Protein 5XYH (pdb70)

Foldseek 3Di:
DQDLFLQVQAAEQQFVVVVVLLVVLLVVDPPVVLSVLSVVLSVFHEAQEPAALLQQPADPSNPNGDHPLRSLVSQVVVGDPPTAYEHHYEQAQAALAQLPFPDDLRDFHPDPVSLVCCLPSNLVVVLVSCLPPVRLRYQYEYAYHPNAPLCCQVPCVRPSSVSSPVVCRSLVSRLSNLQSQVVRSSYAYAYEDEALQPCVPDPNVVCSLVVVQVSQCPHPVHLSSHSAYEYQQLFAQAQDLVQCNFQQDDAPRGGLCCAPQNVNRSDRGRPSSRVSNLVSNVVVPRDNSRAYEYAQQWHQLAADQQAPYFDDRHSHNRCCNRGSPNDPYRPQRWQAASIAGEDGWAACPDDRHRIYHNHDHFFFGQAALAADDDDSSFGHGPLQNQPDQDPSGHGRNHDHGADGGGHGHSVRRSSHQNGYVVHD

Organism: Xanthomonas oryzae pv. oryzae (NCBI:txid64187)

B-factor: mean 16.53, std 3.44, range [9.82, 42.76]

Solvent-accessible surface area: 16728 Å² total; per-residue (Å²): 136,73,54,98,17,0,19,84,57,24,48,16,2,38,6,54,12,4,23,133,25,0,55,45,0,21,117,130,17,187,82,99,123,24,51,38,85,0,99,62,0,53,66,52,35,5,21,10,51,1,39,21,13,57,3,8,93,3,34,125,116,14,76,53,58,59,31,0,102,17,6,0,60,24,0,56,92,71,71,144,82,157,31,32,0,11,0,6,0,0,0,30,0,0,0,21,19,10,10,92,38,94,35,48,45,24,73,4,68,46,65,116,74,0,7,97,99,0,51,70,65,0,0,40,39,0,7,76,16,2,55,62,113,113,4,158,24,0,43,0,0,0,0,1,1,8,59,4,1,15,9,12,25,55,31,86,113,38,106,48,0,16,101,0,30,89,43,27,4,0,41,34,0,0,93,52,0,0,41,76,0,44,78,14,83,20,0,1,0,0,1,6,0,19,37,24,1,72,6,17,82,187,96,32,42,104,56,0,13,46,8,0,21,130,8,0,118,41,7,102,48,16,42,62,1,5,22,0,0,0,0,0,18,26,12,0,1,3,23,96,4,69,24,5,115,70,26,97,68,85,26,70,63,101,44,0,9,28,2,101,14,2,86,175,2,51,15,5,14,0,40,58,1,2,79,49,0,16,80,24,0,56,69,48,57,6,50,78,126,5,0,1,0,1,3,0,0,3,4,6,7,10,32,133,95,47,21,126,75,22,79,28,140,63,21,57,69,40,0,55,45,0,24,1,2,110,6,100,30,18,33,2,80,0,0,3,52,33,0,0,0,1,57,29,36,44,50,53,50,40,81,68,26,18,1,25,4,1,0,22,3,0,0,18,0,18,7,0,18,132,132,53,124,39,204,66,54,18,18,59,10,93,28,0,15,33,105,40,82,6,115,76,57,39,82,0,17,5,32,77,134,3,34,20,18,23,38,39,8,52,56,0,0,40,30,0,3,86,28,7,106,53,87,52

Radius of gyration: 20.5 Å; Cα contacts (8 Å, |Δi|>4): 940; chains: 1; bounding box: 49×47×57 Å

InterPro domains:
  IPR016288 1, 4-beta cellobiohydrolase [PF01341] (10-421)
  IPR016288 1, 4-beta cellobiohydrolase [PIRSF001100] (2-424)
  IPR016288 1, 4-beta cellobiohydrolase [PR00733] (32-51)
  IPR016288 1, 4-beta cellobiohydrolase [PR00733] (86-99)
  IPR016288 1, 4-beta cellobiohydrolase [PR00733] (120-135)
  IPR016288 1, 4-beta cellobiohydrolase [PR00733] (187-200)
  IPR016288 1, 4-beta cellobiohydrolase [PR00733] (227-237)
  IPR016288 1, 4-beta cellobiohydrolase [PR00733] (291-304)
  IPR016288 1, 4-beta cellobiohydrolase [PR00733] (331-351)
  IPR016288 1, 4-beta cellobiohydrolase [PR00733] (354-368)
  IPR016288 1, 4-beta cellobiohydrolase [PTHR34876] (2-425)
  IPR036434 1, 4-beta cellobiohydrolase superfamily [G3DSA:3.20.20.40] (1-425)
  IPR036434 1, 4-beta cellobiohydrolase superfamily [SSF51989] (3-425)

Structure (mmCIF, N/CA/C/O backbone):
data_5XYH
#
_entry.id   5XYH
#
_cell.length_a   46.142
_cell.length_b   90.720
_cell.length_c   99.781
_cell.angle_alpha   90.00
_cell.angle_beta   90.00
_cell.angle_gamma   90.00
#
_symmetry.space_group_name_H-M   'P 21 21 21'
#
loop_
_entity.id
_entity.type
_entity.pdbx_description
1 polymer CbsA
2 water water
#
loop_
_atom_site.group_PDB
_atom_site.id
_atom_site.type_symbol
_atom_site.label_atom_id
_atom_site.label_alt_id
_atom_site.label_comp_id
_atom_site.label_asym_id
_atom_site.label_entity_id
_atom_site.label_seq_id
_atom_site.pdbx_PDB_ins_code
_atom_site.Cartn_x
_atom_site.Cartn_y
_atom_site.Cartn_z
_atom_site.occupancy
_atom_site.B_iso_or_equiv
_atom_site.auth_seq_id
_atom_site.auth_comp_id
_atom_site.auth_asym_id
_atom_site.auth_atom_id
_atom_site.pdbx_PDB_model_num
ATOM 1 N N . SER A 1 2 ? 13.652 77.688 78.201 1.00 25.63 34 SER A N 1
ATOM 2 C CA . SER A 1 2 ? 13.932 76.260 78.327 1.00 24.09 34 SER A CA 1
ATOM 3 C C . SER A 1 2 ? 13.052 75.401 77.450 1.00 22.94 34 SER A C 1
ATOM 4 O O . SER A 1 2 ? 13.573 74.668 76.620 1.00 22.33 34 SER A O 1
ATOM 7 N N . HIS A 1 3 ? 11.731 75.461 77.634 1.00 21.86 35 HIS A N 1
ATOM 8 C CA . HIS A 1 3 ? 10.812 74.605 76.886 1.00 19.29 35 HIS A CA 1
ATOM 9 C C . HIS A 1 3 ? 10.502 75.255 75.544 1.00 19.81 35 HIS A C 1
ATOM 10 O O . HIS A 1 3 ? 9.727 76.213 75.479 1.00 21.12 35 HIS A O 1
ATOM 17 N N . VAL A 1 4 ? 11.083 74.730 74.469 1.00 18.95 36 VAL A N 1
ATOM 18 C CA . VAL A 1 4 ? 10.932 75.369 73.164 1.00 18.75 36 VAL A CA 1
ATOM 19 C C . VAL A 1 4 ? 9.697 74.825 72.455 1.00 18.68 36 VAL A C 1
ATOM 20 O O . VAL A 1 4 ? 9.116 73.821 72.877 1.00 18.05 36 VAL A O 1
ATOM 24 N N . ASP A 1 5 ? 9.283 75.492 71.378 1.00 18.32 37 ASP A N 1
ATOM 25 C CA . ASP A 1 5 ? 8.056 75.097 70.684 1.00 19.90 37 ASP A CA 1
ATOM 26 C C . ASP A 1 5 ? 8.196 73.729 70.034 1.00 18.02 37 ASP A C 1
ATOM 27 O O . ASP A 1 5 ? 7.291 72.889 70.123 1.00 18.91 37 ASP A O 1
ATOM 32 N N . ASN A 1 6 ? 9.315 73.495 69.363 1.00 17.48 38 ASN A N 1
ATOM 33 C CA . ASN A 1 6 ? 9.573 72.237 68.666 1.00 17.20 38 ASN A CA 1
ATOM 34 C C . ASN A 1 6 ? 10.944 71.739 69.096 1.00 16.71 38 ASN A C 1
ATOM 35 O O . ASN A 1 6 ? 11.963 72.286 68.625 1.00 16.99 38 ASN A O 1
ATOM 40 N N . PRO A 1 7 ? 11.022 70.697 69.936 1.00 16.09 39 PRO A N 1
ATOM 41 C CA . PRO A 1 7 ? 12.327 70.275 70.475 1.00 16.05 39 PRO A CA 1
ATOM 42 C C . PRO A 1 7 ? 13.263 69.702 69.433 1.00 16.40 39 PRO A C 1
ATOM 43 O O . PRO A 1 7 ? 14.452 69.516 69.731 1.00 16.25 39 PRO A O 1
ATOM 47 N N . PHE A 1 8 ? 12.775 69.398 68.233 1.00 16.57 40 PHE A N 1
ATOM 48 C CA . PHE A 1 8 ? 13.656 68.837 67.217 1.00 16.65 40 PHE A CA 1
ATOM 49 C C . PHE A 1 8 ? 14.464 69.898 66.488 1.00 17.50 40 PHE A C 1
ATOM 50 O O . PHE A 1 8 ? 15.470 69.559 65.856 1.00 18.05 40 PHE A O 1
ATOM 58 N N . VAL A 1 9 ? 14.055 71.166 66.556 1.00 18.20 41 VAL A N 1
ATOM 59 C CA . VAL A 1 9 ? 14.695 72.200 65.751 1.00 17.80 41 VAL A CA 1
ATOM 60 C C . VAL A 1 9 ? 16.127 72.394 66.228 1.00 18.42 41 VAL A C 1
ATOM 61 O O . VAL A 1 9 ? 16.370 72.650 67.414 1.00 17.36 41 VAL A O 1
ATOM 65 N N . GLY A 1 10 ? 17.078 72.261 65.305 1.00 18.70 42 GLY A N 1
ATOM 66 C CA . GLY A 1 10 ? 18.479 72.446 65.624 1.00 18.98 42 GLY A CA 1
ATOM 67 C C . GLY A 1 10 ? 19.118 71.363 66.463 1.00 20.90 42 GLY A C 1
ATOM 68 O O . GLY A 1 10 ? 20.276 71.519 66.868 1.00 20.54 42 GLY A O 1
ATOM 69 N N . ALA A 1 11 ? 18.422 70.258 66.723 1.00 19.19 43 ALA A N 1
ATOM 70 C CA . ALA A 1 11 ? 18.902 69.246 67.653 1.00 19.96 43 ALA A CA 1
ATOM 71 C C . ALA A 1 11 ? 19.372 67.993 66.927 1.00 18.88 43 ALA A C 1
ATOM 72 O O . ALA A 1 11 ? 18.802 67.592 65.905 1.00 19.18 43 ALA A O 1
ATOM 74 N N . SER A 1 12 ? 20.406 67.360 67.478 1.00 19.65 44 SER A N 1
ATOM 75 C CA . SER A 1 12 ? 20.728 66.004 67.075 1.00 18.90 44 SER A CA 1
ATOM 76 C C . SER A 1 12 ? 19.808 65.043 67.825 1.00 19.36 44 SER A C 1
ATOM 77 O O . SER A 1 12 ? 18.966 65.453 68.633 1.00 18.49 44 SER A O 1
ATOM 80 N N . GLY A 1 13 ? 19.963 63.750 67.556 1.00 18.51 45 GLY A N 1
ATOM 81 C CA . GLY A 1 13 ? 19.176 62.737 68.228 1.00 17.53 45 GLY A CA 1
ATOM 82 C C . GLY A 1 13 ? 20.049 61.642 68.802 1.00 16.96 45 GLY A C 1
ATOM 83 O O . GLY A 1 13 ? 21.126 61.339 68.292 1.00 16.60 45 GLY A O 1
ATOM 84 N N . TYR A 1 14 ? 19.549 61.036 69.870 1.00 17.12 46 TYR A N 1
ATOM 85 C CA . TYR A 1 14 ? 20.269 59.976 70.567 1.00 16.34 46 TYR A CA 1
ATOM 86 C C . TYR A 1 14 ? 20.241 58.687 69.750 1.00 16.49 46 TYR A C 1
ATOM 87 O O . TYR A 1 14 ? 19.172 58.218 69.348 1.00 17.22 46 TYR A O 1
ATOM 96 N N . VAL A 1 15 ? 21.418 58.129 69.482 1.00 16.12 47 VAL A N 1
ATOM 97 C CA . VAL A 1 15 ? 21.568 56.889 68.717 1.00 16.55 47 VAL A CA 1
ATOM 98 C C . VAL A 1 15 ? 21.745 55.741 69.714 1.00 15.55 47 VAL A C 1
ATOM 99 O O . VAL A 1 15 ? 22.746 55.675 70.435 1.00 16.42 47 VAL A O 1
ATOM 103 N N . ASN A 1 16 ? 20.768 54.846 69.761 1.00 15.38 48 ASN A N 1
ATOM 104 C CA . ASN A 1 16 ? 20.704 53.805 70.786 1.00 15.50 48 ASN A CA 1
ATOM 105 C C . ASN A 1 16 ? 21.717 52.705 70.495 1.00 14.99 48 ASN A C 1
ATOM 106 O O . ASN A 1 16 ? 21.604 52.030 69.465 1.00 14.64 48 ASN A O 1
ATOM 111 N N . PRO A 1 17 ? 22.707 52.483 71.366 1.00 15.72 49 PRO A N 1
ATOM 112 C CA . PRO A 1 17 ? 23.705 51.436 71.089 1.00 16.06 49 PRO A CA 1
ATOM 113 C C . PRO A 1 17 ? 23.120 50.039 71.079 1.00 15.86 49 PRO A C 1
ATOM 114 O O . PRO A 1 17 ? 23.734 49.130 70.504 1.00 16.01 49 PRO A O 1
ATOM 118 N N . ASP A 1 18 ? 21.946 49.832 71.678 1.00 15.22 50 ASP A N 1
ATOM 119 C CA . ASP A 1 18 ? 21.330 48.512 71.582 1.00 15.15 50 ASP A CA 1
ATOM 120 C C . ASP A 1 18 ? 20.812 48.252 70.173 1.00 14.95 50 ASP A C 1
ATOM 121 O O . ASP A 1 18 ? 20.893 47.124 69.674 1.00 14.84 50 ASP A O 1
ATOM 126 N N . TYR A 1 19 ? 20.243 49.276 69.529 1.00 1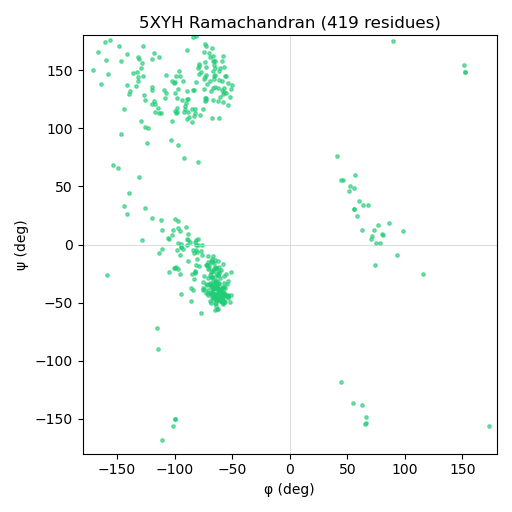4.46 51 TYR A N 1
ATOM 127 C CA . TYR A 1 19 ? 19.856 49.132 68.129 1.00 14.01 51 TYR A CA 1
ATOM 128 C C . TYR A 1 19 ? 21.089 48.935 67.252 1.00 13.78 51 TYR A C 1
ATOM 129 O O . TYR A 1 19 ? 21.092 48.079 66.362 1.00 13.48 51 TYR A O 1
ATOM 138 N N . SER A 1 20 ? 22.154 49.708 67.505 1.00 14.42 52 SER A N 1
ATOM 139 C CA . SER A 1 20 ? 23.418 49.475 66.802 1.00 15.23 52 SER A CA 1
ATOM 140 C C . SER A 1 20 ? 23.876 48.026 66.949 1.00 15.55 52 SER A C 1
ATOM 141 O O . SER A 1 20 ? 24.284 47.394 65.966 1.00 15.96 52 SER A O 1
ATOM 144 N N . LYS A 1 21 ? 23.798 47.473 68.164 1.00 15.50 53 LYS A N 1
ATOM 145 C CA . LYS A 1 21 ? 24.270 46.104 68.360 1.00 16.83 53 LYS A CA 1
ATOM 146 C C . LYS A 1 21 ? 23.395 45.108 67.607 1.00 15.28 53 LYS A C 1
ATOM 147 O O . LYS A 1 21 ? 23.905 44.139 67.032 1.00 14.38 53 LYS A O 1
ATOM 153 N N . GLU A 1 22 ? 22.077 45.346 67.581 1.00 14.59 54 GLU A N 1
ATOM 154 C CA . GLU A 1 22 ? 21.182 44.537 66.755 1.00 14.71 54 GLU A CA 1
ATOM 155 C C . GLU A 1 22 ? 21.590 44.600 65.287 1.00 14.02 54 GLU A C 1
ATOM 156 O O . GLU A 1 22 ? 21.717 43.568 64.619 1.00 14.21 54 GLU A O 1
ATOM 162 N N . VAL A 1 23 ? 21.776 45.814 64.760 1.00 13.48 55 VAL A N 1
ATOM 163 C CA . VAL A 1 23 ? 22.150 45.972 63.359 1.00 13.72 55 VAL A CA 1
ATOM 164 C C . VAL A 1 23 ? 23.483 45.291 63.083 1.00 14.67 55 VAL A C 1
ATOM 165 O O . VAL A 1 23 ? 23.646 44.615 62.062 1.00 15.65 55 VAL A O 1
ATOM 169 N N . ASP A 1 24 ? 24.450 45.439 63.995 1.00 14.79 56 ASP A N 1
ATOM 170 C CA . ASP A 1 24 ? 25.745 44.785 63.809 1.00 15.43 56 ASP A CA 1
ATOM 171 C C . ASP A 1 24 ? 25.587 43.275 63.665 1.00 16.82 56 ASP A C 1
ATOM 172 O O . ASP A 1 24 ? 26.319 42.639 62.890 1.00 16.80 56 ASP A O 1
ATOM 177 N N . SER A 1 25 ? 24.633 42.686 64.400 1.00 14.95 57 SER A N 1
ATOM 178 C CA . SER A 1 25 ? 24.396 41.246 64.309 1.00 15.81 57 SER A CA 1
ATOM 179 C C . SER A 1 25 ? 23.952 40.830 62.910 1.00 16.99 57 SER A C 1
ATOM 180 O O . SER A 1 25 ? 24.175 39.682 62.506 1.00 16.94 57 SER A O 1
ATOM 183 N N . SER A 1 26 ? 23.333 41.744 62.155 1.00 15.84 58 SER A N 1
ATOM 184 C CA . SER A 1 26 ? 22.941 41.500 60.770 1.00 15.39 58 SER A CA 1
ATOM 185 C C . SER A 1 26 ? 24.065 41.795 59.784 1.00 16.54 58 SER A C 1
ATOM 186 O O . SER A 1 26 ? 24.195 41.106 58.765 1.00 17.03 58 SER A O 1
ATOM 189 N N . ILE A 1 27 ? 24.856 42.835 60.047 1.00 15.63 59 ILE A N 1
ATOM 190 C CA . ILE A 1 27 ? 25.966 43.171 59.161 1.00 15.87 59 ILE A CA 1
ATOM 191 C C . ILE A 1 27 ? 26.912 41.982 59.016 1.00 17.37 59 ILE A C 1
ATOM 192 O O . ILE A 1 27 ? 27.342 41.639 57.907 1.00 17.14 59 ILE A O 1
ATOM 197 N N . VAL A 1 28 ? 27.239 41.320 60.124 1.00 17.07 60 VAL A N 1
ATOM 198 C CA . VAL A 1 28 ? 28.209 40.235 60.025 1.00 18.32 60 VAL A CA 1
ATOM 199 C C . VAL A 1 28 ? 27.641 39.009 59.322 1.00 18.05 60 VAL A C 1
ATOM 200 O O . VAL A 1 28 ? 28.417 38.162 58.879 1.00 19.11 60 VAL A O 1
ATOM 204 N N . LYS A 1 29 ? 26.312 38.885 59.199 1.00 17.39 61 LYS A N 1
ATOM 205 C CA . LYS A 1 29 ? 25.717 37.743 58.502 1.00 17.93 61 LYS A CA 1
ATOM 206 C C . LYS A 1 29 ? 25.682 37.909 56.986 1.00 19.67 61 LYS A C 1
ATOM 207 O O . LYS A 1 29 ? 25.601 36.902 56.273 1.00 21.04 61 LYS A O 1
ATOM 213 N N . VAL A 1 30 ? 25.715 39.145 56.470 1.00 18.10 62 VAL A N 1
ATOM 214 C CA . VAL A 1 30 ? 25.576 39.398 55.039 1.00 19.56 62 VAL A CA 1
ATOM 215 C C . VAL A 1 30 ? 26.960 39.609 54.439 1.00 19.11 62 VAL A C 1
ATOM 216 O O . VAL A 1 30 ? 27.822 40.251 55.053 1.00 19.09 62 VAL A O 1
ATOM 220 N N . LYS A 1 31 ? 27.185 39.061 53.238 1.00 19.37 63 LYS A N 1
ATOM 221 C CA . LYS A 1 31 ? 28.504 39.182 52.625 1.00 19.76 63 LYS A CA 1
ATOM 222 C C . LYS A 1 31 ? 28.560 40.300 51.599 1.00 19.33 63 LYS A C 1
ATOM 223 O O . LYS A 1 31 ? 29.643 40.785 51.265 1.00 19.21 63 LYS A O 1
ATOM 229 N N . ASP A 1 32 ? 27.411 40.737 51.114 1.00 17.78 64 ASP A N 1
ATOM 230 C CA . ASP A 1 32 ? 27.275 41.910 50.256 1.00 18.04 64 ASP A CA 1
ATOM 231 C C . ASP A 1 32 ? 27.754 43.169 50.973 1.00 16.61 64 ASP A C 1
ATOM 232 O O . ASP A 1 32 ? 27.084 43.663 51.887 1.00 16.36 64 ASP A O 1
ATOM 237 N N . VAL A 1 33 ? 28.894 43.711 50.543 1.00 14.96 65 VAL A N 1
ATOM 238 C CA . VAL A 1 33 ? 29.492 44.849 51.238 1.00 16.01 65 VAL A CA 1
ATOM 239 C C . VAL A 1 33 ? 28.669 46.120 51.027 1.00 15.64 65 VAL A C 1
ATOM 240 O O . VAL A 1 33 ? 28.617 46.989 51.904 1.00 15.15 65 VAL A O 1
ATOM 244 N N . GLN A 1 34 ? 27.974 46.239 49.897 1.00 16.08 66 GLN A N 1
ATOM 245 C CA . GLN A 1 34 ? 27.087 47.391 49.732 1.00 15.29 66 GLN A CA 1
ATOM 246 C C . GLN A 1 34 ? 25.895 47.310 50.677 1.00 16.41 66 GLN A C 1
ATOM 247 O O . GLN A 1 34 ? 25.427 48.336 51.192 1.00 16.17 66 GLN A O 1
ATOM 253 N N . LEU A 1 35 ? 25.377 46.098 50.910 1.00 15.39 67 LEU A N 1
ATOM 254 C CA . LEU A 1 35 ? 24.315 45.944 51.896 1.00 15.85 67 LEU A CA 1
ATOM 255 C C . LEU A 1 35 ? 24.836 46.220 53.301 1.00 14.85 67 LEU A C 1
ATOM 256 O O . LEU A 1 35 ? 24.155 46.873 54.097 1.00 14.70 67 LEU A O 1
ATOM 261 N N . LYS A 1 36 ? 26.037 45.726 53.624 1.00 14.87 68 LYS A N 1
ATOM 262 C CA . LYS A 1 36 ? 26.679 46.089 54.884 1.00 15.37 68 LYS A CA 1
ATOM 263 C C . LYS A 1 36 ? 26.714 47.599 55.060 1.00 15.80 68 LYS A C 1
ATOM 264 O O . LYS A 1 36 ? 26.455 48.116 56.153 1.00 15.12 68 LYS A O 1
ATOM 270 N N . ALA A 1 37 ? 27.055 48.320 53.989 1.00 15.59 69 ALA A N 1
ATOM 271 C CA . ALA A 1 37 ? 27.211 49.769 54.082 1.00 16.54 69 ALA A CA 1
ATOM 272 C C . ALA A 1 37 ? 25.875 50.451 54.321 1.00 16.62 69 ALA A C 1
ATOM 273 O O . ALA A 1 37 ? 25.789 51.395 55.106 1.00 16.75 69 ALA A O 1
ATOM 275 N N . LYS A 1 38 ? 24.829 50.001 53.627 1.00 15.59 70 LYS A N 1
ATOM 276 C CA . LYS A 1 38 ? 23.503 50.549 53.865 1.00 15.81 70 LYS A CA 1
ATOM 277 C C . LYS A 1 38 ? 23.060 50.299 55.300 1.00 16.17 70 LYS A C 1
ATOM 278 O O . LYS A 1 38 ? 22.392 51.147 55.900 1.00 15.53 70 LYS A O 1
ATOM 284 N N . MET A 1 39 ? 23.462 49.164 55.878 1.00 14.80 71 MET A N 1
ATOM 285 C CA . MET A 1 39 ? 23.126 48.874 57.266 1.00 15.20 71 MET A CA 1
ATOM 286 C C . MET A 1 39 ? 23.922 49.750 58.228 1.00 15.34 71 MET A C 1
ATOM 287 O O . MET A 1 39 ? 23.403 50.146 59.275 1.00 15.05 71 MET A O 1
ATOM 292 N N . GLN A 1 40 ? 25.182 50.064 57.893 1.00 16.06 72 GLN A N 1
ATOM 293 C CA . GLN A 1 40 ? 25.954 51.020 58.690 1.00 16.64 72 GLN A CA 1
ATOM 294 C C . GLN A 1 40 ? 25.255 52.372 58.750 1.00 15.76 72 GLN A C 1
ATOM 295 O O . GLN A 1 40 ? 25.196 53.004 59.807 1.00 15.61 72 GLN A O 1
ATOM 301 N N . VAL A 1 41 ? 24.719 52.826 57.618 1.00 15.68 73 VAL A N 1
ATOM 302 C CA . VAL A 1 41 ? 23.999 54.094 57.579 1.00 15.94 73 VAL A CA 1
ATOM 303 C C . VAL A 1 41 ? 22.730 54.013 58.418 1.00 15.13 73 VAL A C 1
ATOM 304 O O . VAL A 1 41 ? 22.407 54.937 59.178 1.00 15.62 73 VAL A O 1
ATOM 308 N N . VAL A 1 42 ? 21.993 52.913 58.292 1.00 14.42 74 VAL A N 1
ATOM 309 C CA . VAL A 1 42 ? 20.746 52.761 59.037 1.00 15.08 74 VAL A CA 1
ATOM 310 C C . VAL A 1 42 ? 20.999 52.860 60.538 1.00 15.02 74 VAL A C 1
ATOM 311 O O . VAL A 1 42 ? 20.263 53.550 61.257 1.00 15.18 74 VAL A O 1
ATOM 315 N N . LYS A 1 43 ? 22.064 52.220 61.035 1.00 14.60 75 LYS A N 1
ATOM 316 C CA . LYS A 1 43 ? 22.327 52.319 62.466 1.00 14.98 75 LYS A CA 1
ATOM 317 C C . LYS A 1 43 ? 22.922 53.661 62.880 1.00 14.89 75 LYS A C 1
ATOM 318 O O . LYS A 1 43 ? 23.185 53.850 64.071 1.00 14.85 75 LYS A O 1
ATOM 324 N N . SER A 1 44 ? 23.151 54.589 61.944 1.00 14.68 76 SER A N 1
ATOM 325 C CA . SER A 1 44 ? 23.588 55.928 62.324 1.00 16.83 76 SER A CA 1
ATOM 326 C C . SER A 1 44 ? 22.423 56.837 62.706 1.00 16.76 76 SER A C 1
ATOM 327 O O . SER A 1 44 ? 22.657 57.967 63.155 1.00 16.51 76 SER A O 1
ATOM 330 N N . TYR A 1 45 ? 21.152 56.358 62.558 1.00 15.51 77 TYR A N 1
ATOM 331 C CA . TYR A 1 45 ? 20.006 57.221 62.791 1.00 14.75 77 TYR A CA 1
ATOM 332 C C . TYR A 1 45 ? 19.433 57.007 64.186 1.00 14.60 77 TYR A C 1
ATOM 333 O O . TYR A 1 45 ? 19.460 55.892 64.712 1.00 15.00 77 TYR A O 1
ATOM 342 N N . PRO A 1 46 ? 18.932 58.075 64.810 1.00 15.27 78 PRO A N 1
ATOM 343 C CA . PRO A 1 46 ? 18.262 57.930 66.110 1.00 15.19 78 PRO A CA 1
ATOM 344 C C . PRO A 1 46 ? 17.041 57.034 65.998 1.00 13.89 78 PRO A C 1
ATOM 345 O O . PRO A 1 46 ? 16.292 57.114 65.024 1.00 13.41 78 PRO A O 1
ATOM 349 N N . THR A 1 47 ? 16.829 56.204 67.025 1.00 14.32 79 THR A N 1
ATOM 350 C CA . THR A 1 47 ? 15.646 55.357 67.148 1.00 13.77 79 THR A CA 1
ATOM 351 C C . THR A 1 47 ? 15.082 55.486 68.557 1.00 13.62 79 THR A C 1
ATOM 352 O O . THR A 1 47 ? 15.819 55.718 69.514 1.00 13.42 79 THR A O 1
ATOM 356 N N . TYR A 1 48 ? 13.762 55.350 68.680 1.00 13.35 80 TYR A N 1
ATOM 357 C CA . TYR A 1 48 ? 13.115 55.550 69.969 1.00 12.74 80 TYR A CA 1
ATOM 358 C C . TYR A 1 48 ? 13.282 54.318 70.859 1.00 13.53 80 TYR A C 1
ATOM 359 O O . TYR A 1 48 ? 13.353 53.182 70.380 1.00 13.12 80 TYR A O 1
ATOM 368 N N . VAL A 1 49 ? 13.381 54.561 72.168 1.00 13.24 81 VAL A N 1
ATOM 369 C CA . VAL A 1 49 ? 13.558 53.505 73.168 1.00 13.02 81 VAL A CA 1
ATOM 370 C C . VAL A 1 49 ? 12.203 53.166 73.779 1.00 12.83 81 VAL A C 1
ATOM 371 O O . VAL A 1 49 ? 11.594 54.008 74.444 1.00 12.81 81 VAL A O 1
ATOM 375 N N . TRP A 1 50 ? 11.746 51.926 73.602 1.00 12.27 82 TRP A N 1
ATOM 376 C CA . TRP A 1 50 ? 10.440 51.507 74.106 1.00 13.25 82 TRP A CA 1
ATOM 377 C C . TRP A 1 50 ? 10.573 51.083 75.561 1.00 13.73 82 TRP A C 1
ATOM 378 O O . TRP A 1 50 ? 11.287 50.122 75.867 1.00 13.52 82 TRP A O 1
ATOM 389 N N . LEU A 1 51 ? 9.906 51.809 76.456 1.00 13.08 83 LEU A N 1
ATOM 390 C CA . LEU A 1 51 ? 9.781 51.381 77.851 1.00 13.07 83 LEU A CA 1
ATOM 391 C C . LEU A 1 51 ? 8.498 50.562 77.983 1.00 13.50 83 LEU A C 1
ATOM 392 O O . LEU A 1 51 ? 7.474 51.022 78.489 1.00 13.01 83 LEU A O 1
ATOM 397 N N . ASP A 1 52 ? 8.561 49.327 77.475 1.00 13.21 84 ASP A N 1
ATOM 398 C CA . ASP A 1 52 ? 7.372 48.501 77.336 1.00 13.74 84 ASP A CA 1
ATOM 399 C C . ASP A 1 52 ? 7.067 47.666 78.573 1.00 14.75 84 ASP A C 1
ATOM 400 O O . ASP A 1 52 ? 6.169 46.821 78.520 1.00 14.34 84 ASP A O 1
ATOM 405 N N . SER A 1 53 ? 7.767 47.897 79.683 1.00 14.25 85 SER A N 1
ATOM 406 C CA . SER A 1 53 ? 7.458 47.253 80.956 1.00 14.13 85 SER A CA 1
ATOM 407 C C . SER A 1 53 ? 8.216 47.994 82.042 1.00 14.84 85 SER A C 1
ATOM 408 O O . SER A 1 53 ? 9.144 48.756 81.764 1.00 14.60 85 SER A O 1
ATOM 411 N N . ILE A 1 54 ? 7.825 47.739 83.293 1.00 15.19 86 ILE A N 1
ATOM 412 C CA . ILE A 1 54 ? 8.623 48.220 84.418 1.00 15.16 86 ILE A CA 1
ATOM 413 C C . ILE A 1 54 ? 10.053 47.714 84.303 1.00 16.21 86 ILE A C 1
ATOM 414 O O . ILE A 1 54 ? 11.010 48.464 84.525 1.00 15.65 86 ILE A O 1
ATOM 419 N N . ASP A 1 55 ? 10.220 46.438 83.930 1.00 16.27 87 ASP A N 1
ATOM 420 C CA . ASP A 1 55 ? 11.557 45.866 83.768 1.00 16.70 87 ASP A CA 1
ATOM 421 C C . ASP A 1 55 ? 12.400 46.648 82.768 1.00 16.14 87 ASP A C 1
ATOM 422 O O . ASP A 1 55 ? 13.623 46.728 82.924 1.00 16.33 87 ASP A O 1
ATOM 427 N N . ALA A 1 56 ? 11.777 47.216 81.728 1.00 15.92 88 ALA A N 1
ATOM 428 C CA . ALA A 1 56 ? 12.540 47.985 80.749 1.00 16.37 88 ALA A CA 1
ATOM 429 C C . ALA A 1 56 ? 13.205 49.209 81.379 1.00 15.79 88 ALA A C 1
ATOM 430 O O . ALA A 1 56 ? 14.238 49.667 80.882 1.00 15.72 88 ALA A O 1
ATOM 432 N N . ILE A 1 57 ? 12.655 49.740 82.479 1.00 15.79 89 ILE A N 1
ATOM 433 C CA . ILE A 1 57 ? 13.298 50.886 83.127 1.00 16.50 89 ILE A CA 1
ATOM 434 C C . ILE A 1 57 ? 14.670 50.502 83.661 1.00 16.60 89 ILE A C 1
ATOM 435 O O . ILE A 1 57 ? 15.606 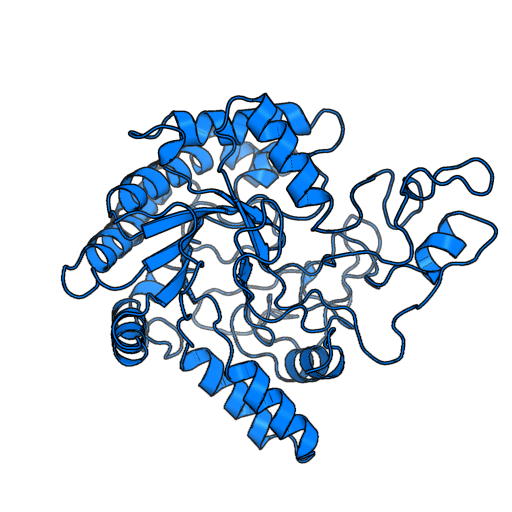51.317 83.656 1.00 16.27 89 ILE A O 1
ATOM 440 N N . TYR A 1 58 ? 14.817 49.254 84.113 1.00 16.59 90 TYR A N 1
ATOM 441 C CA . TYR A 1 58 ? 16.020 48.795 84.798 1.00 17.79 90 TYR A CA 1
ATOM 442 C C . TYR A 1 58 ? 17.020 48.108 83.879 1.00 17.87 90 TYR A C 1
ATOM 443 O O . TYR A 1 58 ? 18.218 48.106 84.184 1.00 17.84 90 TYR A O 1
ATOM 452 N N . GLY A 1 59 ? 16.569 47.535 82.763 1.00 17.23 91 GLY A N 1
ATOM 453 C CA . GLY A 1 59 ? 17.505 46.977 81.806 1.00 17.00 91 GLY A CA 1
ATOM 454 C C . GLY A 1 59 ? 18.281 45.786 82.350 1.00 18.31 91 GLY A C 1
ATOM 455 O O . GLY A 1 59 ? 17.836 45.071 83.249 1.00 19.14 91 GLY A O 1
ATOM 456 N N . GLY A 1 60 ? 19.461 45.574 81.776 1.00 18.89 92 GLY A N 1
ATOM 457 C CA . GLY A 1 60 ? 20.320 44.478 82.184 1.00 18.53 92 GLY A CA 1
ATOM 458 C C . GLY A 1 60 ? 19.607 43.143 82.119 1.00 19.88 92 GLY A C 1
ATOM 459 O O . GLY A 1 60 ? 18.876 42.834 81.162 1.00 18.89 92 GLY A O 1
ATOM 460 N N . SER A 1 61 ? 19.813 42.331 83.159 1.00 20.21 93 SER A N 1
ATOM 461 C CA . SER A 1 61 ? 19.198 41.013 83.170 1.00 20.09 93 SER A CA 1
ATOM 462 C C . SER A 1 61 ? 17.685 41.097 83.290 1.00 19.50 93 SER A C 1
ATOM 463 O O . SER A 1 61 ? 16.994 40.121 82.995 1.00 19.66 93 SER A O 1
ATOM 466 N N . ARG A 1 62 ? 17.147 42.252 83.675 1.00 20.12 94 ARG A N 1
ATOM 467 C CA . ARG A 1 62 ? 15.704 42.392 83.690 1.00 18.59 94 ARG A CA 1
ATOM 468 C C . ARG A 1 62 ? 15.133 42.689 82.311 1.00 18.78 94 ARG A C 1
ATOM 469 O O . ARG A 1 62 ? 13.922 42.596 82.139 1.00 17.75 94 ARG A O 1
ATOM 477 N N . ASN A 1 63 ? 15.957 43.032 81.319 1.00 18.47 95 ASN A N 1
ATOM 478 C CA . ASN A 1 63 ? 15.356 43.323 80.017 1.00 18.55 95 ASN A CA 1
ATOM 479 C C . ASN A 1 63 ? 16.311 42.949 78.881 1.00 18.97 95 ASN A C 1
ATOM 480 O O . ASN A 1 63 ? 16.786 43.790 78.126 1.00 17.94 95 ASN A O 1
ATOM 485 N N . ALA A 1 64 ? 16.573 41.645 78.753 1.00 18.74 96 ALA A N 1
ATOM 486 C CA . ALA A 1 64 ? 17.263 41.070 77.594 1.00 19.41 96 ALA A CA 1
ATOM 487 C C . ALA A 1 64 ? 18.625 41.715 77.340 1.00 18.35 96 ALA A C 1
ATOM 488 O O . ALA A 1 64 ? 19.079 41.796 76.193 1.00 18.70 96 ALA A O 1
ATOM 490 N N . GLY A 1 65 ? 19.291 42.172 78.402 1.00 18.31 97 GLY A N 1
ATOM 491 C CA . GLY A 1 65 ? 20.587 42.810 78.292 1.00 18.24 97 GLY A CA 1
ATOM 492 C C . GLY A 1 65 ? 20.573 44.252 77.832 1.00 19.19 97 GLY A C 1
ATOM 493 O O . GLY A 1 65 ? 21.647 44.846 77.689 1.00 17.69 97 GLY A O 1
ATOM 494 N N . ARG A 1 66 ? 19.402 44.838 77.587 1.00 17.88 98 ARG A N 1
ATOM 495 C CA . ARG A 1 66 ? 19.354 46.209 77.101 1.00 17.18 98 ARG A CA 1
ATOM 496 C C . ARG A 1 66 ? 19.799 47.191 78.188 1.00 17.64 98 ARG A C 1
ATOM 497 O O . ARG A 1 66 ? 19.814 46.877 79.379 1.00 17.68 98 ARG A O 1
ATOM 505 N N . LEU A 1 67 ? 20.155 48.400 77.758 1.00 16.97 99 LEU A N 1
ATOM 506 C CA . LEU A 1 67 ? 20.508 49.455 78.698 1.00 17.33 99 LEU A CA 1
ATOM 507 C C . LEU A 1 67 ? 19.327 49.794 79.602 1.00 16.93 99 LEU A C 1
ATOM 508 O O . LEU A 1 67 ? 18.165 49.700 79.202 1.00 16.90 99 LEU A O 1
ATOM 513 N N . SER A 1 68 ? 19.639 50.206 80.832 1.00 15.78 100 SER A N 1
ATOM 514 C CA . SER A 1 68 ? 18.641 50.828 81.693 1.00 16.67 100 SER A CA 1
ATOM 515 C C . SER A 1 68 ? 18.279 52.214 81.166 1.00 15.72 100 SER A C 1
ATOM 516 O O . SER A 1 68 ? 18.995 52.803 80.352 1.00 15.93 100 SER A O 1
ATOM 519 N N . LEU A 1 69 ? 17.164 52.752 81.670 1.00 16.48 101 LEU A N 1
ATOM 520 C CA . LEU A 1 69 ? 16.797 54.125 81.340 1.00 15.93 101 LEU A CA 1
ATOM 521 C C . LEU A 1 69 ? 17.937 55.079 81.665 1.00 16.49 101 LEU A C 1
ATOM 522 O O . LEU A 1 69 ? 18.275 55.948 80.858 1.00 16.86 101 LEU A O 1
ATOM 527 N N . GLN A 1 70 ? 18.570 54.913 82.834 1.00 17.70 102 GLN A N 1
ATOM 528 C CA . GLN A 1 70 ? 19.707 55.769 83.163 1.00 18.19 102 GLN A CA 1
ATOM 529 C C . GLN A 1 70 ? 20.876 55.540 82.213 1.00 18.10 102 GLN A C 1
ATOM 530 O O . GLN A 1 70 ? 21.586 56.490 81.858 1.00 19.11 102 GLN A O 1
ATOM 536 N N . GLY A 1 71 ? 21.105 54.289 81.801 1.00 16.63 103 GLY A N 1
ATOM 537 C CA . GLY A 1 71 ? 22.163 54.029 80.832 1.00 17.08 103 GLY A CA 1
ATOM 538 C C . GLY A 1 71 ? 21.924 54.736 79.507 1.00 16.96 103 GLY A C 1
ATOM 539 O O . GLY A 1 71 ? 22.858 55.260 78.890 1.00 15.83 103 GLY A O 1
ATOM 540 N N . HIS A 1 72 ? 20.671 54.745 79.046 1.00 15.92 104 HIS A N 1
ATOM 541 C CA . HIS A 1 72 ? 20.319 55.492 77.845 1.00 16.24 104 HIS A CA 1
ATOM 542 C C . HIS A 1 72 ? 20.597 56.970 78.031 1.00 16.09 104 HIS A C 1
ATOM 543 O O . HIS A 1 72 ? 21.160 57.623 77.150 1.00 15.83 104 HIS A O 1
ATOM 550 N N . LEU A 1 73 ? 20.185 57.517 79.170 1.00 16.72 105 LEU A N 1
ATOM 551 C CA . LEU A 1 73 ? 20.349 58.949 79.390 1.00 17.55 105 LEU A CA 1
ATOM 552 C C . LEU A 1 73 ? 21.820 59.319 79.532 1.00 18.13 105 LEU A C 1
ATOM 553 O O . LEU A 1 73 ? 22.235 60.406 79.100 1.00 19.30 105 LEU A O 1
ATOM 558 N N . ASN A 1 74 ? 22.611 58.428 80.136 1.00 18.11 106 ASN A N 1
ATOM 559 C CA . ASN A 1 74 ? 24.057 58.621 80.200 1.00 18.91 106 ASN A CA 1
ATOM 560 C C . ASN A 1 74 ? 24.681 58.580 78.815 1.00 18.73 106 ASN A C 1
ATOM 561 O O . ASN A 1 74 ? 25.526 59.423 78.486 1.00 18.88 106 ASN A O 1
ATOM 566 N N . ALA A 1 75 ? 24.292 57.605 77.988 1.00 18.04 107 ALA A N 1
ATOM 567 C CA . ALA A 1 75 ? 24.841 57.558 76.637 1.00 17.77 107 ALA A CA 1
ATOM 568 C C . ALA A 1 75 ? 24.468 58.815 75.861 1.00 18.97 107 ALA A C 1
ATOM 569 O O . ALA A 1 75 ? 25.284 59.351 75.096 1.00 17.98 107 ALA A O 1
ATOM 571 N N . ALA A 1 76 ? 23.240 59.307 76.060 1.00 17.46 108 ALA A N 1
ATOM 572 C CA . ALA A 1 76 ? 22.799 60.498 75.353 1.00 18.25 108 ALA A CA 1
ATOM 573 C C . ALA A 1 76 ? 23.681 61.692 75.700 1.00 18.69 108 ALA A C 1
ATOM 574 O O . ALA A 1 76 ? 24.019 62.499 74.828 1.00 19.96 108 ALA A O 1
ATOM 576 N N . LEU A 1 77 ? 24.074 61.806 76.969 1.00 18.90 109 LEU A N 1
ATOM 577 C CA . LEU A 1 77 ? 24.959 62.891 77.393 1.00 20.29 109 LEU A CA 1
ATOM 578 C C . LEU A 1 77 ? 26.254 62.879 76.593 1.00 20.43 109 LEU A C 1
ATOM 579 O O . LEU A 1 77 ? 26.712 63.925 76.112 1.00 21.21 109 LEU A O 1
ATOM 584 N N . ALA A 1 78 ? 26.822 61.688 76.400 1.00 20.44 110 ALA A N 1
ATOM 585 C CA . ALA A 1 78 ? 28.082 61.500 75.702 1.00 20.21 110 ALA A CA 1
ATOM 586 C C . ALA A 1 78 ? 27.975 61.748 74.206 1.00 22.09 110 ALA A C 1
ATOM 587 O O . ALA A 1 78 ? 29.009 61.895 73.543 1.00 22.04 110 ALA A O 1
ATOM 589 N N . GLN A 1 79 ? 26.763 61.789 73.650 1.00 20.71 111 GLN A N 1
ATOM 590 C CA . GLN A 1 79 ? 26.606 62.102 72.242 1.00 20.33 111 GLN A CA 1
ATOM 591 C C . GLN A 1 79 ? 26.249 63.560 71.992 1.00 21.20 111 GLN A C 1
ATOM 592 O O . GLN A 1 79 ? 26.201 63.969 70.827 1.00 22.29 111 GLN A O 1
ATOM 598 N N . LYS A 1 80 ? 26.018 64.353 73.043 1.00 20.46 112 LYS A N 1
ATOM 599 C CA . LYS A 1 80 ? 25.581 65.733 72.862 1.00 21.93 112 LYS A CA 1
ATOM 600 C C . LYS A 1 80 ? 26.722 66.609 72.353 1.00 23.40 112 LYS A C 1
ATOM 601 O O . LYS A 1 80 ? 27.791 66.666 72.964 1.00 24.16 112 LYS A O 1
ATOM 607 N N . LYS A 1 81 ? 26.485 67.306 71.243 1.00 23.92 113 LYS A N 1
ATOM 608 C CA . LYS A 1 81 ? 27.471 68.245 70.717 1.00 25.13 113 LYS A CA 1
ATOM 609 C C . LYS A 1 81 ? 27.411 69.557 71.492 1.00 27.10 113 LYS A C 1
ATOM 610 O O . LYS A 1 81 ? 26.364 69.939 72.032 1.00 26.35 113 LYS A O 1
ATOM 616 N N . ALA A 1 82 ? 28.554 70.245 71.544 1.00 27.00 114 ALA A N 1
ATOM 617 C CA . ALA A 1 82 ? 28.659 71.513 72.265 1.00 28.61 114 ALA A CA 1
ATOM 618 C C . ALA A 1 82 ? 27.659 72.539 71.739 1.00 30.43 114 ALA A C 1
ATOM 619 O O . ALA A 1 82 ? 27.578 72.784 70.528 1.00 29.38 114 ALA A O 1
ATOM 621 N N . ASN A 1 83 ? 26.898 73.139 72.659 1.00 30.47 115 ASN A N 1
ATOM 622 C CA . ASN A 1 83 ? 25.935 74.195 72.344 1.00 31.41 115 ASN A CA 1
ATOM 623 C C . ASN A 1 83 ? 24.885 73.735 71.339 1.00 30.31 115 ASN A C 1
ATOM 624 O O . ASN A 1 83 ? 24.303 74.559 70.625 1.00 31.27 115 ASN A O 1
ATOM 629 N N . THR A 1 84 ? 24.641 72.430 71.264 1.00 28.33 116 THR A N 1
ATOM 630 C CA . THR A 1 84 ? 23.685 71.862 70.323 1.00 26.82 116 THR A CA 1
ATOM 631 C C . THR A 1 84 ? 22.702 71.018 71.123 1.00 25.06 116 THR A C 1
ATOM 632 O O . THR A 1 84 ? 23.131 70.132 71.892 1.00 23.63 116 THR A O 1
ATOM 636 N N . PRO A 1 85 ? 21.399 71.264 71.022 1.00 23.88 117 PRO A N 1
ATOM 637 C CA . PRO A 1 85 ? 20.446 70.405 71.727 1.00 21.88 117 PRO A CA 1
ATOM 638 C C . PRO A 1 85 ? 20.464 68.999 71.147 1.00 20.55 117 PRO A C 1
ATOM 639 O O . PRO A 1 85 ? 20.946 68.762 70.036 1.00 21.21 117 PRO A O 1
ATOM 643 N N . ILE A 1 86 ? 19.938 68.056 71.929 1.00 20.69 118 ILE A N 1
ATOM 644 C CA . ILE A 1 86 ? 19.809 66.657 71.525 1.00 19.41 118 ILE A CA 1
ATOM 645 C C . ILE A 1 86 ? 18.474 66.135 72.053 1.00 18.42 118 ILE A C 1
ATOM 646 O O . ILE A 1 86 ? 18.084 66.447 73.184 1.00 17.70 118 ILE A O 1
ATOM 651 N N . THR A 1 87 ? 17.746 65.380 71.222 1.00 17.33 119 THR A N 1
ATOM 652 C CA . THR A 1 87 ? 16.496 64.769 71.662 1.00 16.10 119 THR A CA 1
ATOM 653 C C . THR A 1 87 ? 16.726 63.296 71.991 1.00 16.82 119 THR A C 1
ATOM 654 O O . THR A 1 87 ? 17.477 62.601 71.291 1.00 17.07 119 THR A O 1
ATOM 658 N N . VAL A 1 88 ? 16.112 62.838 73.085 1.00 15.31 120 VAL A N 1
ATOM 659 C CA . VAL A 1 88 ? 16.152 61.439 73.509 1.00 15.34 120 VAL A CA 1
ATOM 660 C C . VAL A 1 88 ? 14.737 60.891 73.382 1.00 15.05 120 VAL A C 1
ATOM 661 O O . VAL A 1 88 ? 13.829 61.316 74.108 1.00 14.19 120 VAL A O 1
ATOM 665 N N . GLY A 1 89 ? 14.539 59.959 72.456 1.00 13.84 121 GLY A N 1
ATOM 666 C CA . GLY A 1 89 ? 13.207 59.461 72.166 1.00 13.95 121 GLY A CA 1
ATOM 667 C C . GLY A 1 89 ? 12.828 58.282 73.040 1.00 13.92 121 GLY A C 1
ATOM 668 O O . GLY A 1 89 ? 13.537 57.270 73.077 1.00 12.57 121 GLY A O 1
ATOM 669 N N . LEU A 1 90 ? 11.684 58.409 73.723 1.00 13.26 122 LEU A N 1
ATOM 670 C CA . LEU A 1 90 ? 11.147 57.380 74.600 1.00 12.30 122 LEU A CA 1
ATOM 671 C C . LEU A 1 90 ? 9.708 57.088 74.210 1.00 12.64 122 LEU A C 1
ATOM 672 O O . LEU A 1 90 ? 8.965 57.984 73.798 1.00 12.71 122 LEU A O 1
ATOM 677 N N . VAL A 1 91 ? 9.325 55.825 74.350 1.00 12.55 123 VAL A N 1
ATOM 678 C CA . VAL A 1 91 ? 7.950 55.387 74.159 1.00 12.36 123 VAL A CA 1
ATOM 679 C C . VAL A 1 91 ? 7.427 54.971 75.528 1.00 12.02 123 VAL A C 1
ATOM 680 O O . VAL A 1 91 ? 7.925 54.012 76.130 1.00 12.45 123 VAL A O 1
ATOM 684 N N . ILE A 1 92 ? 6.463 55.731 76.038 1.00 11.87 124 ILE A N 1
ATOM 685 C CA . ILE A 1 92 ? 5.784 55.439 77.297 1.00 12.10 124 ILE A CA 1
ATOM 686 C C . ILE A 1 92 ? 4.688 54.422 76.982 1.00 12.41 124 ILE A C 1
ATOM 687 O O . ILE A 1 92 ? 3.705 54.752 76.316 1.00 12.50 124 ILE A O 1
ATOM 692 N N . TYR A 1 93 ? 4.845 53.177 77.457 1.00 12.07 125 TYR A N 1
ATOM 693 C CA . TYR A 1 93 ? 4.040 52.084 76.904 1.00 11.67 125 TYR A CA 1
ATOM 694 C C . TYR A 1 93 ? 3.867 50.970 77.944 1.00 13.05 125 TYR A C 1
ATOM 695 O O . TYR A 1 93 ? 4.366 49.857 77.795 1.00 12.25 125 TYR A O 1
ATOM 704 N N . ASP A 1 94 ? 3.121 51.255 79.019 1.00 11.52 126 ASP A N 1
ATOM 705 C CA . ASP A 1 94 ? 2.768 50.206 79.975 1.00 12.79 126 ASP A CA 1
ATOM 706 C C . ASP A 1 94 ? 1.360 50.390 80.545 1.00 13.23 126 ASP A C 1
ATOM 707 O O . ASP A 1 94 ? 1.109 50.041 81.703 1.00 12.97 126 ASP A O 1
ATOM 712 N N . MET A 1 95 ? 0.437 50.915 79.747 1.00 12.91 127 MET A N 1
ATOM 713 C CA . MET A 1 95 ? -0.939 51.114 80.189 1.00 13.42 127 MET A CA 1
ATOM 714 C C . MET A 1 95 ? -1.504 49.839 80.822 1.00 14.20 127 MET A C 1
ATOM 715 O O . MET A 1 95 ? -1.296 48.740 80.295 1.00 13.94 127 MET A O 1
ATOM 720 N N . PRO A 1 96 ? -2.222 49.943 81.941 1.00 14.48 128 PRO A N 1
ATOM 721 C CA . PRO A 1 96 ? -3.053 48.819 82.392 1.00 14.42 128 PRO A CA 1
ATOM 722 C C . PRO A 1 96 ? -3.995 48.366 81.282 1.00 14.73 128 PRO A C 1
ATOM 723 O O . PRO A 1 96 ? -4.567 49.180 80.564 1.00 13.74 128 PRO A O 1
ATOM 727 N N . GLY A 1 97 ? -4.144 47.051 81.137 1.00 15.60 129 GLY A N 1
ATOM 728 C CA . GLY A 1 97 ? -4.954 46.524 80.047 1.00 15.64 129 GLY A CA 1
ATOM 729 C C . GLY A 1 97 ? -4.456 46.915 78.670 1.00 15.87 129 GLY A C 1
ATOM 730 O O . GLY A 1 97 ? -5.267 47.164 77.765 1.00 15.31 129 GLY A O 1
ATOM 731 N N . ARG A 1 98 ? -3.130 46.964 78.495 1.00 15.19 130 ARG A N 1
ATOM 732 C CA . ARG A 1 98 ? -2.516 47.463 77.265 1.00 15.55 130 ARG A CA 1
ATOM 733 C C . ARG A 1 98 ? -3.042 46.717 76.047 1.00 16.16 130 ARG A C 1
ATOM 734 O O . ARG A 1 98 ? -3.354 45.527 76.119 1.00 16.11 130 ARG A O 1
ATOM 742 N N . ASP A 1 99 ? -3.182 47.442 74.935 1.00 15.34 131 ASP A N 1
ATOM 743 C CA . ASP A 1 99 ? -3.546 46.869 73.638 1.00 15.78 131 ASP A CA 1
ATOM 744 C C . ASP A 1 99 ? -4.869 46.101 73.710 1.00 16.89 131 ASP A C 1
ATOM 745 O O . ASP A 1 99 ? -4.948 44.898 73.434 1.00 16.61 131 ASP A O 1
ATOM 750 N N . CYS A 1 100 ? -5.922 46.821 74.093 1.00 16.90 132 CYS A N 1
ATOM 751 C CA . CYS A 1 100 ? -7.192 46.155 74.377 1.00 17.46 132 CYS A CA 1
ATOM 752 C C . CYS A 1 100 ? -7.769 45.434 73.158 1.00 18.66 132 CYS A C 1
ATOM 753 O O . CYS A 1 100 ? -8.582 44.514 73.322 1.00 18.34 132 CYS A O 1
ATOM 756 N N . HIS A 1 101 ? -7.379 45.827 71.942 1.00 17.07 133 HIS A N 1
ATOM 757 C CA . HIS A 1 101 ? -7.924 45.227 70.730 1.00 18.43 133 HIS A CA 1
ATOM 758 C C . HIS A 1 101 ? -7.050 44.100 70.187 1.00 18.33 133 HIS A C 1
ATOM 759 O O . HIS A 1 101 ? -7.480 43.375 69.281 1.00 18.45 133 HIS A O 1
ATOM 766 N N . ALA A 1 102 ? -5.853 43.916 70.738 1.00 16.97 134 ALA A N 1
ATOM 767 C CA . ALA A 1 102 ? -4.967 42.848 70.305 1.00 17.18 134 ALA A CA 1
ATOM 768 C C . ALA A 1 102 ? -5.546 41.477 70.645 1.00 16.14 134 ALA A C 1
ATOM 769 O O . ALA A 1 102 ? -6.252 41.304 71.644 1.00 15.22 134 ALA A O 1
ATOM 771 N N . LEU A 1 103 ? -5.212 40.492 69.810 1.00 15.80 135 LEU A N 1
ATOM 772 C CA . LEU A 1 103 ? -5.554 39.104 70.119 1.00 16.71 135 LEU A CA 1
ATOM 773 C C . LEU A 1 103 ? -4.773 38.587 71.320 1.00 16.66 135 LEU A C 1
ATOM 774 O O . LEU A 1 103 ? -5.305 37.796 72.110 1.00 17.04 135 LEU A O 1
ATOM 779 N N . ALA A 1 104 ? -3.522 39.021 71.471 1.00 15.16 136 ALA A N 1
ATOM 780 C CA . ALA A 1 104 ? -2.659 38.611 72.584 1.00 15.86 136 ALA A CA 1
ATOM 781 C C . ALA A 1 104 ? -1.747 39.791 72.930 1.00 15.89 136 ALA A C 1
ATOM 782 O O . ALA A 1 104 ? -0.683 39.967 72.333 1.00 15.38 136 ALA A O 1
ATOM 784 N N . SER A 1 105 ? -2.163 40.583 73.912 1.00 16.50 137 SER A N 1
ATOM 785 C CA . SER A 1 105 ? -1.319 41.660 74.412 1.00 16.34 137 SER A CA 1
ATOM 786 C C . SER A 1 105 ? -0.225 41.109 75.317 1.00 16.24 137 SER A C 1
ATOM 787 O O . SER A 1 105 ? -0.422 40.125 76.032 1.00 16.21 137 SER A O 1
ATOM 790 N N . ASN A 1 106 ? 0.926 41.774 75.325 1.00 15.43 138 ASN A N 1
ATOM 791 C CA . ASN A 1 106 ? 1.967 41.402 76.271 1.00 15.60 138 ASN A CA 1
ATOM 792 C C . ASN A 1 106 ? 2.036 42.354 77.460 1.00 15.89 138 ASN A C 1
ATOM 793 O O . ASN A 1 106 ? 2.953 42.246 78.276 1.00 16.29 138 ASN A O 1
ATOM 798 N N . GLY A 1 107 ? 1.082 43.270 77.588 1.00 15.26 139 GLY A N 1
ATOM 799 C CA . GLY A 1 107 ? 1.115 44.214 78.687 1.00 14.88 139 GLY A CA 1
ATOM 800 C C . GLY A 1 107 ? 1.018 43.510 80.020 1.00 15.50 139 GLY A C 1
ATOM 801 O O . GLY A 1 107 ? 0.203 42.604 80.189 1.00 16.24 139 GLY A O 1
ATOM 802 N N . GLU A 1 108 ? 1.867 43.899 80.965 1.00 15.41 140 GLU A N 1
ATOM 803 C CA . GLU A 1 108 ? 1.974 43.201 82.237 1.00 15.76 140 GLU A CA 1
ATOM 804 C C . GLU A 1 108 ? 0.909 43.618 83.241 1.00 15.21 140 GLU A C 1
ATOM 805 O O . GLU A 1 108 ? 0.609 42.848 84.156 1.00 15.52 140 GLU A O 1
ATOM 811 N N . LEU A 1 109 ? 0.334 44.798 83.090 1.00 14.99 141 LEU A N 1
ATOM 812 C CA . LEU A 1 109 ? -0.506 45.361 84.136 1.00 15.60 141 LEU A CA 1
ATOM 813 C C . LEU A 1 109 ? -1.970 45.078 83.847 1.00 15.41 141 LEU A C 1
ATOM 814 O O . LEU A 1 109 ? -2.423 45.275 82.708 1.00 14.99 141 LEU A O 1
ATOM 819 N N . PRO A 1 110 ? -2.733 44.633 84.841 1.00 15.57 142 PRO A N 1
ATOM 820 C CA . PRO A 1 110 ? -4.151 44.349 84.616 1.00 16.35 142 PRO A CA 1
ATOM 821 C C . PRO A 1 110 ? -4.993 45.612 84.606 1.00 15.62 142 PRO A C 1
ATOM 822 O O . PRO A 1 110 ? -4.662 46.618 85.236 1.00 16.09 142 PRO A O 1
ATOM 826 N N . LEU A 1 111 ? -6.111 45.528 83.889 1.00 15.93 143 LEU A N 1
ATOM 827 C CA . LEU A 1 111 ? -7.085 46.612 83.784 1.00 16.06 143 LEU A CA 1
ATOM 828 C C . LEU A 1 111 ? -7.959 46.634 85.036 1.00 16.32 143 LEU A C 1
ATOM 829 O O . LEU A 1 111 ? -9.146 46.297 85.025 1.00 15.99 143 LEU A O 1
ATOM 834 N N . THR A 1 112 ? -7.328 47.043 86.133 1.00 15.61 144 THR A N 1
ATOM 835 C CA . THR A 1 112 ? -7.963 47.220 87.429 1.00 16.42 144 THR A CA 1
ATOM 836 C C . THR A 1 112 ? -7.378 48.465 88.081 1.00 16.28 144 THR A C 1
ATOM 837 O O . THR A 1 112 ? -6.314 48.953 87.686 1.00 15.24 144 THR A O 1
ATOM 841 N N . GLN A 1 113 ? -8.067 48.955 89.114 1.00 15.48 145 GLN A N 1
ATOM 842 C CA . GLN A 1 113 ? -7.517 50.046 89.917 1.00 16.15 145 GLN A CA 1
ATOM 843 C C . GLN A 1 113 ? -6.171 49.674 90.527 1.00 16.94 145 GLN A C 1
ATOM 844 O O . GLN A 1 113 ? -5.245 50.497 90.564 1.00 16.14 145 GLN A O 1
ATOM 850 N N . ALA A 1 114 ? -6.028 48.434 91.003 1.00 17.07 146 ALA A N 1
ATOM 851 C CA . ALA A 1 114 ? -4.715 48.008 91.471 1.00 16.46 146 ALA A CA 1
ATOM 852 C C . ALA A 1 114 ? -3.686 48.094 90.346 1.00 16.08 146 ALA A C 1
ATOM 853 O O . ALA A 1 114 ? -2.537 48.509 90.569 1.00 16.75 146 ALA A O 1
ATOM 855 N N . GLY A 1 115 ? -4.087 47.735 89.122 1.00 16.06 147 GLY A N 1
ATOM 856 C CA . GLY A 1 115 ? -3.178 47.856 87.997 1.00 15.24 147 GLY A CA 1
ATOM 857 C C . GLY A 1 115 ? -2.784 49.296 87.750 1.00 15.38 147 GLY A C 1
ATOM 858 O O . GLY A 1 115 ? -1.609 49.603 87.538 1.00 14.63 147 GLY A O 1
ATOM 859 N N . LEU A 1 116 ? -3.759 50.197 87.812 1.00 14.95 148 LEU A N 1
ATOM 860 C CA . LEU A 1 116 ? -3.486 51.613 87.597 1.00 15.23 148 LEU A CA 1
ATOM 861 C C . LEU A 1 116 ? -2.522 52.162 88.645 1.00 15.61 148 LEU A C 1
ATOM 862 O O . LEU A 1 116 ? -1.630 52.958 88.317 1.00 14.51 148 LEU A O 1
ATOM 867 N N . GLN A 1 117 ? -2.667 51.738 89.905 1.00 14.49 149 GLN A N 1
ATOM 868 C CA . GLN A 1 117 ? -1.757 52.245 90.937 1.00 16.38 149 GLN A CA 1
ATOM 869 C C . GLN A 1 117 ? -0.327 51.767 90.706 1.00 15.39 149 GLN A C 1
ATOM 870 O O . GLN A 1 117 ? 0.634 52.498 90.980 1.00 15.01 149 GLN A O 1
ATOM 876 N N . ARG A 1 118 ? -0.164 50.528 90.237 1.00 15.22 150 ARG A N 1
ATOM 877 C CA . ARG A 1 118 ? 1.168 50.069 89.862 1.00 15.03 150 ARG A CA 1
ATOM 878 C C . ARG A 1 118 ? 1.730 50.925 88.735 1.00 15.26 150 ARG A C 1
ATOM 879 O O . ARG A 1 118 ? 2.902 51.327 88.771 1.00 14.83 150 ARG A O 1
ATOM 887 N N . TYR A 1 119 ? 0.903 51.209 87.723 1.00 14.43 151 TYR A N 1
ATOM 888 C CA . TYR A 1 119 ? 1.318 52.079 86.624 1.00 14.13 151 TYR A CA 1
ATOM 889 C C . TYR A 1 119 ? 1.835 53.417 87.150 1.00 14.45 151 TYR A C 1
ATOM 890 O O . TYR A 1 119 ? 2.884 53.911 86.714 1.00 13.40 151 TYR A O 1
ATOM 899 N N . LYS A 1 120 ? 1.098 54.014 88.096 1.00 14.06 152 LYS A N 1
ATOM 900 C CA . LYS A 1 120 ? 1.500 55.299 88.665 1.00 14.83 152 LYS A CA 1
ATOM 901 C C . LYS A 1 120 ? 2.809 55.185 89.439 1.00 15.15 152 LYS A C 1
ATOM 902 O O . LYS A 1 120 ? 3.733 55.977 89.226 1.00 15.17 152 LYS A O 1
ATOM 908 N N . THR A 1 121 ? 2.903 54.213 90.351 1.00 14.82 153 THR A N 1
ATOM 909 C CA . THR A 1 121 ? 3.999 54.188 91.321 1.00 15.60 153 THR A CA 1
ATOM 910 C C . THR A 1 121 ? 5.252 53.503 90.772 1.00 15.77 153 THR A C 1
ATOM 911 O O . THR A 1 121 ? 6.353 54.051 90.882 1.00 16.72 153 THR A O 1
ATOM 915 N N . GLU A 1 122 ? 5.116 52.314 90.177 1.00 16.02 154 GLU A N 1
ATOM 916 C CA . GLU A 1 122 ? 6.297 51.561 89.761 1.00 15.47 154 GLU A CA 1
ATOM 917 C C . GLU A 1 122 ? 6.776 51.899 88.353 1.00 15.67 154 GLU A C 1
ATOM 918 O O . GLU A 1 122 ? 7.898 51.523 87.987 1.00 14.63 154 GLU A O 1
ATOM 924 N N . TYR A 1 123 ? 5.957 52.580 87.552 1.00 14.32 155 TYR A N 1
ATOM 925 C CA . TYR A 1 123 ? 6.312 52.891 86.173 1.00 14.35 155 TYR A CA 1
ATOM 926 C C . TYR A 1 123 ? 6.454 54.400 85.985 1.00 14.32 155 TYR A C 1
ATOM 927 O O . TYR A 1 123 ? 7.576 54.894 85.875 1.00 13.79 155 TYR A O 1
ATOM 936 N N . ILE A 1 124 ? 5.354 55.162 86.000 1.00 14.01 156 ILE A N 1
ATOM 937 C CA . ILE A 1 124 ? 5.425 56.598 85.696 1.00 13.75 156 ILE A CA 1
ATOM 938 C C . ILE A 1 124 ? 6.289 57.342 86.719 1.00 14.80 156 ILE A C 1
ATOM 939 O O . ILE A 1 124 ? 7.136 58.169 86.352 1.00 13.62 156 ILE A O 1
ATOM 944 N N . ASP A 1 125 ? 6.070 57.091 88.017 1.00 14.67 157 ASP A N 1
ATOM 945 C CA . ASP A 1 125 ? 6.829 57.826 89.031 1.00 15.69 157 ASP A CA 1
ATOM 946 C C . ASP A 1 125 ? 8.335 57.578 88.895 1.00 15.83 157 ASP A C 1
ATOM 947 O O . ASP A 1 125 ? 9.137 58.513 89.016 1.00 15.50 157 ASP A O 1
ATOM 952 N N . VAL A 1 126 ? 8.732 56.329 88.622 1.00 15.49 158 VAL A N 1
ATOM 953 C CA . VAL A 1 126 ? 10.149 55.992 88.504 1.00 16.06 158 VAL A CA 1
ATOM 954 C C . VAL A 1 126 ? 10.751 56.647 87.268 1.00 16.33 158 VAL A C 1
ATOM 955 O O . VAL A 1 126 ? 11.855 57.207 87.321 1.00 16.66 158 VAL A O 1
ATOM 959 N N . ILE A 1 127 ? 10.029 56.612 86.141 1.00 15.10 159 ILE A N 1
ATOM 960 C CA . ILE A 1 127 ? 10.490 57.305 84.935 1.00 14.80 159 ILE A CA 1
ATOM 961 C C . ILE A 1 127 ? 10.628 58.798 85.192 1.00 15.64 159 ILE A C 1
ATOM 962 O O . ILE A 1 127 ? 11.642 59.417 84.839 1.00 16.03 159 ILE A O 1
ATOM 967 N N . ALA A 1 128 ? 9.596 59.404 85.786 1.00 14.13 160 ALA A N 1
ATOM 968 C CA . ALA A 1 128 ? 9.610 60.848 86.005 1.00 15.96 160 ALA A CA 1
ATOM 969 C C . ALA A 1 128 ? 10.747 61.272 86.934 1.00 17.13 160 ALA A C 1
ATOM 970 O O . ALA A 1 128 ? 11.423 62.280 86.680 1.00 17.54 160 ALA A O 1
ATOM 972 N N . SER A 1 129 ? 10.985 60.521 88.012 1.00 16.03 161 SER A N 1
ATOM 973 C CA . SER A 1 129 ? 12.068 60.912 88.913 1.00 17.38 161 SER A CA 1
ATOM 974 C C . SER A 1 129 ? 13.426 60.699 88.264 1.00 17.52 161 SER A C 1
ATOM 975 O O . SER A 1 129 ? 14.351 61.485 88.491 1.00 18.06 161 SER A O 1
ATOM 978 N N . THR A 1 130 ? 13.558 59.671 87.427 1.00 17.13 162 THR A N 1
ATOM 979 C CA . THR A 1 130 ? 14.788 59.511 86.658 1.00 17.59 162 THR A CA 1
ATOM 980 C C . THR A 1 130 ? 15.001 60.684 85.708 1.00 17.94 162 THR A C 1
ATOM 981 O O . THR A 1 130 ? 16.100 61.249 85.639 1.00 19.22 162 THR A O 1
ATOM 985 N N . LEU A 1 131 ? 13.965 61.073 84.963 1.00 16.40 163 LEU A N 1
ATOM 986 C CA . LEU A 1 131 ? 14.155 62.158 84.005 1.00 17.70 163 LEU A CA 1
ATOM 987 C C . LEU A 1 131 ? 14.397 63.496 84.699 1.00 18.14 163 LEU A C 1
ATOM 988 O O . LEU A 1 131 ? 15.064 64.371 84.133 1.00 18.78 163 LEU A O 1
ATOM 993 N N . ALA A 1 132 ? 13.880 63.681 85.917 1.00 17.99 164 ALA A N 1
ATOM 994 C CA . ALA A 1 132 ? 14.022 64.982 86.570 1.00 19.35 164 ALA A CA 1
ATOM 995 C C . ALA A 1 132 ? 15.417 65.217 87.146 1.00 19.94 164 ALA A C 1
ATOM 996 O O . ALA A 1 132 ? 15.685 66.316 87.647 1.00 20.50 164 ALA A O 1
ATOM 998 N N . ASN A 1 133 ? 16.292 64.216 87.101 1.00 19.40 165 ASN A N 1
ATOM 999 C CA . ASN A 1 133 ? 17.636 64.314 87.663 1.00 19.93 165 ASN A CA 1
ATOM 1000 C C . ASN A 1 133 ? 18.395 65.475 87.031 1.00 20.55 165 ASN A C 1
ATOM 1001 O O . ASN A 1 133 ? 18.571 65.492 85.801 1.00 20.86 165 ASN A O 1
ATOM 1006 N N . PRO A 1 134 ? 18.890 66.450 87.827 1.00 21.51 166 PRO A N 1
ATOM 1007 C CA . PRO A 1 134 ? 19.633 67.590 87.254 1.00 22.42 166 PRO A CA 1
ATOM 1008 C C . PRO A 1 134 ? 20.756 67.183 86.302 1.00 21.13 166 PRO A C 1
ATOM 1009 O O . PRO A 1 134 ? 21.161 67.969 85.439 1.00 22.07 166 PRO A O 1
ATOM 1013 N N . LYS A 1 135 ? 21.257 65.952 86.449 1.00 22.05 167 LYS A N 1
ATOM 1014 C CA . LYS A 1 135 ? 22.288 65.440 85.548 1.00 21.37 167 LYS A CA 1
ATOM 1015 C C . LYS A 1 135 ? 21.838 65.485 84.093 1.00 21.62 167 LYS A C 1
ATOM 1016 O O . LYS A 1 135 ? 22.673 65.591 83.184 1.00 21.86 167 LYS A O 1
ATOM 1022 N N . TYR A 1 136 ? 20.529 65.423 83.851 1.00 22.24 168 TYR A N 1
ATOM 1023 C CA . TYR A 1 136 ? 19.988 65.282 82.502 1.00 20.85 168 TYR A CA 1
ATOM 1024 C C . TYR A 1 136 ? 19.266 66.534 82.003 1.00 22.52 168 TYR A C 1
ATOM 1025 O O . TYR A 1 136 ? 18.583 66.478 80.970 1.00 21.50 168 TYR A O 1
ATOM 1034 N N . LYS A 1 137 ? 19.410 67.668 82.699 1.00 22.04 169 LYS A N 1
ATOM 1035 C CA . LYS A 1 137 ? 18.720 68.892 82.299 1.00 22.83 169 LYS A CA 1
ATOM 1036 C C . LYS A 1 137 ? 19.140 69.359 80.904 1.00 22.61 169 LYS A C 1
ATOM 1037 O O . LYS A 1 137 ? 18.367 70.055 80.238 1.00 22.57 169 LYS A O 1
ATOM 1043 N N . GLY A 1 138 ? 20.330 68.985 80.434 1.00 21.40 170 GLY A N 1
ATOM 1044 C CA . GLY A 1 138 ? 20.756 69.398 79.108 1.00 22.16 170 GLY A CA 1
ATOM 1045 C C . GLY A 1 138 ? 20.206 68.569 77.964 1.00 21.67 170 GLY A C 1
ATOM 1046 O O . GLY A 1 138 ? 20.446 68.907 76.801 1.00 20.77 170 GLY A O 1
ATOM 1047 N N . LEU A 1 139 ? 19.474 67.499 78.277 1.00 20.69 171 LEU A N 1
ATOM 1048 C CA . LEU A 1 139 ? 18.818 66.640 77.299 1.00 19.88 171 LEU A CA 1
ATOM 1049 C C . LEU A 1 139 ? 17.370 67.076 77.109 1.00 18.70 171 LEU A C 1
ATOM 1050 O O . LEU A 1 139 ? 16.707 67.494 78.063 1.00 19.78 171 LEU A O 1
ATOM 1055 N N . ARG A 1 140 ? 16.878 66.959 75.880 1.00 17.40 172 ARG A N 1
ATOM 1056 C CA . ARG A 1 140 ? 15.458 67.120 75.579 1.00 15.96 172 ARG A CA 1
ATOM 1057 C C . ARG A 1 140 ? 14.842 65.730 75.452 1.00 16.21 172 ARG A C 1
ATOM 1058 O O . ARG A 1 140 ? 15.212 64.960 74.560 1.00 16.12 172 ARG A O 1
ATOM 1066 N N . ILE A 1 141 ? 13.932 65.399 76.358 1.00 14.27 173 ILE A N 1
ATOM 1067 C CA . ILE A 1 141 ? 13.287 64.095 76.368 1.00 14.17 173 ILE A CA 1
ATOM 1068 C C . ILE A 1 141 ? 11.991 64.218 75.572 1.00 13.85 173 ILE A C 1
ATOM 1069 O O . ILE A 1 141 ? 11.161 65.078 75.867 1.00 13.67 173 ILE A O 1
ATOM 1074 N N . VAL A 1 142 ? 11.820 63.376 74.555 1.00 13.42 174 VAL A N 1
ATOM 1075 C CA . VAL A 1 142 ? 10.641 63.429 73.687 1.00 13.14 174 VAL A CA 1
ATOM 1076 C C . VAL A 1 142 ? 9.897 62.116 73.849 1.00 13.27 174 VAL A C 1
ATOM 1077 O O . VAL A 1 142 ? 10.395 61.056 73.441 1.00 13.07 174 VAL A O 1
ATOM 1081 N N . ASN A 1 143 ? 8.697 62.189 74.415 1.00 12.87 175 ASN A N 1
ATOM 1082 C CA . ASN A 1 143 ? 7.900 61.015 74.753 1.00 12.52 175 ASN A CA 1
ATOM 1083 C C . ASN A 1 143 ? 6.821 60.746 73.705 1.00 12.47 175 ASN A C 1
ATOM 1084 O O . ASN A 1 143 ? 6.053 61.648 73.342 1.00 12.00 175 ASN A O 1
ATOM 1089 N N . ILE A 1 144 ? 6.753 59.500 73.241 1.00 11.69 176 ILE A N 1
ATOM 1090 C CA . ILE A 1 144 ? 5.573 58.987 72.564 1.00 11.86 176 ILE A CA 1
ATOM 1091 C C . ILE A 1 144 ? 4.657 58.422 73.642 1.00 11.54 176 ILE A C 1
ATOM 1092 O O . ILE A 1 144 ? 4.996 57.435 74.304 1.00 11.96 176 ILE A O 1
ATOM 1097 N N . ILE A 1 145 ? 3.496 59.043 73.822 1.00 11.62 177 ILE A N 1
ATOM 1098 C CA . ILE A 1 145 ? 2.621 58.745 74.953 1.00 11.68 177 ILE A CA 1
ATOM 1099 C C . ILE A 1 145 ? 1.651 57.619 74.584 1.00 11.38 177 ILE A C 1
ATOM 1100 O O . ILE A 1 145 ? 0.709 57.823 73.810 1.00 12.06 177 ILE A O 1
ATOM 1105 N N . GLU A 1 146 ? 1.881 56.435 75.167 1.00 11.81 178 GLU A N 1
ATOM 1106 C CA . GLU A 1 146 ? 1.052 55.226 75.160 1.00 11.18 178 GLU A CA 1
ATOM 1107 C C . GLU A 1 146 ? 0.426 54.930 73.803 1.00 11.29 178 GLU A C 1
ATOM 1108 O O . GLU A 1 146 ? -0.785 55.124 73.610 1.00 12.05 178 GLU A O 1
ATOM 1114 N N . PRO A 1 147 ? 1.214 54.419 72.859 1.00 11.93 179 PRO A N 1
ATOM 1115 C CA . PRO A 1 147 ? 0.643 53.950 71.593 1.00 11.37 179 PRO A CA 1
ATOM 1116 C C . PRO A 1 147 ? -0.418 52.884 71.824 1.00 12.29 179 PRO A C 1
ATOM 1117 O O . PRO A 1 147 ? -0.408 52.166 72.828 1.00 11.69 179 PRO A O 1
ATOM 1121 N N . ASP A 1 148 ? -1.351 52.816 70.881 1.00 12.38 180 ASP A N 1
ATOM 1122 C CA . ASP A 1 148 ? -2.373 51.779 70.839 1.00 14.01 180 ASP A CA 1
ATOM 1123 C C . ASP A 1 148 ? -3.300 51.846 72.049 1.00 13.82 180 ASP A C 1
ATOM 1124 O O . ASP A 1 148 ? -3.752 50.822 72.561 1.00 14.49 180 ASP A O 1
ATOM 1129 N N . SER A 1 149 ? -3.578 53.047 72.557 1.00 13.80 181 SER A N 1
ATOM 1130 C CA . SER A 1 149 ? -4.434 53.159 73.728 1.00 13.85 181 SER A CA 1
ATOM 1131 C C . SER A 1 149 ? -5.710 53.874 73.330 1.00 14.72 181 SER A C 1
ATOM 1132 O O . SER A 1 149 ? -6.683 53.211 72.911 1.00 14.65 181 SER A O 1
ATOM 1135 N N . LEU A 1 150 ? -5.764 55.205 73.427 1.00 13.84 182 LEU A N 1
ATOM 1136 C CA . LEU A 1 150 ? -7.004 55.959 73.279 1.00 14.53 182 LEU A CA 1
ATOM 1137 C C . LEU A 1 150 ? -7.788 55.680 71.997 1.00 14.47 182 LEU A C 1
ATOM 1138 O O . LEU A 1 150 ? -9.024 55.562 72.089 1.00 16.08 182 LEU A O 1
ATOM 1143 N N . PRO A 1 151 ? -7.180 55.584 70.802 1.00 14.52 183 PRO A N 1
ATOM 1144 C CA . PRO A 1 151 ? -7.993 55.360 69.591 1.00 15.75 183 PRO A CA 1
ATOM 1145 C C . PRO A 1 151 ? -8.926 54.158 69.682 1.00 17.41 183 PRO A C 1
ATOM 1146 O O . PRO A 1 151 ? -10.020 54.189 69.100 1.00 17.93 183 PRO A O 1
ATOM 1150 N N . ASN A 1 152 ? -8.543 53.114 70.423 1.00 17.01 184 ASN A N 1
ATOM 1151 C CA . ASN A 1 152 ? -9.413 51.949 70.545 1.00 17.64 184 ASN A CA 1
ATOM 1152 C C . ASN A 1 152 ? -10.712 52.284 71.253 1.00 18.14 184 ASN A C 1
ATOM 1153 O O . ASN A 1 152 ? -11.732 51.622 71.020 1.00 19.22 184 ASN A O 1
ATOM 1158 N N . LEU A 1 153 ? -10.703 53.294 72.126 1.00 16.84 185 LEU A N 1
ATOM 1159 C CA . LEU A 1 153 ? -11.944 53.684 72.786 1.00 18.89 185 LEU A CA 1
ATOM 1160 C C . LEU A 1 153 ? -12.956 54.264 71.806 1.00 18.32 185 LEU A C 1
ATOM 1161 O O . LEU A 1 153 ? -14.159 54.258 72.092 1.00 20.47 185 LEU A O 1
ATOM 1166 N N . VAL A 1 154 ? -12.503 54.750 70.659 1.00 18.08 186 VAL A N 1
ATOM 1167 C CA . VAL A 1 154 ? -13.389 55.325 69.661 1.00 18.88 186 VAL A CA 1
ATOM 1168 C C . VAL A 1 154 ? -13.798 54.301 68.611 1.00 20.79 186 VAL A C 1
ATOM 1169 O O . VAL A 1 154 ? -14.969 54.232 68.234 1.00 22.23 186 VAL A O 1
ATOM 1173 N N . THR A 1 155 ? -12.860 53.481 68.135 1.00 20.05 187 THR A N 1
ATOM 1174 C CA . THR A 1 155 ? -13.131 52.629 66.982 1.00 20.97 187 THR A CA 1
ATOM 1175 C C . THR A 1 155 ? -13.444 51.188 67.344 1.00 21.82 187 THR A C 1
ATOM 1176 O O . THR A 1 155 ? -14.050 50.482 66.532 1.00 23.20 187 THR A O 1
ATOM 1180 N N . ASN A 1 156 ? -13.060 50.733 68.533 1.00 21.01 188 ASN A N 1
ATOM 1181 C CA . ASN A 1 156 ? -13.117 49.314 68.863 1.00 21.49 188 ASN A CA 1
ATOM 1182 C C . ASN A 1 156 ? -13.912 49.059 70.135 1.00 22.31 188 ASN A C 1
ATOM 1183 O O . ASN A 1 156 ? -13.613 48.119 70.884 1.00 20.46 188 ASN A O 1
ATOM 1188 N N . GLN A 1 157 ? -14.923 49.891 70.402 1.00 21.64 189 GLN A N 1
ATOM 1189 C CA . GLN A 1 157 ? -15.670 49.727 71.640 1.00 23.38 189 GLN A CA 1
ATOM 1190 C C . GLN A 1 157 ? -16.440 48.417 71.684 1.00 23.06 189 GLN A C 1
ATOM 1191 O O . GLN A 1 157 ? -16.766 47.951 72.776 1.00 23.59 189 GLN A O 1
ATOM 1197 N N . SER A 1 158 ? -16.722 47.793 70.536 1.00 22.74 190 SER A N 1
ATOM 1198 C CA . SER A 1 158 ? -17.399 46.498 70.568 1.00 21.33 190 SER A CA 1
ATOM 1199 C C . SER A 1 158 ? -16.505 45.386 71.103 1.00 22.53 190 SER A C 1
ATOM 1200 O O . SER A 1 158 ? -17.026 44.346 71.531 1.00 22.62 190 SER A O 1
ATOM 1203 N N . THR A 1 159 ? -15.184 45.557 71.081 1.00 21.26 191 THR A N 1
ATOM 1204 C CA . THR A 1 159 ? -14.313 44.588 71.749 1.00 21.62 191 THR A CA 1
ATOM 1205 C C . THR A 1 159 ? -14.437 44.758 73.260 1.00 21.64 191 THR A C 1
ATOM 1206 O O . THR A 1 159 ? -14.239 45.874 73.761 1.00 21.22 191 THR A O 1
ATOM 1210 N N . PRO A 1 160 ? -14.773 43.702 74.011 1.00 20.39 192 PRO A N 1
ATOM 1211 C CA . PRO A 1 160 ? -15.085 43.878 75.439 1.00 20.93 192 PRO A CA 1
ATOM 1212 C C . PRO A 1 160 ? -13.974 44.531 76.241 1.00 21.47 192 PRO A C 1
ATOM 1213 O O . PRO A 1 160 ? -14.250 45.384 77.095 1.00 20.80 192 PRO A O 1
ATOM 1217 N N . ALA A 1 161 ? -12.723 44.136 75.988 1.00 20.22 193 ALA A N 1
ATOM 1218 C CA . ALA A 1 161 ? -11.587 44.738 76.677 1.00 20.42 193 ALA A CA 1
ATOM 1219 C C . ALA A 1 161 ? -11.526 46.241 76.440 1.00 20.65 193 ALA A C 1
ATOM 1220 O O . ALA A 1 161 ? -11.164 47.003 77.342 1.00 19.32 193 ALA A O 1
ATOM 1222 N N . CYS A 1 162 ? -11.861 46.685 75.230 1.00 19.47 194 CYS A N 1
ATOM 1223 C CA . CYS A 1 162 ? -11.843 48.113 74.936 1.00 19.69 194 CYS A CA 1
ATOM 1224 C C . CYS A 1 162 ? -13.037 48.823 75.551 1.00 20.50 194 CYS A C 1
ATOM 1225 O O . CYS A 1 162 ? -12.898 49.939 76.060 1.00 19.94 194 CYS A O 1
ATOM 1228 N N . GLY A 1 163 ? -14.211 48.198 75.521 1.00 20.86 195 GLY A N 1
ATOM 1229 C CA . GLY A 1 163 ? -15.342 48.761 76.236 1.00 21.35 195 GLY A CA 1
ATOM 1230 C C . GLY A 1 163 ? -15.036 48.976 77.706 1.00 21.26 195 GLY A C 1
ATOM 1231 O O . GLY A 1 163 ? -15.449 49.976 78.295 1.00 21.89 195 GLY A O 1
ATOM 1232 N N . GLN A 1 164 ? -14.285 48.054 78.309 1.00 20.52 196 GLN A N 1
ATOM 1233 C CA . GLN A 1 164 ? -13.948 48.182 79.724 1.00 21.83 196 GLN A CA 1
ATOM 1234 C C . GLN A 1 164 ? -12.868 49.230 79.965 1.00 20.73 196 GLN A C 1
ATOM 1235 O O . GLN A 1 164 ? -12.912 49.931 80.983 1.00 20.61 196 GLN A O 1
ATOM 1241 N N . ALA A 1 165 ? -11.881 49.335 79.060 1.00 19.72 197 ALA A N 1
ATOM 1242 C CA . ALA A 1 165 ? -10.903 50.423 79.132 1.00 18.42 197 ALA A CA 1
ATOM 1243 C C . ALA A 1 165 ? -11.586 51.775 79.167 1.00 18.96 197 ALA A C 1
ATOM 1244 O O . ALA A 1 165 ? -11.104 52.710 79.822 1.00 18.10 197 ALA A O 1
ATOM 1246 N N . SER A 1 166 ? -12.717 51.891 78.477 1.00 19.50 198 SER A N 1
ATOM 1247 C CA . SER A 1 166 ? -13.475 53.131 78.476 1.00 19.69 198 SER A CA 1
ATOM 1248 C C . SER A 1 166 ? -14.270 53.296 79.764 1.00 19.40 198 SER A C 1
ATOM 1249 O O . SER A 1 166 ? -14.091 54.277 80.499 1.00 19.50 198 SER A O 1
ATOM 1252 N N . SER A 1 167 ? -15.158 52.335 80.044 1.00 20.82 199 SER A N 1
ATOM 1253 C CA . SER A 1 167 ? -16.110 52.476 81.142 1.00 20.83 199 SER A CA 1
ATOM 1254 C C . SER A 1 167 ? -15.416 52.520 82.497 1.00 20.06 199 SER A C 1
ATOM 1255 O O . SER A 1 167 ? -15.907 53.184 83.417 1.00 19.17 199 SER A O 1
ATOM 1258 N N . SER A 1 168 ? -14.279 51.833 82.637 1.00 17.81 200 SER A N 1
ATOM 1259 C CA . SER A 1 168 ? -13.523 51.882 83.883 1.00 18.44 200 SER A CA 1
ATOM 1260 C C . SER A 1 168 ? -12.832 53.223 84.090 1.00 18.09 200 SER A C 1
ATOM 1261 O O . SER A 1 168 ? -12.411 53.519 85.212 1.00 17.37 200 SER A O 1
ATOM 1264 N N . GLY A 1 169 ? -12.676 54.021 83.036 1.00 17.95 201 GLY A N 1
ATOM 1265 C CA . GLY A 1 169 ? -11.922 55.258 83.132 1.00 17.48 201 GLY A CA 1
ATOM 1266 C C . GLY A 1 169 ? -10.421 55.086 83.197 1.00 15.70 201 GLY A C 1
ATOM 1267 O O . GLY A 1 169 ? -9.706 56.090 83.252 1.00 15.61 201 GLY A O 1
ATOM 1268 N N . ILE A 1 170 ? -9.911 53.851 83.132 1.00 14.98 202 ILE A N 1
ATOM 1269 C CA . ILE A 1 170 ? -8.511 53.611 83.475 1.00 14.83 202 ILE A CA 1
ATOM 1270 C C . ILE A 1 170 ? -7.572 54.135 82.390 1.00 14.66 202 ILE A C 1
ATOM 1271 O O . ILE A 1 170 ? -6.534 54.728 82.704 1.00 13.27 202 ILE A O 1
ATOM 1276 N N . TYR A 1 171 ? -7.902 53.934 81.104 1.00 13.69 203 TYR A N 1
ATOM 1277 C CA . TYR A 1 171 ? -7.054 54.498 80.054 1.00 13.76 203 TYR A CA 1
ATOM 1278 C C . TYR A 1 171 ? -6.904 56.004 80.231 1.00 14.22 203 TYR A C 1
ATOM 1279 O O . TYR A 1 171 ? -5.787 56.530 80.229 1.00 13.50 203 TYR A O 1
ATOM 1288 N N . GLU A 1 172 ? -8.027 56.708 80.414 1.00 14.57 204 GLU A N 1
ATOM 1289 C CA . GLU A 1 172 ? -7.985 58.159 80.563 1.00 15.19 204 GLU A CA 1
ATOM 1290 C C . GLU A 1 172 ? -7.247 58.560 81.832 1.00 14.89 204 GLU A C 1
ATOM 1291 O O . GLU A 1 172 ? -6.526 59.565 81.841 1.00 14.24 204 GLU A O 1
ATOM 1297 N N . ALA A 1 173 ? -7.406 57.778 82.908 1.00 14.24 205 ALA A N 1
ATOM 1298 C CA . ALA A 1 173 ? -6.701 58.087 84.150 1.00 14.70 205 ALA A CA 1
ATOM 1299 C C . ALA A 1 173 ? -5.204 57.888 83.989 1.00 13.91 205 ALA A C 1
ATOM 1300 O O . ALA A 1 173 ? -4.414 58.697 84.483 1.00 13.45 205 ALA A O 1
ATOM 1302 N N . GLY A 1 174 ? -4.801 56.820 83.295 1.00 12.90 206 GLY A N 1
ATOM 1303 C CA . GLY A 1 174 ? -3.383 56.591 83.051 1.00 14.12 206 GLY A CA 1
ATOM 1304 C C . GLY A 1 174 ? -2.731 57.676 82.208 1.00 13.38 206 GLY A C 1
ATOM 1305 O O . GLY A 1 174 ? -1.618 58.118 82.501 1.00 12.21 206 GLY A O 1
ATOM 1306 N N . ILE A 1 175 ? -3.398 58.096 81.133 1.00 13.44 207 ILE A N 1
ATOM 1307 C CA . ILE A 1 175 ? -2.844 59.153 80.288 1.00 13.74 207 ILE A CA 1
ATOM 1308 C C . ILE A 1 175 ? -2.705 60.445 81.082 1.00 13.37 207 ILE A C 1
ATOM 1309 O O . ILE A 1 175 ? -1.681 61.131 81.008 1.00 13.84 207 ILE A O 1
ATOM 1314 N N . LYS A 1 176 ? -3.743 60.804 81.838 1.00 13.70 208 LYS A N 1
ATOM 1315 C CA . LYS A 1 176 ? -3.696 62.047 82.600 1.00 14.40 208 LYS A CA 1
ATOM 1316 C C . LYS A 1 176 ? -2.522 62.046 83.569 1.00 15.00 208 LYS A C 1
ATOM 1317 O O . LYS A 1 176 ? -1.789 63.039 83.676 1.00 13.11 208 LYS A O 1
ATOM 1323 N N . TYR A 1 177 ? -2.312 60.924 84.268 1.00 13.82 209 TYR A N 1
ATOM 1324 C CA . TYR A 1 177 ? -1.218 60.854 85.232 1.00 13.89 209 TYR A CA 1
ATOM 1325 C C . TYR A 1 177 ? 0.134 60.923 84.530 1.00 14.21 209 TYR A C 1
ATOM 1326 O O . TYR A 1 177 ? 1.049 61.626 84.985 1.00 14.27 209 TYR A O 1
ATOM 1335 N N . ALA A 1 178 ? 0.282 60.188 83.423 1.00 13.64 210 ALA A N 1
ATOM 1336 C CA . ALA A 1 178 ? 1.514 60.261 82.648 1.00 13.27 210 ALA A CA 1
ATOM 1337 C C . ALA A 1 178 ? 1.797 61.689 82.219 1.00 13.60 210 ALA A C 1
ATOM 1338 O O . ALA A 1 178 ? 2.909 62.193 82.409 1.00 13.38 210 ALA A O 1
ATOM 1340 N N . LEU A 1 179 ? 0.796 62.369 81.655 1.00 13.28 211 LEU A N 1
ATOM 1341 C CA . LEU A 1 179 ? 1.028 63.732 81.184 1.00 13.61 211 LEU A CA 1
ATOM 1342 C C . LEU A 1 179 ? 1.375 64.663 82.338 1.00 13.47 211 LEU A C 1
ATOM 1343 O O . LEU A 1 179 ? 2.309 65.465 82.227 1.00 13.63 211 LEU A O 1
ATOM 1348 N N . ASP A 1 180 ? 0.664 64.544 83.463 1.00 13.57 212 ASP A N 1
ATOM 1349 C CA . ASP A 1 180 ? 0.934 65.415 84.610 1.00 13.62 212 ASP A CA 1
ATOM 1350 C C . ASP A 1 180 ? 2.374 65.265 85.086 1.00 14.67 212 ASP A C 1
ATOM 1351 O O . ASP A 1 180 ? 3.094 66.257 85.260 1.00 13.89 212 ASP A O 1
ATOM 1356 N N . LYS A 1 181 ? 2.822 64.022 85.281 1.00 14.16 213 LYS A N 1
ATOM 1357 C CA . LYS A 1 181 ? 4.128 63.810 85.896 1.00 14.92 213 LYS A CA 1
ATOM 1358 C C . LYS A 1 181 ? 5.260 64.094 84.921 1.00 14.08 213 LYS A C 1
ATOM 1359 O O . LYS A 1 181 ? 6.327 64.553 85.334 1.00 14.27 213 LYS A O 1
ATOM 1365 N N . LEU A 1 182 ? 5.042 63.843 83.633 1.00 13.36 214 LEU A N 1
ATOM 1366 C CA . LEU A 1 182 ? 6.099 64.040 82.653 1.00 13.57 214 LEU A CA 1
ATOM 1367 C C . LEU A 1 182 ? 6.167 65.492 82.193 1.00 14.32 214 LEU A C 1
ATOM 1368 O O . LEU A 1 182 ? 7.265 66.036 82.032 1.00 13.92 214 LEU A O 1
ATOM 1373 N N . HIS A 1 183 ? 5.013 66.145 82.007 1.00 13.79 215 HIS A N 1
ATOM 1374 C CA . HIS A 1 183 ? 5.037 67.556 81.633 1.00 14.01 215 HIS A CA 1
ATOM 1375 C C . HIS A 1 183 ? 5.643 68.434 82.722 1.00 14.49 215 HIS A C 1
ATOM 1376 O O . HIS A 1 183 ? 6.151 69.515 82.416 1.00 15.44 215 HIS A O 1
ATOM 1383 N N . ALA A 1 184 ? 5.615 67.993 83.979 1.00 14.82 216 ALA A N 1
ATOM 1384 C CA . ALA A 1 184 ? 6.173 68.784 85.070 1.00 15.04 216 ALA A CA 1
ATOM 1385 C C . ALA A 1 184 ? 7.679 68.991 84.933 1.00 16.31 216 ALA A C 1
ATOM 1386 O O . ALA A 1 184 ? 8.233 69.906 85.551 1.00 16.76 216 ALA A O 1
ATOM 1388 N N . ILE A 1 185 ? 8.359 68.156 84.159 1.00 15.98 217 ILE A N 1
ATOM 1389 C CA . ILE A 1 185 ? 9.797 68.283 83.939 1.00 16.35 217 ILE A CA 1
ATOM 1390 C C . ILE A 1 185 ? 10.003 69.162 82.706 1.00 16.42 217 ILE A C 1
ATOM 1391 O O . ILE A 1 185 ? 9.518 68.799 81.610 1.00 16.03 217 ILE A O 1
ATOM 1396 N N . PRO A 1 186 ? 10.677 70.315 82.831 1.00 16.24 218 PRO A N 1
ATOM 1397 C CA . PRO A 1 186 ? 10.593 71.334 81.766 1.00 17.42 218 PRO A CA 1
ATOM 1398 C C . PRO A 1 186 ? 11.309 70.954 80.485 1.00 16.65 218 PRO A C 1
ATOM 1399 O O . PRO A 1 186 ? 10.996 71.524 79.431 1.00 17.00 218 PRO A O 1
ATOM 1403 N N . ASN A 1 187 ? 12.264 70.027 80.530 1.00 16.73 219 ASN A N 1
ATOM 1404 C CA . ASN A 1 187 ? 12.935 69.584 79.316 1.00 17.48 219 ASN A CA 1
ATOM 1405 C C . ASN A 1 187 ? 12.336 68.287 78.764 1.00 16.30 219 ASN A C 1
ATOM 1406 O O . ASN A 1 187 ? 12.990 67.586 77.982 1.00 16.42 219 ASN A O 1
ATOM 1411 N N . VAL A 1 188 ? 11.102 67.965 79.148 1.00 15.95 220 VAL A N 1
ATOM 1412 C CA . VAL A 1 188 ? 10.390 66.794 78.644 1.00 14.95 220 VAL A CA 1
ATOM 1413 C C . VAL A 1 188 ? 9.270 67.262 77.723 1.00 15.17 220 VAL A C 1
ATOM 1414 O O . VAL A 1 188 ? 8.507 68.173 78.073 1.00 14.94 220 VAL A O 1
ATOM 1418 N N . TYR A 1 189 ? 9.168 66.635 76.551 1.00 14.35 221 TYR A N 1
ATOM 1419 C CA . TYR A 1 189 ? 8.188 66.983 75.530 1.00 13.84 221 TYR A CA 1
ATOM 1420 C C . TYR A 1 189 ? 7.304 65.771 75.286 1.00 13.70 221 TYR A C 1
ATOM 1421 O O . TYR A 1 189 ? 7.814 64.656 75.147 1.00 13.87 221 TYR A O 1
ATOM 1430 N N . ASN A 1 190 ? 5.988 65.980 75.256 1.00 12.08 222 ASN A N 1
ATOM 1431 C CA . ASN A 1 190 ? 5.032 64.877 75.200 1.00 12.90 222 ASN A CA 1
ATOM 1432 C C . ASN A 1 190 ? 4.218 64.954 73.921 1.00 12.74 222 ASN A C 1
ATOM 1433 O O . ASN A 1 190 ? 3.534 65.953 73.682 1.00 12.32 222 ASN A O 1
ATOM 1438 N N . TYR A 1 191 ? 4.248 63.878 73.134 1.00 11.80 223 TYR A N 1
ATOM 1439 C CA . TYR A 1 191 ? 3.441 63.761 71.923 1.00 11.53 223 TYR A CA 1
ATOM 1440 C C . TYR A 1 191 ? 2.454 62.607 72.073 1.00 11.43 223 TYR A C 1
ATOM 1441 O O . TYR A 1 191 ? 2.857 61.455 72.270 1.00 11.35 223 TYR A O 1
ATOM 1450 N N . MET A 1 192 ? 1.165 62.928 71.972 1.00 11.02 224 MET A N 1
ATOM 1451 C CA . MET A 1 192 ? 0.091 61.957 72.121 1.00 11.63 224 MET A CA 1
ATOM 1452 C C . MET A 1 192 ? 0.010 61.052 70.888 1.00 11.55 224 MET A C 1
ATOM 1453 O O . MET A 1 192 ? -0.158 61.539 69.765 1.00 10.30 224 MET A O 1
ATOM 1458 N N . ASP A 1 193 ? 0.098 59.738 71.091 1.00 11.25 225 ASP A N 1
ATOM 1459 C CA . ASP A 1 193 ? -0.114 58.803 69.996 1.00 10.89 225 ASP A CA 1
ATOM 1460 C C . ASP A 1 193 ? -1.564 58.870 69.543 1.00 11.44 225 ASP A C 1
ATOM 1461 O O . ASP A 1 193 ? -2.479 58.856 70.370 1.00 11.76 225 ASP A O 1
ATOM 1466 N N . ILE A 1 194 ? -1.786 58.922 68.235 1.00 11.37 226 ILE A N 1
ATOM 1467 C CA . ILE A 1 194 ? -3.167 59.007 67.763 1.00 11.72 226 ILE A CA 1
ATOM 1468 C C . ILE A 1 194 ? -3.359 58.122 66.530 1.00 12.00 226 ILE A C 1
ATOM 1469 O O . ILE A 1 194 ? -3.990 58.517 65.541 1.00 12.21 226 ILE A O 1
ATOM 1474 N N . GLY A 1 195 ? -2.821 56.896 66.597 1.00 11.95 227 GLY A N 1
ATOM 1475 C CA . GLY A 1 195 ? -3.097 55.887 65.589 1.00 14.17 227 GLY A CA 1
ATOM 1476 C C . GLY A 1 195 ? -2.535 56.248 64.221 1.00 13.29 227 GLY A C 1
ATOM 1477 O O . GLY A 1 195 ? -1.569 57.004 64.098 1.00 12.05 227 GLY A O 1
ATOM 1478 N N . HIS A 1 196 ? -3.164 55.707 63.167 1.00 13.36 228 HIS A N 1
ATOM 1479 C CA . HIS A 1 196 ? -2.576 55.829 61.833 1.00 13.76 228 HIS A CA 1
ATOM 1480 C C . HIS A 1 196 ? -3.549 55.649 60.670 1.00 14.27 228 HIS A C 1
ATOM 1481 O O . HIS A 1 196 ? -3.277 56.111 59.560 1.00 14.32 228 HIS A O 1
ATOM 1488 N N . SER A 1 197 ? -4.640 54.913 60.886 1.00 14.87 229 SER A N 1
ATOM 1489 C CA . SER A 1 197 ? -5.438 54.425 59.761 1.00 16.16 229 SER A CA 1
ATOM 1490 C C . SER A 1 197 ? -6.262 55.530 59.114 1.00 16.29 229 SER A C 1
ATOM 1491 O O . SER A 1 197 ? -6.608 55.440 57.929 1.00 16.44 229 SER A O 1
ATOM 1494 N N . GLY A 1 198 ? -6.615 56.551 59.878 1.00 16.42 230 GLY A N 1
ATOM 1495 C CA . GLY A 1 198 ? -7.611 57.505 59.454 1.00 16.66 230 GLY A CA 1
ATOM 1496 C C . GLY A 1 198 ? -9.019 57.186 59.907 1.00 17.42 230 GLY A C 1
ATOM 1497 O O . GLY A 1 198 ? -9.905 58.022 59.724 1.00 18.75 230 GLY A O 1
ATOM 1498 N N . TRP A 1 199 ? -9.264 55.995 60.478 1.00 17.12 231 TRP A N 1
ATOM 1499 C CA . TRP A 1 199 ? -10.624 55.663 60.898 1.00 18.32 231 TRP A CA 1
ATOM 1500 C C . TRP A 1 199 ? -11.088 56.520 62.070 1.00 19.05 231 TRP A C 1
ATOM 1501 O O . TRP A 1 199 ? -12.303 56.699 62.254 1.00 19.93 231 TRP A O 1
ATOM 1512 N N . LEU A 1 200 ? -10.147 57.060 62.853 1.00 18.29 232 LEU A N 1
ATOM 1513 C CA . LEU A 1 200 ? -10.491 58.007 63.912 1.00 18.67 232 LEU A CA 1
ATOM 1514 C C . LEU A 1 200 ? -11.165 59.260 63.370 1.00 19.19 232 LEU A C 1
ATOM 1515 O O . LEU A 1 200 ? -11.944 59.901 64.086 1.00 20.45 232 LEU A O 1
ATOM 1520 N N . ALA A 1 201 ? -10.858 59.639 62.131 1.00 18.23 233 ALA A N 1
ATOM 1521 C CA . ALA A 1 201 ? -11.394 60.852 61.527 1.00 20.47 233 ALA A CA 1
ATOM 1522 C C . ALA A 1 201 ? -12.656 60.604 60.699 1.00 20.44 233 ALA A C 1
ATOM 1523 O O . ALA A 1 201 ? -13.227 61.554 60.145 1.00 20.84 233 ALA A O 1
ATOM 1525 N N . TRP A 1 202 ? -13.118 59.365 60.624 1.00 19.58 234 TRP A N 1
ATOM 1526 C CA . TRP A 1 202 ? -14.146 58.976 59.674 1.00 20.54 234 TRP A CA 1
ATOM 1527 C C . TRP A 1 202 ? -15.536 59.185 60.271 1.00 20.86 234 TRP A C 1
ATOM 1528 O O . TRP A 1 202 ? -15.845 58.660 61.348 1.00 19.36 234 TRP A O 1
ATOM 1539 N N . ARG A 1 203 ? -16.368 59.938 59.550 1.00 20.81 235 ARG A N 1
ATOM 1540 C CA . ARG A 1 203 ? -17.774 60.163 59.876 1.00 21.34 235 ARG A CA 1
ATOM 1541 C C . ARG A 1 203 ? -18.001 60.461 61.352 1.00 21.42 235 ARG A C 1
ATOM 1542 O O . ARG A 1 203 ? -17.494 61.460 61.872 1.00 21.79 235 ARG A O 1
ATOM 1550 N N . SER A 1 204 ? -18.766 59.613 62.039 1.00 21.26 236 SER A N 1
ATOM 1551 C CA . SER A 1 204 ? -19.152 59.934 63.407 1.00 21.12 236 SER A CA 1
ATOM 1552 C C . SER A 1 204 ? -18.052 59.632 64.416 1.00 21.73 236 SER A C 1
ATOM 1553 O O . SER A 1 204 ? -18.288 59.766 65.626 1.00 20.93 236 SER A O 1
ATOM 1556 N N . ASN A 1 205 ? -16.866 59.225 63.951 1.00 19.99 237 ASN A N 1
ATOM 1557 C CA . ASN A 1 205 ? -15.750 58.971 64.855 1.00 21.05 237 ASN A CA 1
ATOM 1558 C C . ASN A 1 205 ? -14.982 60.244 65.185 1.00 19.37 237 ASN A C 1
ATOM 1559 O O . ASN A 1 205 ? -14.342 60.315 66.237 1.00 19.26 237 ASN A O 1
ATOM 1564 N N . MET A 1 206 ? -15.016 61.244 64.308 1.00 19.66 238 MET A N 1
ATOM 1565 C CA . MET A 1 206 ? -14.133 62.394 64.483 1.00 19.78 238 MET A CA 1
ATOM 1566 C C . MET A 1 206 ? -14.467 63.158 65.767 1.00 19.65 238 MET A C 1
ATOM 1567 O O . MET A 1 206 ? -13.584 63.427 66.590 1.00 19.44 238 MET A O 1
ATOM 1572 N N . THR A 1 207 ? -15.744 63.499 65.969 1.00 19.64 239 THR A N 1
ATOM 1573 C CA . THR A 1 207 ? -16.118 64.249 67.170 1.00 19.42 239 THR A CA 1
ATOM 1574 C C . THR A 1 207 ? -15.738 63.542 68.464 1.00 19.31 239 THR A C 1
ATOM 1575 O O . THR A 1 207 ? -15.081 64.177 69.312 1.00 19.47 239 THR A O 1
ATOM 1579 N N . PRO A 1 208 ? -16.085 62.266 68.694 1.00 18.34 240 PRO A N 1
ATOM 1580 C CA . PRO A 1 208 ? -15.617 61.630 69.939 1.00 19.34 240 PRO A CA 1
ATOM 1581 C C . PRO A 1 208 ? -14.103 61.512 70.010 1.00 18.71 240 PRO A C 1
ATOM 1582 O O . PRO A 1 208 ? -13.547 61.607 71.110 1.00 18.96 240 PRO A O 1
ATOM 1586 N N . ALA A 1 209 ? -13.414 61.332 68.881 1.00 18.28 241 ALA A N 1
ATOM 1587 C CA . ALA A 1 209 ? -11.956 61.242 68.916 1.00 17.77 241 ALA A CA 1
ATOM 1588 C C . ALA A 1 209 ? -11.348 62.557 69.375 1.00 17.41 241 ALA A C 1
ATOM 1589 O O . ALA A 1 209 ? -10.604 62.610 70.360 1.00 17.01 241 ALA A O 1
ATOM 1591 N N . ILE A 1 210 ? -11.668 63.639 68.666 1.00 18.10 242 ILE A N 1
ATOM 1592 C CA . ILE A 1 210 ? -11.174 64.956 69.051 1.00 17.39 242 ILE A CA 1
ATOM 1593 C C . ILE A 1 210 ? -11.600 65.291 70.474 1.00 16.60 242 ILE A C 1
ATOM 1594 O O . ILE A 1 210 ? -10.781 65.710 71.293 1.00 16.22 242 ILE A O 1
ATOM 1599 N N . SER A 1 211 ? -12.881 65.093 70.806 1.00 16.81 243 SER A N 1
ATOM 1600 C CA . SER A 1 211 ? -13.324 65.453 72.150 1.00 17.62 243 SER A CA 1
ATOM 1601 C C . SER A 1 211 ? -12.679 64.576 73.220 1.00 18.10 243 SER A C 1
ATOM 1602 O O . SER A 1 211 ? -12.439 65.048 74.339 1.00 17.89 243 SER A O 1
ATOM 1605 N N . LEU A 1 212 ? -12.369 63.315 72.894 1.00 17.22 244 LEU A N 1
ATOM 1606 C CA . LEU A 1 212 ? -11.662 62.453 73.836 1.00 17.07 244 LEU A CA 1
ATOM 1607 C C . LEU A 1 212 ? -10.275 62.994 74.144 1.00 16.16 244 LEU A C 1
ATOM 1608 O O . LEU A 1 212 ? -9.922 63.193 75.307 1.00 16.72 244 LEU A O 1
ATOM 1613 N N . TYR A 1 213 ? -9.462 63.221 73.113 1.00 15.74 245 TYR A N 1
ATOM 1614 C CA . TYR A 1 213 ? -8.129 63.760 73.357 1.00 14.80 245 TYR A CA 1
ATOM 1615 C C . TYR A 1 213 ? -8.211 65.118 74.037 1.00 15.58 245 TYR A C 1
ATOM 1616 O O . TYR A 1 213 ? -7.427 65.417 74.942 1.00 15.27 245 TYR A O 1
ATOM 1625 N N . THR A 1 214 ? -9.170 65.945 73.636 1.00 16.34 246 THR A N 1
ATOM 1626 C CA . THR A 1 214 ? -9.279 67.263 74.259 1.00 16.57 246 THR A CA 1
ATOM 1627 C C . THR A 1 214 ? -9.642 67.132 75.733 1.00 17.11 246 THR A C 1
ATOM 1628 O O . THR A 1 214 ? -9.005 67.742 76.601 1.00 16.33 246 THR A O 1
ATOM 1632 N N . ARG A 1 215 ? -10.642 66.300 76.036 1.00 17.02 247 ARG A N 1
ATOM 1633 C CA . ARG A 1 215 ? -11.077 66.118 77.419 1.00 17.58 247 ARG A CA 1
ATOM 1634 C C . ARG A 1 215 ? -9.958 65.572 78.298 1.00 17.86 247 ARG A C 1
ATOM 1635 O O . ARG A 1 215 ? -9.786 66.016 79.443 1.00 17.63 247 ARG A O 1
ATOM 1643 N N . VAL A 1 216 ? -9.173 64.620 77.784 1.00 16.21 248 VAL A N 1
ATOM 1644 C CA . VAL A 1 216 ? -8.131 64.014 78.613 1.00 16.34 248 VAL A CA 1
ATOM 1645 C C . VAL A 1 216 ? -7.035 65.022 78.924 1.00 15.39 248 VAL A C 1
ATOM 1646 O O . VAL A 1 216 ? -6.636 65.187 80.083 1.00 15.85 248 VAL A O 1
ATOM 1650 N N . VAL A 1 217 ? -6.505 65.696 77.894 1.00 15.98 249 VAL A N 1
ATOM 1651 C CA . VAL A 1 217 ? -5.395 66.608 78.146 1.00 14.53 249 VAL A CA 1
ATOM 1652 C C . VAL A 1 217 ? -5.879 67.862 78.872 1.00 15.11 249 VAL A C 1
ATOM 1653 O O . VAL A 1 217 ? -5.164 68.412 79.719 1.00 15.13 249 VAL A O 1
ATOM 1657 N N . GLN A 1 218 ? -7.097 68.322 78.578 1.00 15.05 250 GLN A N 1
ATOM 1658 C CA . GLN A 1 218 ? -7.606 69.509 79.264 1.00 16.68 250 GLN A CA 1
ATOM 1659 C C . GLN A 1 218 ? -7.706 69.274 80.764 1.00 16.35 250 GLN A C 1
ATOM 1660 O O . GLN A 1 218 ? -7.476 70.194 81.554 1.00 17.27 250 GLN A O 1
ATOM 1666 N N . GLY A 1 219 ? -7.998 68.045 81.179 1.00 16.72 251 GLY A N 1
ATOM 1667 C CA . GLY A 1 219 ? -8.115 67.762 82.591 1.00 15.98 251 GLY A CA 1
ATOM 1668 C C . GLY A 1 219 ? -6.806 67.662 83.338 1.00 16.21 251 GLY A C 1
ATOM 1669 O O . GLY A 1 219 ? -6.834 67.575 84.569 1.00 16.77 251 GLY A O 1
ATOM 1670 N N . THR A 1 220 ? -5.669 67.648 82.639 1.00 14.02 252 THR A N 1
ATOM 1671 C CA . THR A 1 220 ? -4.390 67.633 83.326 1.00 15.13 252 THR A CA 1
ATOM 1672 C C . THR A 1 220 ? -4.189 68.965 84.050 1.00 14.76 252 THR A C 1
ATOM 1673 O O . THR A 1 220 ? -4.927 69.925 83.844 1.00 15.09 252 THR A O 1
ATOM 1677 N N . ALA A 1 221 ? -3.171 69.021 84.908 1.00 15.11 253 ALA A N 1
ATOM 1678 C CA . ALA A 1 221 ? -2.952 70.236 85.691 1.00 15.29 253 ALA A CA 1
ATOM 1679 C C . ALA A 1 221 ? -2.703 71.446 84.791 1.00 15.25 253 ALA A C 1
ATOM 1680 O O . ALA A 1 221 ? -3.294 72.515 84.996 1.00 15.29 253 ALA A O 1
ATOM 1682 N N . ALA A 1 222 ? -1.860 71.290 83.768 1.00 14.35 254 ALA A N 1
ATOM 1683 C CA . ALA A 1 222 ? -1.543 72.388 82.862 1.00 13.90 254 ALA A CA 1
ATOM 1684 C C . ALA A 1 222 ? -2.506 72.495 81.683 1.00 13.76 254 ALA A C 1
ATOM 1685 O O . ALA A 1 222 ? -2.303 73.349 80.816 1.00 14.17 254 ALA A O 1
ATOM 1687 N N . GLY A 1 223 ? -3.551 71.668 81.627 1.00 14.82 255 GLY A N 1
ATOM 1688 C CA . GLY A 1 223 ? -4.443 71.736 80.482 1.00 14.24 255 GLY A CA 1
ATOM 1689 C C . GLY A 1 223 ? -3.737 71.307 79.202 1.00 13.86 255 GLY A C 1
ATOM 1690 O O . GLY A 1 223 ? -2.825 70.470 79.213 1.00 13.98 255 GLY A O 1
ATOM 1691 N N . LEU A 1 224 ? -4.157 71.906 78.082 1.00 13.20 256 LEU A N 1
ATOM 1692 C CA . LEU A 1 224 ? -3.613 71.542 76.779 1.00 12.74 256 LEU A CA 1
ATOM 1693 C C . LEU A 1 224 ? -2.100 71.718 76.687 1.00 13.33 256 LEU A C 1
ATOM 1694 O O . LEU A 1 224 ? -1.487 71.173 75.767 1.00 13.28 256 LEU A O 1
ATOM 1699 N N . ALA A 1 225 ? -1.480 72.470 77.601 1.00 12.94 257 ALA A N 1
ATOM 1700 C CA . ALA A 1 225 ? -0.033 72.632 77.533 1.00 13.37 257 ALA A CA 1
ATOM 1701 C C . ALA A 1 225 ? 0.716 71.361 77.909 1.00 13.50 257 ALA A C 1
ATOM 1702 O O . ALA A 1 225 ? 1.937 71.314 77.721 1.00 13.71 257 ALA A O 1
ATOM 1704 N N . SER A 1 226 ? 0.027 70.343 78.444 1.00 12.88 258 SER A N 1
ATOM 1705 C CA . SER A 1 226 ? 0.692 69.115 78.856 1.00 13.00 258 SER A CA 1
ATOM 1706 C C . SER A 1 226 ? 1.137 68.273 77.667 1.00 13.88 258 SER A C 1
ATOM 1707 O O . SER A 1 226 ? 1.949 67.360 77.843 1.00 12.71 258 SER A O 1
ATOM 1710 N N . ALA A 1 227 ? 0.587 68.535 76.481 1.00 12.88 259 ALA A N 1
ATOM 1711 C CA . ALA A 1 227 ? 0.908 67.798 75.265 1.00 13.46 259 ALA A CA 1
ATOM 1712 C C . ALA A 1 227 ? 1.480 68.779 74.257 1.00 13.45 259 ALA A C 1
ATOM 1713 O O . ALA A 1 227 ? 0.822 69.759 73.892 1.00 14.22 259 ALA A O 1
ATOM 1715 N N . ASP A 1 228 ? 2.702 68.520 73.814 1.00 13.41 260 ASP A N 1
ATOM 1716 C CA . ASP A 1 228 ? 3.326 69.383 72.829 1.00 13.38 260 ASP A CA 1
ATOM 1717 C C . ASP A 1 228 ? 2.814 69.102 71.430 1.00 14.18 260 ASP A C 1
ATOM 1718 O O . ASP A 1 228 ? 2.952 69.957 70.543 1.00 13.78 260 ASP A O 1
ATOM 1723 N N . GLY A 1 229 ? 2.213 67.934 71.222 1.00 12.78 261 GLY A N 1
ATOM 1724 C CA . GLY A 1 229 ? 1.654 67.610 69.921 1.00 12.39 261 GLY A CA 1
ATOM 1725 C C . GLY A 1 229 ? 1.170 66.174 69.889 1.00 11.50 261 GLY A C 1
ATOM 1726 O O . GLY A 1 229 ? 0.877 65.574 70.931 1.00 11.55 261 GLY A O 1
ATOM 1727 N N . PHE A 1 230 ? 1.108 65.634 68.681 1.00 11.00 262 PHE A N 1
ATOM 1728 C CA . PHE A 1 230 ? 0.578 64.308 68.412 1.00 11.30 262 PHE A CA 1
ATOM 1729 C C . PHE A 1 230 ? 1.562 63.548 67.538 1.00 11.59 262 PHE A C 1
ATOM 1730 O O . PHE A 1 230 ? 2.397 64.152 66.864 1.00 11.64 262 PHE A O 1
ATOM 1738 N N . ILE A 1 231 ? 1.460 62.213 67.534 1.00 11.00 263 ILE A N 1
ATOM 1739 C CA . ILE A 1 231 ? 2.253 61.392 66.622 1.00 11.05 263 ILE A CA 1
ATOM 1740 C C . ILE A 1 231 ? 1.356 60.354 65.964 1.00 10.94 263 ILE A C 1
ATOM 1741 O O . ILE A 1 231 ? 0.541 59.714 66.633 1.00 11.00 263 ILE A O 1
ATOM 1746 N N . THR A 1 232 ? 1.522 60.174 64.656 1.00 11.08 264 THR A N 1
ATOM 1747 C CA . THR A 1 232 ? 0.825 59.148 63.892 1.00 11.48 264 THR A CA 1
ATOM 1748 C C . THR A 1 232 ? 1.815 58.099 63.382 1.00 11.66 264 THR A C 1
ATOM 1749 O O . THR A 1 232 ? 3.030 58.329 63.329 1.00 11.39 264 THR A O 1
ATOM 1753 N N . ASN A 1 233 ? 1.278 56.930 63.023 1.00 11.79 265 ASN A N 1
ATOM 1754 C CA . ASN A 1 233 ? 1.992 55.839 62.353 1.00 11.11 265 ASN A CA 1
ATOM 1755 C C . ASN A 1 233 ? 2.960 55.091 63.257 1.00 11.83 265 ASN A C 1
ATOM 1756 O O . ASN A 1 233 ? 3.754 54.282 62.742 1.00 9.82 265 ASN A O 1
ATOM 1761 N N . THR A 1 234 ? 2.902 55.302 64.577 1.00 11.48 266 THR A N 1
ATOM 1762 C CA . THR A 1 234 ? 3.826 54.640 65.492 1.00 11.27 266 THR A CA 1
ATOM 1763 C C . THR A 1 234 ? 3.791 53.136 65.278 1.00 11.45 266 THR A C 1
ATOM 1764 O O 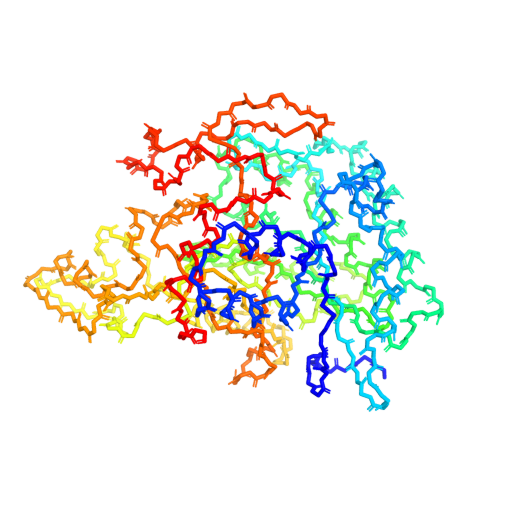. THR A 1 234 ? 2.736 52.507 65.408 1.00 10.52 266 THR A O 1
ATOM 1768 N N . ALA A 1 235 ? 4.942 52.574 64.920 1.00 10.94 267 ALA A N 1
ATOM 1769 C CA . ALA A 1 235 ? 5.106 51.143 64.700 1.00 11.04 267 ALA A CA 1
ATOM 1770 C C . ALA A 1 235 ? 4.248 50.617 63.554 1.00 11.74 267 ALA A C 1
ATOM 1771 O O . ALA A 1 235 ? 4.101 49.394 63.409 1.00 11.40 267 ALA A O 1
ATOM 1773 N N . ASN A 1 236 ? 3.659 51.490 62.729 1.00 11.34 268 ASN A N 1
ATOM 1774 C CA . ASN A 1 236 ? 2.906 50.990 61.585 1.00 12.43 268 ASN A CA 1
ATOM 1775 C C . ASN A 1 236 ? 3.633 51.320 60.281 1.00 11.81 268 ASN A C 1
ATOM 1776 O O . ASN A 1 236 ? 4.789 51.768 60.275 1.00 11.65 268 ASN A O 1
ATOM 1781 N N . TYR A 1 237 ? 2.922 51.135 59.164 1.00 11.59 269 TYR A N 1
ATOM 1782 C CA . TYR A 1 237 ? 3.530 51.092 57.841 1.00 12.22 269 TYR A CA 1
ATOM 1783 C C . TYR A 1 237 ? 2.886 52.019 56.809 1.00 11.89 269 TYR A C 1
ATOM 1784 O O . TYR A 1 237 ? 3.265 51.968 55.633 1.00 11.72 269 TYR A O 1
ATOM 1793 N N . THR A 1 238 ? 1.913 52.824 57.192 1.00 12.48 270 THR A N 1
ATOM 1794 C CA . THR A 1 238 ? 1.159 53.579 56.198 1.00 12.76 270 THR A CA 1
ATOM 1795 C C . THR A 1 238 ? 2.061 54.636 55.577 1.00 12.37 270 THR A C 1
ATOM 1796 O O . THR A 1 238 ? 2.778 55.337 56.302 1.00 13.75 270 THR A O 1
ATOM 1800 N N . PRO A 1 239 ? 2.085 54.762 54.255 1.00 13.03 271 PRO A N 1
ATOM 1801 C CA . PRO A 1 239 ? 3.090 55.622 53.625 1.00 12.70 271 PRO A CA 1
ATOM 1802 C C . PRO A 1 239 ? 2.913 57.095 53.976 1.00 13.46 271 PRO A C 1
ATOM 1803 O O . PRO A 1 239 ? 1.831 57.561 54.337 1.00 12.72 271 PRO A O 1
ATOM 1807 N N . LEU A 1 240 ? 4.030 57.815 53.902 1.00 13.64 272 LEU A N 1
ATOM 1808 C CA . LEU A 1 240 ? 4.018 59.269 54.049 1.00 14.19 272 LEU A CA 1
ATOM 1809 C C . LEU A 1 240 ? 3.129 59.909 52.993 1.00 15.96 272 LEU A C 1
ATOM 1810 O O . LEU A 1 240 ? 2.289 60.766 53.302 1.00 16.02 272 LEU A O 1
ATOM 1815 N N . HIS A 1 241 ? 3.292 59.490 51.738 1.00 15.56 273 HIS A N 1
ATOM 1816 C CA . HIS A 1 241 ? 2.456 59.941 50.638 1.00 16.48 273 HIS A CA 1
ATOM 1817 C C . HIS A 1 241 ? 2.074 58.754 49.768 1.00 15.78 273 HIS A C 1
ATOM 1818 O O . HIS A 1 241 ? 2.839 57.793 49.622 1.00 16.25 273 HIS A O 1
ATOM 1825 N N . GLU A 1 242 ? 0.885 58.834 49.190 1.00 16.18 274 GLU A N 1
ATOM 1826 C CA . GLU A 1 242 ? 0.534 57.969 48.077 1.00 14.83 274 GLU A CA 1
ATOM 1827 C C . GLU A 1 242 ? 0.640 58.809 46.811 1.00 15.57 274 GLU A C 1
ATOM 1828 O O . GLU A 1 242 ? -0.340 59.448 46.390 1.00 14.78 274 GLU A O 1
ATOM 1834 N N . PRO A 1 243 ? 1.817 58.829 46.180 1.00 16.16 275 PRO A N 1
ATOM 1835 C CA . PRO A 1 243 ? 2.062 59.804 45.104 1.00 15.75 275 PRO A CA 1
ATOM 1836 C C . PRO A 1 243 ? 1.225 59.567 43.859 1.00 15.92 275 PRO A C 1
ATOM 1837 O O . PRO A 1 243 ? 1.002 60.506 43.089 1.00 14.65 275 PRO A O 1
ATOM 1841 N N . ASN A 1 244 ? 0.755 58.353 43.618 1.00 15.54 276 ASN A N 1
ATOM 1842 C CA . ASN A 1 244 ? -0.012 58.116 42.404 1.00 15.52 276 ASN A CA 1
ATOM 1843 C C . ASN A 1 244 ? -1.509 58.240 42.624 1.00 15.89 276 ASN A C 1
ATOM 1844 O O . ASN A 1 244 ? -2.270 58.111 41.662 1.00 16.79 276 ASN A O 1
ATOM 1849 N N . LEU A 1 245 ? -1.949 58.497 43.855 1.00 14.78 277 LEU A N 1
ATOM 1850 C CA . LEU A 1 245 ? -3.372 58.610 44.185 1.00 14.95 277 LEU A CA 1
ATOM 1851 C C . LEU A 1 245 ? -3.616 59.887 44.985 1.00 16.04 277 LEU A C 1
ATOM 1852 O O . LEU A 1 245 ? -4.124 59.842 46.110 1.00 16.16 277 LEU A O 1
ATOM 1857 N N . PRO A 1 246 ? -3.262 61.059 44.429 1.00 16.07 278 PRO A N 1
ATOM 1858 C CA . PRO A 1 246 ? -3.362 62.302 45.214 1.00 15.47 278 PRO A CA 1
ATOM 1859 C C . PRO A 1 246 ? -4.783 62.753 45.481 1.00 16.88 278 PRO A C 1
ATOM 1860 O O . PRO A 1 246 ? -4.984 63.555 46.403 1.00 16.64 278 PRO A O 1
ATOM 1864 N N . ASN A 1 247 ? -5.772 62.252 44.741 1.00 16.46 279 ASN A N 1
ATOM 1865 C CA . ASN A 1 247 ? -7.160 62.706 44.862 1.00 17.22 279 ASN A CA 1
ATOM 1866 C C . ASN A 1 247 ? -8.080 61.533 45.186 1.00 16.71 279 ASN A C 1
ATOM 1867 O O . ASN A 1 247 ? -8.464 60.777 44.276 1.00 17.12 279 ASN A O 1
ATOM 1872 N N . PRO A 1 248 ? -8.473 61.352 46.455 1.00 16.68 280 PRO A N 1
ATOM 1873 C CA . PRO A 1 248 ? -9.337 60.212 46.813 1.00 17.28 280 PRO A CA 1
ATOM 1874 C C . PRO A 1 248 ? -10.728 60.281 46.211 1.00 18.52 280 PRO A C 1
ATOM 1875 O O . PRO A 1 248 ? -11.427 59.258 46.199 1.00 17.63 280 PRO A O 1
ATOM 1879 N N . ASP A 1 249 ? -11.153 61.445 45.722 1.00 17.65 281 ASP A N 1
ATOM 1880 C CA . ASP A 1 249 ? -12.492 61.622 45.182 1.00 18.51 281 ASP A CA 1
ATOM 1881 C C . ASP A 1 249 ? -12.561 61.393 43.685 1.00 18.26 281 ASP A C 1
ATOM 1882 O O . ASP A 1 249 ? -13.657 61.452 43.117 1.00 18.43 281 ASP A O 1
ATOM 1887 N N . LEU A 1 250 ? -11.426 61.154 43.037 1.00 17.38 282 LEU A N 1
ATOM 1888 C CA . LEU A 1 250 ? -11.412 60.867 41.612 1.00 17.65 282 LEU A CA 1
ATOM 1889 C C . LEU A 1 250 ? -12.337 59.693 41.316 1.00 18.21 282 LEU A C 1
ATOM 1890 O O . LEU A 1 250 ? -12.262 58.658 41.982 1.00 18.19 282 LEU A O 1
ATOM 1895 N N . THR A 1 251 ? -13.220 59.847 40.333 1.00 18.73 283 THR A N 1
ATOM 1896 C CA . THR A 1 251 ? -14.184 58.793 40.034 1.00 18.57 283 THR A CA 1
ATOM 1897 C C . THR A 1 251 ? -13.758 58.015 38.804 1.00 19.68 283 THR A C 1
ATOM 1898 O O . THR A 1 251 ? -13.231 58.581 37.843 1.00 19.80 283 THR A O 1
ATOM 1902 N N . ILE A 1 252 ? -13.967 56.702 38.861 1.00 19.13 284 ILE A N 1
ATOM 1903 C CA . ILE A 1 252 ? -13.745 55.804 37.738 1.00 19.11 284 ILE A CA 1
ATOM 1904 C C . ILE A 1 252 ? -14.904 54.823 37.734 1.00 18.98 284 ILE A C 1
ATOM 1905 O O . ILE A 1 252 ? -15.252 54.271 38.783 1.00 18.89 284 ILE A O 1
ATOM 1910 N N . GLY A 1 253 ? -15.515 54.616 36.572 1.00 19.93 285 GLY A N 1
ATOM 1911 C CA . GLY A 1 253 ? -16.733 53.830 36.542 1.00 19.64 285 GLY A CA 1
ATOM 1912 C C . GLY A 1 253 ? -17.810 54.371 37.454 1.00 19.49 285 GLY A C 1
ATOM 1913 O O . GLY A 1 253 ? -18.609 53.597 38.000 1.00 19.96 285 GLY A O 1
ATOM 1914 N N . GLY A 1 254 ? -17.834 55.686 37.664 1.00 19.69 286 GLY A N 1
ATOM 1915 C CA . GLY A 1 254 ? -18.874 56.303 38.452 1.00 20.02 286 GLY A CA 1
ATOM 1916 C C . GLY A 1 254 ? -18.684 56.218 39.947 1.00 19.69 286 GLY A C 1
ATOM 1917 O O . GLY A 1 254 ? -19.602 56.585 40.687 1.00 19.08 286 GLY A O 1
ATOM 1918 N N . GLN A 1 255 ? -17.526 55.750 40.418 1.00 18.41 287 GLN A N 1
ATOM 1919 C CA . GLN A 1 255 ? -17.304 55.592 41.849 1.00 18.99 287 GLN A CA 1
ATOM 1920 C C . GLN A 1 255 ? -15.961 56.194 42.236 1.00 18.41 287 GLN A C 1
ATOM 1921 O O . GLN A 1 255 ? -14.994 56.105 41.465 1.00 17.69 287 GLN A O 1
ATOM 1927 N N . PRO A 1 256 ? -15.868 56.801 43.421 1.00 17.47 288 PRO A N 1
ATOM 1928 C CA . PRO A 1 256 ? -14.593 57.388 43.853 1.00 17.32 288 PRO A CA 1
ATOM 1929 C C . PRO A 1 256 ? -13.604 56.302 44.231 1.00 16.55 288 PRO A C 1
ATOM 1930 O O . PRO A 1 256 ? -13.976 55.269 44.787 1.00 16.01 288 PRO A O 1
ATOM 1934 N N . ILE A 1 257 ? -12.322 56.558 43.955 1.00 15.95 289 ILE A N 1
ATOM 1935 C CA . ILE A 1 257 ? -11.316 55.543 44.240 1.00 15.43 289 ILE A CA 1
ATOM 1936 C C . ILE A 1 257 ? -11.214 55.266 45.730 1.00 15.96 289 ILE A C 1
ATOM 1937 O O . ILE A 1 257 ? -10.724 54.203 46.122 1.00 15.60 289 ILE A O 1
ATOM 1942 N N . SER A 1 258 ? -11.674 56.198 46.576 1.00 16.14 290 SER A N 1
ATOM 1943 C CA . SER A 1 258 ? -11.737 55.945 48.011 1.00 15.67 290 SER A CA 1
ATOM 1944 C C . SER A 1 258 ? -12.629 54.758 48.341 1.00 15.67 290 SER A C 1
ATOM 1945 O O . SER A 1 258 ? -12.487 54.170 49.419 1.00 14.97 290 SER A O 1
ATOM 1948 N N . SER A 1 259 ? -13.544 54.396 47.440 1.00 15.75 291 SER A N 1
ATOM 1949 C CA . SER A 1 259 ? -14.450 53.277 47.649 1.00 15.52 291 SER A CA 1
ATOM 1950 C C . SER A 1 259 ? -13.877 51.959 47.155 1.00 16.34 291 SER A C 1
ATOM 1951 O O . SER A 1 259 ? -14.583 50.943 47.187 1.00 16.58 291 SER A O 1
ATOM 1954 N N . SER A 1 260 ? -12.629 51.946 46.693 1.00 15.56 292 SER A N 1
ATOM 1955 C CA . SER A 1 260 ? -11.986 50.686 46.342 1.00 15.12 292 SER A CA 1
ATOM 1956 C C . SER A 1 260 ? -11.959 49.753 47.547 1.00 15.39 292 SER A C 1
ATOM 1957 O O . SER A 1 260 ? -12.085 50.179 48.704 1.00 14.66 292 SER A O 1
ATOM 1960 N N . THR A 1 261 ? -11.748 48.460 47.261 1.00 15.47 293 THR A N 1
ATOM 1961 C CA . THR A 1 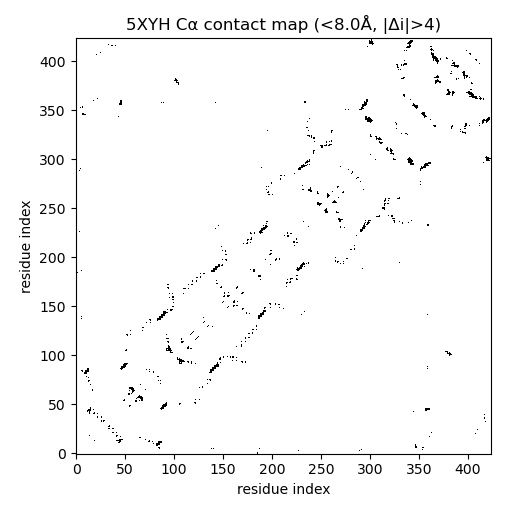261 ? -11.636 47.463 48.323 1.00 15.79 293 THR A CA 1
ATOM 1962 C C . THR A 1 261 ? -10.571 47.851 49.339 1.00 14.80 293 THR A C 1
ATOM 1963 O O . THR A 1 261 ? -10.801 47.776 50.547 1.00 14.96 293 THR A O 1
ATOM 1967 N N . PHE A 1 262 ? -9.413 48.312 48.864 1.00 14.99 294 PHE A N 1
ATOM 1968 C CA . PHE A 1 262 ? -8.296 48.589 49.764 1.00 14.04 294 PHE A CA 1
ATOM 1969 C C . PHE A 1 262 ? -8.618 49.699 50.757 1.00 14.71 294 PHE A C 1
ATOM 1970 O O . PHE A 1 262 ? -8.169 49.652 51.909 1.00 13.54 294 PHE A O 1
ATOM 1978 N N . TYR A 1 263 ? -9.369 50.722 50.336 1.00 13.78 295 TYR A N 1
ATOM 1979 C CA . TYR A 1 263 ? -9.626 51.832 51.246 1.00 14.41 295 TYR A CA 1
ATOM 1980 C C . TYR A 1 263 ? -10.988 51.754 51.923 1.00 15.34 295 TYR A C 1
ATOM 1981 O O . TYR A 1 263 ? -11.158 52.362 52.984 1.00 16.28 295 TYR A O 1
ATOM 1990 N N . GLN A 1 264 ? -11.938 51.000 51.366 1.00 14.91 296 GLN A N 1
ATOM 1991 C CA . GLN A 1 264 ? -13.234 50.737 52.000 1.00 15.59 296 GLN A CA 1
ATOM 1992 C C . GLN A 1 264 ? -13.923 52.020 52.454 1.00 15.68 296 GLN A C 1
ATOM 1993 O O . GLN A 1 264 ? -14.398 52.112 53.586 1.00 17.28 296 GLN A O 1
ATOM 1999 N N . TRP A 1 265 ? -13.943 53.021 51.587 1.00 15.61 297 TRP A N 1
ATOM 2000 C CA . TRP A 1 265 ? -14.635 54.286 51.814 1.00 16.18 297 TRP A CA 1
ATOM 2001 C C . TRP A 1 265 ? -13.886 55.205 52.775 1.00 17.61 297 TRP A C 1
ATOM 2002 O O . TRP A 1 265 ? -14.468 56.171 53.291 1.00 18.20 297 TRP A O 1
ATOM 2013 N N . ASN A 1 266 ? -12.606 54.949 53.025 1.00 16.65 298 ASN A N 1
ATOM 2014 C CA . ASN A 1 266 ? -11.768 55.804 53.858 1.00 17.00 298 ASN A CA 1
ATOM 2015 C C . ASN A 1 266 ? -10.950 56.719 52.952 1.00 17.04 298 ASN A C 1
ATOM 2016 O O . ASN A 1 266 ? -10.074 56.248 52.222 1.00 16.38 298 ASN A O 1
ATOM 2021 N N . SER A 1 267 ? -11.206 58.031 53.023 1.00 16.24 299 SER A N 1
ATOM 2022 C CA . SER A 1 267 ? -10.531 58.978 52.141 1.00 17.03 299 SER A CA 1
ATOM 2023 C C . SER A 1 267 ? -9.131 59.380 52.600 1.00 16.94 299 SER A C 1
ATOM 2024 O O . SER A 1 267 ? -8.518 60.238 51.954 1.00 16.22 299 SER A O 1
ATOM 2027 N N . VAL A 1 268 ? -8.612 58.812 53.682 1.00 16.63 300 VAL A N 1
ATOM 2028 C CA . VAL A 1 268 ? -7.278 59.143 54.175 1.00 16.20 300 VAL A CA 1
ATOM 2029 C C . VAL A 1 268 ? -6.344 58.011 53.765 1.00 14.69 300 VAL A C 1
ATOM 2030 O O . VAL A 1 268 ? -6.389 56.921 54.343 1.00 16.27 300 VAL A O 1
ATOM 2034 N N . PHE A 1 269 ? -5.495 58.283 52.768 1.00 14.33 301 PHE A N 1
ATOM 2035 C CA . PHE A 1 269 ? -4.644 57.300 52.112 1.00 14.64 301 PHE A CA 1
ATOM 2036 C C . PHE A 1 269 ? -3.231 57.265 52.663 1.00 14.67 301 PHE A C 1
ATOM 2037 O O . PHE A 1 269 ? -2.532 56.261 52.466 1.00 13.88 301 PHE A O 1
ATOM 2045 N N . ASP A 1 270 ? -2.782 58.338 53.314 1.00 14.15 302 ASP A N 1
ATOM 2046 C CA . ASP A 1 270 ? -1.399 58.423 53.759 1.00 13.73 302 ASP A CA 1
ATOM 2047 C C . ASP A 1 270 ? -1.319 59.246 55.046 1.00 15.01 302 ASP A C 1
ATOM 2048 O O . ASP A 1 270 ? -2.299 59.869 55.487 1.00 13.89 302 ASP A O 1
ATOM 2053 N N . GLU A 1 271 ? -0.128 59.233 55.654 1.00 13.50 303 GLU A N 1
ATOM 2054 C CA . GLU A 1 271 ? 0.050 59.872 56.954 1.00 13.96 303 GLU A CA 1
ATOM 2055 C C . GLU A 1 271 ? 0.116 61.390 56.852 1.00 14.34 303 GLU A C 1
ATOM 2056 O O . GLU A 1 271 ? -0.248 62.084 57.809 1.00 14.15 303 GLU A O 1
ATOM 2062 N N A SER A 1 272 ? 0.579 61.917 55.716 0.43 14.95 304 SER A N 1
ATOM 2063 N N B SER A 1 272 ? 0.582 61.925 55.722 0.57 14.63 304 SER A N 1
ATOM 2064 C CA A SER A 1 272 ? 0.594 63.363 55.522 0.43 15.07 304 SER A CA 1
ATOM 2065 C CA B SER A 1 272 ? 0.584 63.376 55.554 0.57 15.08 304 SER A CA 1
ATOM 2066 C C A SER A 1 272 ? -0.822 63.924 55.535 0.43 15.03 304 SER A C 1
ATOM 2067 C C B SER A 1 272 ? -0.837 63.921 55.555 0.57 15.05 304 SER A C 1
ATOM 2068 O O A SER A 1 272 ? -1.109 64.902 56.234 0.43 15.29 304 SER A O 1
ATOM 2069 O O B SER A 1 272 ? -1.144 64.882 56.267 0.57 15.68 304 SER A O 1
ATOM 2074 N N . THR A 1 273 ? -1.725 63.308 54.768 1.00 14.84 305 THR A N 1
ATOM 2075 C CA . THR A 1 273 ? -3.126 63.717 54.783 1.00 14.91 305 THR A CA 1
ATOM 2076 C C . THR A 1 273 ? -3.738 63.539 56.177 1.00 15.85 305 THR A C 1
ATOM 2077 O O . THR A 1 273 ? -4.452 64.426 56.669 1.00 15.03 305 THR A O 1
ATOM 2081 N N . TYR A 1 274 ? -3.430 62.419 56.842 1.00 13.99 306 TYR A N 1
ATOM 2082 C CA . TYR A 1 274 ? -3.984 62.141 58.169 1.00 14.75 306 TYR A CA 1
ATOM 2083 C C . TYR A 1 274 ? -3.590 63.223 59.179 1.00 14.67 306 TYR A C 1
ATOM 2084 O O . TYR A 1 274 ? -4.439 63.730 59.928 1.00 14.53 306 TYR A O 1
ATOM 2093 N N . ALA A 1 275 ? -2.301 63.575 59.228 1.00 14.16 307 ALA A N 1
ATOM 2094 C CA . ALA A 1 275 ? -1.841 64.563 60.205 1.00 14.39 307 ALA A CA 1
ATOM 2095 C C . ALA A 1 275 ? -2.506 65.921 59.985 1.00 15.03 307 ALA A C 1
ATOM 2096 O O . ALA A 1 275 ? -2.833 66.625 60.948 1.00 14.74 307 ALA A O 1
ATOM 2098 N N . GLU A 1 276 ? -2.718 66.304 58.723 1.00 15.40 308 GLU A N 1
ATOM 2099 C CA . GLU A 1 276 ? -3.334 67.599 58.435 1.00 16.40 308 GLU A CA 1
ATOM 2100 C C . GLU A 1 276 ? -4.811 67.608 58.804 1.00 16.46 308 GLU A C 1
ATOM 2101 O O . GLU A 1 276 ? -5.317 68.592 59.362 1.00 16.85 308 GLU A O 1
ATOM 2107 N N . VAL A 1 277 ? -5.519 66.528 58.496 1.00 15.36 309 VAL A N 1
ATOM 2108 C CA . VAL A 1 277 ? -6.916 66.416 58.897 1.00 15.61 309 VAL A CA 1
ATOM 2109 C C . VAL A 1 277 ? -7.051 66.555 60.410 1.00 16.26 309 VAL A C 1
ATOM 2110 O O . VAL A 1 277 ? -7.921 67.283 60.911 1.00 16.22 309 VAL A O 1
ATOM 2114 N N . LEU A 1 278 ? -6.176 65.882 61.163 1.00 14.90 310 LEU A N 1
ATOM 2115 C CA . LEU A 1 278 ? -6.238 65.965 62.618 1.00 15.00 310 LEU A CA 1
ATOM 2116 C C . LEU A 1 278 ? -5.881 67.363 63.108 1.00 14.80 310 LEU A C 1
ATOM 2117 O O . LEU A 1 278 ? -6.567 67.912 63.974 1.00 14.96 310 LEU A O 1
ATOM 2122 N N . TYR A 1 279 ? -4.808 67.943 62.564 1.00 14.88 311 TYR A N 1
ATOM 2123 C CA . TYR A 1 279 ? -4.392 69.287 62.947 1.00 15.37 311 TYR A CA 1
ATOM 2124 C C . TYR A 1 279 ? -5.549 70.277 62.838 1.00 15.88 311 TYR A C 1
ATOM 2125 O O . TYR A 1 279 ? -5.828 71.032 63.777 1.00 16.04 311 TYR A O 1
ATOM 2134 N N . ASN A 1 280 ? -6.243 70.280 61.695 1.00 16.06 312 ASN A N 1
ATOM 2135 C CA . ASN A 1 280 ? -7.342 71.219 61.494 1.00 17.18 312 ASN A CA 1
ATOM 2136 C C . ASN A 1 280 ? -8.481 70.961 62.464 1.00 16.44 312 ASN A C 1
ATOM 2137 O O . ASN A 1 280 ? -9.097 71.901 62.979 1.00 16.77 312 ASN A O 1
ATOM 2142 N N . ALA A 1 281 ? -8.768 69.696 62.737 1.00 15.66 313 ALA A N 1
ATOM 2143 C CA . ALA A 1 281 ? -9.829 69.380 63.680 1.00 16.29 313 ALA A CA 1
ATOM 2144 C C . ALA A 1 281 ? -9.466 69.821 65.095 1.00 15.73 313 ALA A C 1
ATOM 2145 O O . ALA A 1 281 ? -10.334 70.290 65.846 1.00 15.27 313 ALA A O 1
AT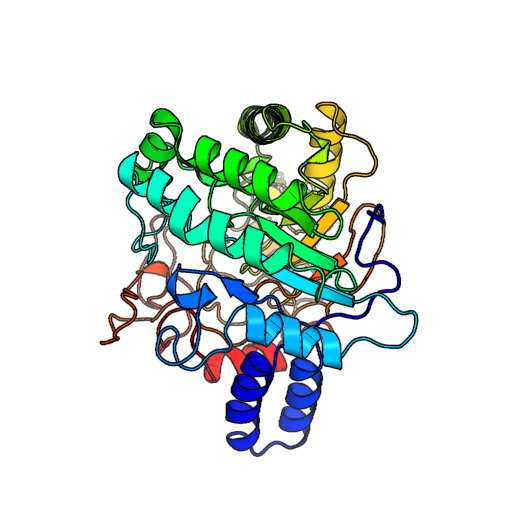OM 2147 N N . PHE A 1 282 ? -8.196 69.663 65.491 1.00 15.15 314 PHE A N 1
ATOM 2148 C CA . PHE A 1 282 ? -7.817 70.057 66.850 1.00 14.21 314 PHE A CA 1
ATOM 2149 C C . PHE A 1 282 ? -7.826 71.572 66.996 1.00 14.60 314 PHE A C 1
ATOM 2150 O O . PHE A 1 282 ? -8.330 72.106 67.991 1.00 13.96 314 PHE A O 1
ATOM 2158 N N . VAL A 1 283 ? -7.298 72.281 66.007 1.00 14.53 315 VAL A N 1
ATOM 2159 C CA . VAL A 1 283 ? -7.406 73.732 66.031 1.00 15.76 315 VAL A CA 1
ATOM 2160 C C . VAL A 1 283 ? -8.875 74.145 66.075 1.00 16.15 315 VAL A C 1
ATOM 2161 O O . VAL A 1 283 ? -9.252 75.088 66.786 1.00 15.88 315 VAL A O 1
ATOM 2165 N N . GLY A 1 284 ? -9.736 73.412 65.364 1.00 16.03 316 GLY A N 1
ATOM 2166 C CA . GLY A 1 284 ? -11.163 73.678 65.437 1.00 15.38 316 GLY A CA 1
ATOM 2167 C C . GLY A 1 284 ? -11.738 73.455 66.817 1.00 16.83 316 GLY A C 1
ATOM 2168 O O . GLY A 1 284 ? -12.696 74.127 67.214 1.00 16.02 316 GLY A O 1
ATOM 2169 N N . ALA A 1 285 ? -11.174 72.509 67.566 1.00 15.42 317 ALA A N 1
ATOM 2170 C CA . ALA A 1 285 ? -11.603 72.264 68.933 1.00 15.98 317 ALA A CA 1
ATOM 2171 C C . ALA A 1 285 ? -10.968 73.223 69.934 1.00 16.24 317 ALA A C 1
ATOM 2172 O O . ALA A 1 285 ? -11.212 73.077 71.136 1.00 17.60 317 ALA A O 1
ATOM 2174 N N . GLY A 1 286 ? -10.164 74.179 69.482 1.00 14.67 318 GLY A N 1
ATOM 2175 C CA . GLY A 1 286 ? -9.593 75.175 70.369 1.00 15.01 318 GLY A CA 1
ATOM 2176 C C . GLY A 1 286 ? -8.171 74.919 70.828 1.00 14.63 318 GLY A C 1
ATOM 2177 O O . GLY A 1 286 ? -7.712 75.598 71.750 1.00 14.09 318 GLY A O 1
ATOM 2178 N N . TRP A 1 287 ? -7.465 73.966 70.220 1.00 14.52 319 TRP A N 1
ATOM 2179 C CA . TRP A 1 287 ? -6.054 73.753 70.523 1.00 13.94 319 TRP A CA 1
ATOM 2180 C C . TRP A 1 287 ? -5.217 74.885 69.931 1.00 14.27 319 TRP A C 1
ATOM 2181 O O . TRP A 1 287 ? -5.600 75.478 68.922 1.00 14.19 319 TRP A O 1
ATOM 2192 N N . PRO A 1 288 ? -4.058 75.190 70.526 1.00 14.90 320 PRO A N 1
ATOM 2193 C CA . PRO A 1 288 ? -3.211 76.253 69.972 1.00 15.81 320 PRO A CA 1
ATOM 2194 C C . PRO A 1 288 ? -2.687 75.887 68.596 1.00 16.51 320 PRO A C 1
ATOM 2195 O O . PRO A 1 288 ? -2.415 74.718 68.292 1.00 15.84 320 PRO A O 1
ATOM 2199 N N . SER A 1 289 ? -2.552 76.912 67.757 1.00 16.15 321 SER A N 1
ATOM 2200 C CA . SER A 1 289 ? -2.150 76.695 66.376 1.00 17.07 321 SER A CA 1
ATOM 2201 C C . SER A 1 289 ? -0.750 76.109 66.270 1.00 16.59 321 SER A C 1
ATOM 2202 O O . SER A 1 289 ? -0.412 75.519 65.237 1.00 15.86 321 SER A O 1
ATOM 2205 N N . LYS A 1 290 ? 0.063 76.256 67.311 1.00 15.33 322 LYS A N 1
ATOM 2206 C CA . LYS A 1 290 ? 1.440 75.794 67.273 1.00 17.02 322 LYS A CA 1
ATOM 2207 C C . LYS A 1 290 ? 1.590 74.298 67.542 1.00 16.78 322 LYS A C 1
ATOM 2208 O O . LYS A 1 290 ? 2.726 73.804 67.526 1.00 16.24 322 LYS A O 1
ATOM 2214 N N . ILE A 1 291 ? 0.499 73.561 67.786 1.00 15.24 323 ILE A N 1
ATOM 2215 C CA . ILE A 1 291 ? 0.652 72.128 68.014 1.00 14.59 323 ILE A CA 1
ATOM 2216 C C . ILE A 1 291 ? 1.370 71.510 66.821 1.00 14.86 323 ILE A C 1
ATOM 2217 O O . ILE A 1 291 ? 1.209 71.943 65.673 1.00 15.11 323 ILE A O 1
ATOM 2222 N N . GLY A 1 292 ? 2.201 70.509 67.104 1.00 15.50 324 GLY A N 1
ATOM 2223 C CA . GLY A 1 292 ? 2.964 69.857 66.060 1.00 14.14 324 GLY A CA 1
ATOM 2224 C C . GLY A 1 292 ? 2.652 68.377 65.945 1.00 14.01 324 GLY A C 1
ATOM 2225 O O . GLY A 1 292 ? 2.121 67.765 66.878 1.00 13.18 324 GLY A O 1
ATOM 2226 N N . PHE A 1 293 ? 2.957 67.788 64.796 1.00 13.09 325 PHE A N 1
ATOM 2227 C CA . PHE A 1 293 ? 2.749 66.360 64.595 1.00 12.88 325 PHE A CA 1
ATOM 2228 C C . PHE A 1 293 ? 4.067 65.668 64.281 1.00 12.92 325 PHE A C 1
ATOM 2229 O O . PHE A 1 293 ? 4.868 66.165 63.480 1.00 13.40 325 PHE A O 1
ATOM 2237 N N . LEU A 1 294 ? 4.291 64.521 64.925 1.00 11.63 326 LEU A N 1
ATOM 2238 C CA . LEU A 1 294 ? 5.325 63.589 64.508 1.00 11.77 326 LEU A CA 1
ATOM 2239 C C . LEU A 1 294 ? 4.693 62.514 63.626 1.00 11.86 326 LEU A C 1
ATOM 2240 O O . LEU A 1 294 ? 3.512 62.178 63.777 1.00 10.92 326 LEU A O 1
ATOM 2245 N N . ILE A 1 295 ? 5.482 61.996 62.684 1.00 11.70 327 ILE A N 1
ATOM 2246 C CA . ILE A 1 295 ? 5.118 60.809 61.918 1.00 11.17 327 ILE A CA 1
ATOM 2247 C C . ILE A 1 295 ? 6.254 59.802 62.043 1.00 11.52 327 ILE A C 1
ATOM 2248 O O . ILE A 1 295 ? 7.423 60.145 61.839 1.00 11.93 327 ILE A O 1
ATOM 2253 N N . ASP A 1 296 ? 5.912 58.573 62.421 1.00 11.11 328 ASP A N 1
ATOM 2254 C CA . ASP A 1 296 ? 6.882 57.481 62.480 1.00 11.44 328 ASP A CA 1
ATOM 2255 C C . ASP A 1 296 ? 7.130 56.981 61.062 1.00 11.86 328 ASP A C 1
ATOM 2256 O O . ASP A 1 296 ? 6.239 56.388 60.445 1.00 11.60 328 ASP A O 1
ATOM 2261 N N . THR A 1 297 ? 8.336 57.219 60.540 1.00 11.39 329 THR A N 1
ATOM 2262 C CA . THR A 1 297 ? 8.677 56.841 59.175 1.00 11.89 329 THR A CA 1
ATOM 2263 C C . THR A 1 297 ? 9.705 55.718 59.129 1.00 11.93 329 THR A C 1
ATOM 2264 O O . THR A 1 297 ? 10.384 55.542 58.113 1.00 11.13 329 THR A O 1
ATOM 2268 N N . GLY A 1 298 ? 9.836 54.952 60.212 1.00 10.89 330 GLY A N 1
ATOM 2269 C CA . GLY A 1 298 ? 10.859 53.927 60.254 1.00 11.98 330 GLY A CA 1
ATOM 2270 C C . GLY A 1 298 ? 10.632 52.773 59.296 1.00 11.75 330 GLY A C 1
ATOM 2271 O O . GLY A 1 298 ? 11.595 52.137 58.855 1.00 11.81 330 GLY A O 1
ATOM 2272 N N . ARG A 1 299 ? 9.374 52.486 58.958 1.00 11.43 331 ARG A N 1
ATOM 2273 C CA . ARG A 1 299 ? 9.083 51.277 58.189 1.00 11.85 331 ARG A CA 1
ATOM 2274 C C . ARG A 1 299 ? 7.998 51.495 57.140 1.00 11.67 331 ARG A C 1
ATOM 2275 O O . ARG A 1 299 ? 7.328 50.538 56.733 1.00 12.39 331 ARG A O 1
ATOM 2283 N N . ASN A 1 300 ? 7.831 52.726 56.656 1.00 11.52 332 ASN A N 1
ATOM 2284 C CA . ASN A 1 300 ? 6.700 53.052 55.794 1.00 11.59 332 ASN A CA 1
ATOM 2285 C C . ASN A 1 300 ? 7.134 53.542 54.411 1.00 12.20 332 ASN A C 1
ATOM 2286 O O . ASN A 1 300 ? 6.360 54.218 53.726 1.00 11.81 332 ASN A O 1
ATOM 2291 N N . GLY A 1 301 ? 8.343 53.196 53.977 1.00 11.51 333 GLY A N 1
ATOM 2292 C CA . GLY A 1 301 ? 8.841 53.715 52.709 1.00 12.17 333 GLY A CA 1
ATOM 2293 C C . GLY A 1 301 ? 8.201 53.067 51.492 1.00 13.24 333 GLY A C 1
ATOM 2294 O O . GLY A 1 301 ? 7.960 53.738 50.482 1.00 12.48 333 GLY A O 1
ATOM 2295 N N . TRP A 1 302 ? 7.942 51.755 51.556 1.00 12.17 334 TRP A N 1
ATOM 2296 C CA . TRP A 1 302 ? 7.352 51.000 50.441 1.00 13.40 334 TRP A CA 1
ATOM 2297 C C . TRP A 1 302 ? 8.117 51.206 49.125 1.00 14.08 334 TRP A C 1
ATOM 2298 O O . TRP A 1 302 ? 7.538 51.473 48.067 1.00 13.52 334 TRP A O 1
ATOM 2309 N N . GLY A 1 303 ? 9.430 51.035 49.189 1.00 13.96 335 GLY A N 1
ATOM 2310 C CA . GLY A 1 303 ? 10.299 51.139 48.031 1.00 15.43 335 GLY A CA 1
ATOM 2311 C C . GLY A 1 303 ? 10.679 49.794 47.442 1.00 16.48 335 GLY A C 1
ATOM 2312 O O . GLY A 1 303 ? 9.935 48.808 47.540 1.00 16.62 335 GLY A O 1
ATOM 2313 N N . GLY A 1 304 ? 11.869 49.741 46.849 1.00 15.84 336 GLY A N 1
ATOM 2314 C CA . GLY A 1 304 ? 12.273 48.610 46.043 1.00 17.87 336 GLY A CA 1
ATOM 2315 C C . GLY A 1 304 ? 11.879 48.787 44.585 1.00 18.10 336 GLY A C 1
ATOM 2316 O O . GLY A 1 304 ? 11.193 49.734 44.196 1.00 17.25 336 GLY A O 1
ATOM 2317 N N . SER A 1 305 ? 12.307 47.827 43.762 1.00 19.51 337 SER A N 1
ATOM 2318 C CA . SER A 1 305 ? 12.192 47.976 42.314 1.00 20.03 337 SER A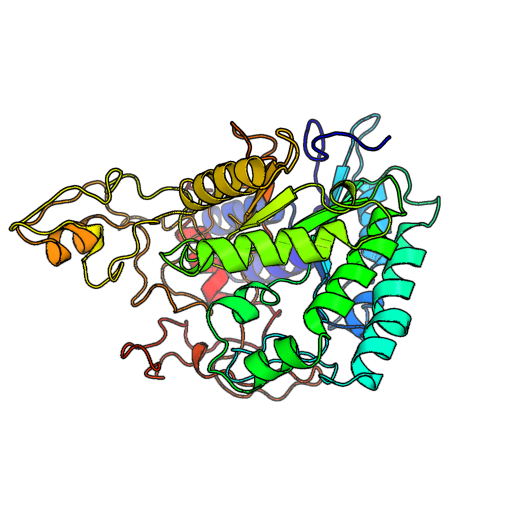 CA 1
ATOM 2319 C C . SER A 1 305 ? 10.796 47.673 41.764 1.00 19.82 337 SER A C 1
ATOM 2320 O O . SER A 1 305 ? 10.595 47.809 40.552 1.00 20.51 337 SER A O 1
ATOM 2323 N N . ALA A 1 306 ? 9.821 47.294 42.596 1.00 18.33 338 ALA A N 1
ATOM 2324 C CA . ALA A 1 306 ? 8.457 47.110 42.118 1.00 18.27 338 ALA A CA 1
ATOM 2325 C C . ALA A 1 306 ? 7.517 48.236 42.540 1.00 19.13 338 ALA A C 1
ATOM 2326 O O . ALA A 1 306 ? 6.313 48.148 42.279 1.00 17.83 338 ALA A O 1
ATOM 2328 N N . ARG A 1 307 ? 8.029 49.287 43.181 1.00 17.78 339 ARG A N 1
ATOM 2329 C CA . ARG A 1 307 ? 7.180 50.392 43.618 1.00 17.28 339 ARG A CA 1
ATOM 2330 C C . ARG A 1 307 ? 6.497 51.038 42.416 1.00 16.88 339 ARG A C 1
ATOM 2331 O O . ARG A 1 307 ? 7.184 51.435 41.458 1.00 16.43 339 ARG A O 1
ATOM 2339 N N . PRO A 1 308 ? 5.171 51.170 42.428 1.00 16.28 340 PRO A N 1
ATOM 2340 C CA . PRO A 1 308 ? 4.464 51.728 41.265 1.00 17.83 340 PRO A CA 1
ATOM 2341 C C . PRO A 1 308 ? 4.817 53.186 41.049 1.00 17.59 340 PRO A C 1
ATOM 2342 O O . PRO A 1 308 ? 4.997 53.945 42.002 1.00 17.93 340 PRO A O 1
ATOM 2346 N N . THR A 1 309 ? 4.874 53.580 39.776 1.00 18.88 341 THR A N 1
ATOM 2347 C CA . THR A 1 309 ? 5.171 54.947 39.375 1.00 18.95 341 THR A CA 1
ATOM 2348 C C . THR A 1 309 ? 3.971 55.647 38.757 1.00 19.13 341 THR A C 1
ATOM 2349 O O . THR A 1 309 ? 4.060 56.841 38.445 1.00 19.83 341 THR A O 1
ATOM 2353 N N . SER A 1 310 ? 2.856 54.944 38.586 1.00 17.74 342 SER A N 1
ATOM 2354 C CA . SER A 1 310 ? 1.655 55.510 37.985 1.00 18.93 342 SER A CA 1
ATOM 2355 C C . SER A 1 310 ? 0.467 54.640 38.376 1.00 18.65 342 SER A C 1
ATOM 2356 O O . SER A 1 310 ? 0.626 53.575 38.978 1.00 19.49 342 SER A O 1
ATOM 2359 N N . ALA A 1 311 ? -0.731 55.100 38.004 1.00 18.68 343 ALA A N 1
ATOM 2360 C CA . ALA A 1 311 ? -1.967 54.359 38.221 1.00 18.33 343 ALA A CA 1
ATOM 2361 C C . ALA A 1 311 ? -2.797 54.335 36.944 1.00 19.35 343 ALA A C 1
ATOM 2362 O O . ALA A 1 311 ? -2.897 55.343 36.237 1.00 18.33 343 ALA A O 1
ATOM 2364 N N . SER A 1 312 ? -3.415 53.189 36.670 1.00 18.53 344 SER A N 1
ATOM 2365 C CA . SER A 1 312 ? -4.173 53.016 35.440 1.00 19.51 344 SER A CA 1
ATOM 2366 C C . SER A 1 312 ? -5.178 51.898 35.657 1.00 19.91 344 SER A C 1
ATOM 2367 O O . SER A 1 312 ? -4.902 50.940 36.383 1.00 19.69 344 SER A O 1
ATOM 2370 N N . GLY A 1 313 ? -6.329 52.019 35.029 1.00 19.38 345 GLY A N 1
ATOM 2371 C CA . GLY A 1 313 ? -7.339 50.988 35.164 1.00 19.95 345 GLY A CA 1
ATOM 2372 C C . GLY A 1 313 ? -8.715 51.588 34.974 1.00 20.67 345 GLY A C 1
ATOM 2373 O O . GLY A 1 313 ? -8.985 52.738 35.296 1.00 20.33 345 GLY A O 1
ATOM 2374 N N . ASN A 1 314 ? -9.624 50.778 34.433 1.00 21.01 346 ASN A N 1
ATOM 2375 C CA . ASN A 1 314 ? -10.958 51.239 34.094 1.00 20.76 346 ASN A CA 1
ATOM 2376 C C . ASN A 1 314 ? -11.977 50.958 35.196 1.00 21.36 346 ASN A C 1
ATOM 2377 O O . ASN A 1 314 ? -13.179 51.124 34.976 1.00 21.06 346 ASN A O 1
ATOM 2382 N N . ASP A 1 315 ? -11.522 50.571 36.385 1.00 19.67 347 ASP A N 1
ATOM 2383 C CA . ASP A 1 315 ? -12.387 50.407 37.549 1.00 18.82 347 ASP A CA 1
ATOM 2384 C C . ASP A 1 315 ? -11.576 50.789 38.787 1.00 17.46 347 ASP A C 1
ATOM 2385 O O . ASP A 1 315 ? -10.346 50.757 38.758 1.00 17.59 347 ASP A O 1
ATOM 2390 N N . VAL A 1 316 ? -12.258 51.148 39.883 1.00 17.98 348 VAL A N 1
ATOM 2391 C CA . VAL A 1 316 ? -11.513 51.743 41.003 1.00 18.55 348 VAL A CA 1
ATOM 2392 C C . VAL A 1 316 ? -10.532 50.749 41.610 1.00 17.41 348 VAL A C 1
ATOM 2393 O O . VAL A 1 316 ? -9.449 51.140 42.069 1.00 16.17 348 VAL A O 1
ATOM 2397 N N . ASN A 1 317 ? -10.871 49.458 41.625 1.00 17.50 349 ASN A N 1
ATOM 2398 C CA . ASN A 1 317 ? -9.954 48.489 42.221 1.00 16.85 349 ASN A CA 1
ATOM 2399 C C . ASN A 1 317 ? -8.697 48.328 41.375 1.00 16.80 349 ASN A C 1
ATOM 2400 O O . ASN A 1 317 ? -7.577 48.372 41.899 1.00 15.72 349 ASN A O 1
ATOM 2405 N N . THR A 1 318 ? -8.859 48.129 40.063 1.00 17.15 350 THR A N 1
ATOM 2406 C CA . THR A 1 318 ? -7.682 48.016 39.206 1.00 17.15 350 THR A CA 1
ATOM 2407 C C . THR A 1 318 ? -6.814 49.255 39.338 1.00 16.96 350 THR A C 1
ATOM 2408 O O . THR A 1 318 ? -5.589 49.156 39.466 1.00 16.41 350 THR A O 1
ATOM 2412 N N . TYR A 1 319 ? -7.448 50.428 39.345 1.00 16.47 351 TYR A N 1
ATOM 2413 C CA . TYR A 1 319 ? -6.715 51.690 39.414 1.00 17.18 351 TYR A CA 1
ATOM 2414 C C . TYR A 1 319 ? -5.932 51.804 40.711 1.00 15.57 351 TYR A C 1
ATOM 2415 O O . TYR A 1 319 ? -4.720 52.016 40.695 1.00 16.32 351 TYR A O 1
ATOM 2424 N N . VAL A 1 320 ? -6.621 51.663 41.846 1.00 16.20 352 VAL A N 1
ATOM 2425 C CA . VAL A 1 320 ? -5.985 51.802 43.157 1.00 15.64 352 VAL A CA 1
ATOM 2426 C C . VAL A 1 320 ? -4.886 50.758 43.333 1.00 15.50 352 VAL A C 1
ATOM 2427 O O . VAL A 1 320 ? -3.764 51.077 43.749 1.00 15.31 352 VAL A O 1
ATOM 2431 N N . ASN A 1 321 ? -5.186 49.495 43.003 1.00 15.25 353 ASN A N 1
ATOM 2432 C CA . ASN A 1 321 ? -4.190 48.434 43.181 1.00 16.00 353 ASN A CA 1
ATOM 2433 C C . ASN A 1 321 ? -3.003 48.593 42.235 1.00 16.24 353 ASN A C 1
ATOM 2434 O O . ASN A 1 321 ? -1.897 48.157 42.560 1.00 16.18 353 ASN A O 1
ATOM 2439 N N . SER A 1 322 ? -3.203 49.201 41.064 1.00 16.83 354 SER A N 1
ATOM 2440 C CA . SER A 1 322 ? -2.048 49.469 40.217 1.00 16.91 354 SER A CA 1
ATOM 2441 C C . SER A 1 322 ? -1.152 50.539 40.821 1.00 17.36 354 SER A C 1
ATOM 2442 O O . SER A 1 322 ? 0.072 50.472 40.673 1.00 18.20 354 SER A O 1
ATOM 2445 N N . GLY A 1 323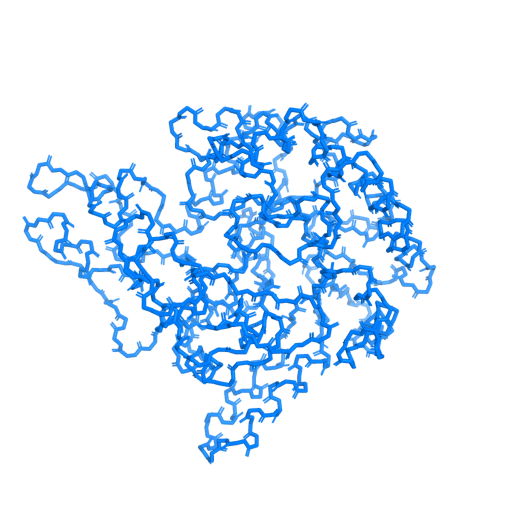 ? -1.728 51.515 41.522 1.00 15.97 355 GLY A N 1
ATOM 2446 C CA . GLY A 1 323 ? -0.965 52.694 41.892 1.00 16.32 355 GLY A CA 1
ATOM 2447 C C . GLY A 1 323 ? -0.507 52.824 43.332 1.00 15.70 355 GLY A C 1
ATOM 2448 O O . GLY A 1 323 ? 0.456 53.549 43.609 1.00 16.02 355 GLY A O 1
ATOM 2449 N N . ARG A 1 324 ? -1.183 52.159 44.265 1.00 15.59 356 ARG A N 1
ATOM 2450 C CA . ARG A 1 324 ? -0.829 52.320 45.670 1.00 14.16 356 ARG A CA 1
ATOM 2451 C C . ARG A 1 324 ? 0.572 51.786 45.936 1.00 14.69 356 ARG A C 1
ATOM 2452 O O . ARG A 1 324 ? 0.949 50.704 45.462 1.00 14.49 356 ARG A O 1
ATOM 2460 N N . VAL A 1 325 ? 1.360 52.558 46.691 1.00 14.43 357 VAL A N 1
ATOM 2461 C CA . VAL A 1 325 ? 2.676 52.053 47.059 1.00 13.95 357 VAL A CA 1
ATOM 2462 C C . VAL A 1 325 ? 2.569 51.148 48.287 1.00 13.45 357 VAL A C 1
ATOM 2463 O O . VAL A 1 325 ? 3.356 50.215 48.436 1.00 13.51 357 VAL A O 1
ATOM 2467 N N . ASP A 1 326 ? 1.595 51.385 49.166 1.00 13.25 358 ASP A N 1
ATOM 2468 C CA . ASP A 1 326 ? 1.291 50.437 50.241 1.00 13.63 358 ASP A CA 1
ATOM 2469 C C . ASP A 1 326 ? 0.716 49.153 49.635 1.00 13.17 358 ASP A C 1
ATOM 2470 O O . ASP A 1 326 ? -0.427 49.134 49.171 1.00 14.00 358 ASP A O 1
ATOM 2475 N N . ARG A 1 327 ? 1.488 48.064 49.657 1.00 13.75 359 ARG A N 1
ATOM 2476 C CA . ARG A 1 327 ? 1.125 46.827 48.976 1.00 14.51 359 ARG A CA 1
ATOM 2477 C C . ARG A 1 327 ? 0.469 45.792 49.898 1.00 15.15 359 ARG A C 1
ATOM 2478 O O . ARG A 1 327 ? 0.354 44.618 49.518 1.00 14.68 359 ARG A O 1
ATOM 2486 N N . ARG A 1 328 ? 0.034 46.194 51.089 1.00 13.90 360 ARG A N 1
ATOM 2487 C CA . ARG A 1 328 ? -0.505 45.235 52.045 1.00 13.72 360 ARG A CA 1
ATOM 2488 C C . ARG A 1 328 ? -1.808 44.617 51.539 1.00 14.01 360 ARG A C 1
ATOM 2489 O O . ARG A 1 328 ? -2.524 45.191 50.706 1.00 13.86 360 ARG A O 1
ATOM 2497 N N . LEU A 1 329 ? -2.126 43.432 52.079 1.00 13.70 361 LEU A N 1
ATOM 2498 C CA . LEU A 1 329 ? -3.377 42.767 51.723 1.00 13.92 361 LEU A CA 1
ATOM 2499 C C . LEU A 1 329 ? -4.587 43.518 52.275 1.00 14.83 361 LEU A C 1
ATOM 2500 O O . LEU A 1 329 ? -5.690 43.434 51.707 1.00 14.27 361 LEU A O 1
ATOM 2505 N N . HIS A 1 330 ? -4.393 44.261 53.364 1.00 14.13 362 HIS A N 1
ATOM 2506 C CA . HIS A 1 330 ? -5.450 44.954 54.079 1.00 14.99 362 HIS A CA 1
ATOM 2507 C C . HIS A 1 330 ? -4.770 45.968 54.978 1.00 14.48 362 HIS A C 1
ATOM 2508 O O . HIS A 1 330 ? -3.744 45.658 55.587 1.00 14.58 362 HIS A O 1
ATOM 2515 N N . ARG A 1 331 ? -5.327 47.177 55.061 1.00 14.79 363 ARG A N 1
ATOM 2516 C CA . ARG A 1 331 ? -4.690 48.193 55.895 1.00 14.45 363 ARG A CA 1
ATOM 2517 C C . ARG A 1 331 ? -4.694 47.825 57.381 1.00 15.30 363 ARG A C 1
ATOM 2518 O O . ARG A 1 331 ? -3.958 48.440 58.158 1.00 15.50 363 ARG A O 1
ATOM 2526 N N . GLY A 1 332 ? -5.471 46.826 57.791 1.00 15.04 364 GLY A N 1
ATOM 2527 C CA . GLY A 1 332 ? -5.473 46.389 59.178 1.00 15.37 364 GLY A CA 1
ATOM 2528 C C . GLY A 1 332 ? -4.334 45.470 59.575 1.00 14.53 364 GLY A C 1
ATOM 2529 O O . GLY A 1 332 ? -4.204 45.150 60.762 1.00 14.19 364 GLY A O 1
ATOM 2530 N N . ASN A 1 333 ? -3.513 45.045 58.616 1.00 14.11 365 ASN A N 1
ATOM 2531 C CA . ASN A 1 333 ? -2.398 44.134 58.877 1.00 14.25 365 ASN A CA 1
ATOM 2532 C C . ASN A 1 333 ? -1.199 44.925 59.398 1.00 14.16 365 ASN A C 1
ATOM 2533 O O . ASN A 1 333 ? -0.570 45.687 58.654 1.00 13.44 365 ASN A O 1
ATOM 2538 N N . TRP A 1 334 ? -0.844 44.701 60.661 1.00 13.43 366 TRP A N 1
ATOM 2539 C CA . TRP A 1 334 ? 0.143 45.518 61.338 1.00 13.02 366 TRP A CA 1
ATOM 2540 C C . TRP A 1 334 ? 1.434 44.796 61.690 1.00 13.58 366 TRP A C 1
ATOM 2541 O O . TRP A 1 334 ? 2.369 45.446 62.163 1.00 12.75 366 TRP A O 1
ATOM 2552 N N . CYS A 1 335 ? 1.520 43.482 61.512 1.00 13.18 367 CYS A N 1
ATOM 2553 C CA . CYS A 1 335 ? 2.629 42.748 62.102 1.00 13.30 367 CYS A CA 1
ATOM 2554 C C . CYS A 1 335 ? 3.628 42.268 61.057 1.00 13.04 367 CYS A C 1
ATOM 2555 O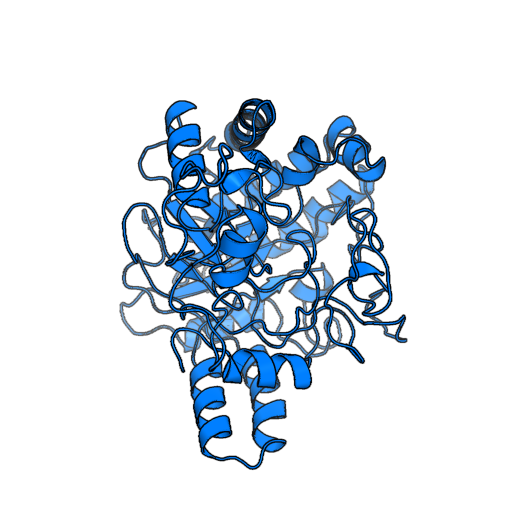 O . CYS A 1 335 ? 3.249 41.580 60.100 1.00 12.63 367 CYS A O 1
ATOM 2558 N N . ASN A 1 336 ? 4.903 42.613 61.266 1.00 13.21 368 ASN A N 1
ATOM 2559 C CA . ASN A 1 336 ? 6.048 42.085 60.510 1.00 12.77 368 ASN A CA 1
ATOM 2560 C C . ASN A 1 336 ? 5.765 42.054 59.009 1.00 13.25 368 ASN A C 1
ATOM 2561 O O . ASN A 1 336 ? 5.880 41.027 58.342 1.00 12.88 368 ASN A O 1
ATOM 2566 N N . GLN A 1 337 ? 5.406 43.209 58.459 1.00 13.37 369 GLN A N 1
ATOM 2567 C CA . GLN A 1 337 ? 4.792 43.193 57.132 1.00 13.11 369 GLN A CA 1
ATOM 2568 C C . GLN A 1 337 ? 5.826 42.910 56.043 1.00 12.81 369 GLN A C 1
ATOM 2569 O O . GLN A 1 337 ? 6.930 43.461 56.053 1.00 12.14 369 GLN A O 1
ATOM 2575 N N . SER A 1 338 ? 5.483 41.999 55.132 1.00 13.18 370 SER A N 1
ATOM 2576 C CA . SER A 1 338 ? 6.369 41.706 54.018 1.00 13.88 370 SER A CA 1
ATOM 2577 C C . SER A 1 338 ? 6.317 42.853 53.018 1.00 14.56 370 SER A C 1
ATOM 2578 O O . SER A 1 338 ? 5.357 43.630 52.972 1.00 14.19 370 SER A O 1
ATOM 2581 N N . GLY A 1 339 ? 7.374 42.969 52.219 1.00 14.35 371 GLY A N 1
ATOM 2582 C CA . GLY A 1 339 ? 7.443 44.010 51.224 1.00 13.54 371 GLY A CA 1
ATOM 2583 C C . GLY A 1 339 ? 7.706 45.403 51.768 1.00 13.91 371 GLY A C 1
ATOM 2584 O O . GLY A 1 339 ? 8.114 46.284 51.008 1.00 15.35 371 GLY A O 1
ATOM 2585 N N . ALA A 1 340 ? 7.499 45.638 53.056 1.00 13.15 372 ALA A N 1
ATOM 2586 C CA . ALA A 1 340 ? 7.695 46.969 53.609 1.00 13.31 372 ALA A CA 1
ATOM 2587 C C . ALA A 1 340 ? 9.159 47.378 53.525 1.00 12.69 372 ALA A C 1
ATOM 2588 O O . ALA A 1 340 ? 10.062 46.538 53.526 1.00 12.16 372 ALA A O 1
ATOM 2590 N N . GLY A 1 341 ? 9.386 48.692 53.444 1.00 12.30 373 GLY A N 1
ATOM 2591 C CA . GLY A 1 341 ? 10.724 49.230 53.470 1.00 12.07 373 GLY A CA 1
ATOM 2592 C C . GLY A 1 341 ? 10.862 50.385 54.444 1.00 12.11 373 GLY A C 1
ATOM 2593 O O . GLY A 1 341 ? 9.884 51.005 54.863 1.00 11.50 373 GLY A O 1
ATOM 2594 N N . ILE A 1 342 ? 12.118 50.659 54.810 1.00 11.79 374 ILE A N 1
ATOM 2595 C CA . ILE A 1 342 ? 12.421 51.832 55.631 1.00 11.68 374 ILE A CA 1
ATOM 2596 C C . ILE A 1 342 ? 11.950 53.094 54.924 1.00 13.00 374 ILE A C 1
ATOM 2597 O O . ILE A 1 342 ? 12.049 53.214 53.696 1.00 13.19 374 ILE A O 1
ATOM 2602 N N . GLY A 1 343 ? 11.398 54.033 55.686 1.00 11.85 375 GLY A N 1
ATOM 2603 C CA . GLY A 1 343 ? 10.927 55.288 55.111 1.00 12.55 375 GLY A CA 1
ATOM 2604 C C . GLY A 1 343 ? 11.913 56.425 55.298 1.00 12.95 375 GLY A C 1
ATOM 2605 O O . GLY A 1 343 ? 13.132 56.220 55.362 1.00 13.20 375 GLY A O 1
ATOM 2606 N N . MET A 1 344 ? 11.384 57.638 55.385 1.00 13.17 376 MET A N 1
ATOM 2607 C CA . MET A 1 344 ? 12.242 58.807 55.545 1.00 13.74 376 MET A CA 1
ATOM 2608 C C . MET A 1 344 ? 13.110 58.655 56.793 1.00 13.41 376 MET A C 1
ATOM 2609 O O . MET A 1 344 ? 12.602 58.267 57.860 1.00 12.55 376 MET A O 1
ATOM 2614 N N . PRO A 1 345 ? 14.403 58.953 56.706 1.00 14.69 377 PRO A N 1
ATOM 2615 C CA . PRO A 1 345 ? 15.251 59.024 57.907 1.00 14.22 377 PRO A CA 1
ATOM 2616 C C . PRO A 1 345 ? 14.716 60.057 58.883 1.00 13.73 377 PRO A C 1
ATOM 2617 O O . PRO A 1 345 ? 13.977 60.970 58.488 1.00 13.68 377 PRO A O 1
ATOM 2621 N N . PRO A 1 346 ? 15.063 59.954 60.162 1.00 13.89 378 PRO A N 1
ATOM 2622 C CA . PRO A 1 346 ? 14.644 60.988 61.119 1.00 13.71 378 PRO A CA 1
ATOM 2623 C C . PRO A 1 346 ? 15.033 62.373 60.613 1.00 14.53 378 PRO A C 1
ATOM 2624 O O . PRO A 1 346 ? 16.175 62.605 60.227 1.00 15.15 378 PRO A O 1
ATOM 2628 N N . THR A 1 347 ? 14.059 63.282 60.565 1.00 14.83 379 THR A N 1
ATOM 2629 C CA . THR A 1 347 ? 14.210 64.573 59.896 1.00 14.61 379 THR A CA 1
ATOM 2630 C C . THR A 1 347 ? 13.538 65.648 60.735 1.00 15.59 379 THR A C 1
ATOM 2631 O O . THR A 1 347 ? 12.367 65.504 61.094 1.00 14.87 379 THR A O 1
ATOM 2635 N N . ALA A 1 348 ? 14.255 66.737 61.015 1.00 15.99 380 ALA A N 1
ATOM 2636 C CA . ALA A 1 348 ? 13.706 67.828 61.817 1.00 16.88 380 ALA A CA 1
ATOM 2637 C C . ALA A 1 348 ? 12.890 68.788 60.950 1.00 16.92 380 ALA A C 1
ATOM 2638 O O . ALA A 1 348 ? 13.321 69.170 59.857 1.00 15.81 380 ALA A O 1
ATOM 2640 N N . ALA A 1 349 ? 11.698 69.148 61.426 1.00 17.37 381 ALA A N 1
ATOM 2641 C CA . ALA A 1 349 ? 10.883 70.207 60.833 1.00 16.69 381 ALA A CA 1
ATOM 2642 C C . ALA A 1 349 ? 10.758 70.136 59.307 1.00 17.54 381 ALA A C 1
ATOM 2643 O O . ALA A 1 349 ? 11.056 71.113 58.610 1.00 18.64 381 ALA A O 1
ATOM 2645 N N . PRO A 1 350 ? 10.308 69.005 58.753 1.00 17.76 382 PRO A N 1
ATOM 2646 C CA . PRO A 1 350 ? 10.283 68.866 57.287 1.00 17.42 382 PRO A CA 1
ATOM 2647 C C . PRO A 1 350 ? 9.272 69.761 56.577 1.00 19.18 382 PRO A C 1
ATOM 2648 O O . PRO A 1 350 ? 9.361 69.887 55.350 1.00 20.03 382 PRO A O 1
ATOM 2652 N N . GLY A 1 351 ? 8.329 70.366 57.275 1.00 18.85 383 GLY A N 1
ATOM 2653 C CA . GLY A 1 351 ? 7.415 71.316 56.659 1.00 18.47 383 GLY A CA 1
ATOM 2654 C C . GLY A 1 351 ? 6.069 71.393 57.368 1.00 18.74 383 GLY A C 1
ATOM 2655 O O . GLY A 1 351 ? 5.564 70.435 57.946 1.00 17.36 383 GLY A O 1
ATOM 2656 N N . GLY A 1 352 ? 5.470 72.582 57.328 1.00 18.37 384 GLY A N 1
ATOM 2657 C CA . GLY A 1 352 ? 4.137 72.748 57.882 1.00 18.71 384 GLY A CA 1
ATOM 2658 C C . GLY A 1 352 ? 4.112 72.476 59.370 1.00 17.14 384 GLY A C 1
ATOM 2659 O O . GLY A 1 352 ? 5.025 72.858 60.115 1.00 17.16 384 GLY A O 1
ATOM 2660 N N . HIS A 1 353 ? 3.068 71.775 59.809 1.00 16.36 385 HIS A N 1
ATOM 2661 C CA . HIS A 1 353 ? 2.877 71.465 61.215 1.00 16.11 385 HIS A CA 1
ATOM 2662 C C . HIS A 1 353 ? 3.528 70.140 61.617 1.00 15.63 385 HIS A C 1
ATOM 2663 O O . HIS A 1 353 ? 3.231 69.626 62.691 1.00 15.13 385 HIS A O 1
ATOM 2670 N N . ILE A 1 354 ? 4.414 69.593 60.789 1.00 15.27 386 ILE A N 1
ATOM 2671 C CA . ILE A 1 354 ? 5.144 68.371 61.128 1.00 14.59 386 ILE A CA 1
ATOM 2672 C C . ILE A 1 354 ? 6.401 68.772 61.884 1.00 14.58 386 ILE A C 1
ATOM 2673 O O . ILE A 1 354 ? 7.330 69.327 61.292 1.00 14.86 386 ILE A O 1
ATOM 2678 N N . HIS A 1 355 ? 6.439 68.481 63.192 1.00 13.48 387 HIS A N 1
ATOM 2679 C CA . HIS A 1 355 ? 7.625 68.823 63.967 1.00 13.87 387 HIS A CA 1
ATOM 2680 C C . HIS A 1 355 ? 8.823 67.969 63.551 1.00 14.82 387 HIS A C 1
ATOM 2681 O O . HIS A 1 355 ? 9.962 68.455 63.554 1.00 15.13 387 HIS A O 1
ATOM 2688 N N . ALA A 1 356 ? 8.594 66.711 63.182 1.00 13.48 388 ALA A N 1
ATOM 2689 C CA . ALA A 1 356 ? 9.713 65.840 62.839 1.00 14.89 388 ALA A CA 1
ATOM 2690 C C . ALA A 1 356 ? 9.185 64.542 62.248 1.00 13.30 388 ALA A C 1
ATOM 2691 O O . ALA A 1 356 ? 8.066 64.131 62.551 1.00 12.00 388 ALA A O 1
ATOM 2693 N N . TYR A 1 357 ? 9.983 63.939 61.367 1.00 13.26 389 TYR A N 1
ATOM 2694 C CA . TYR A 1 357 ? 9.866 62.511 61.078 1.00 13.45 389 TYR A CA 1
ATOM 2695 C C . TYR A 1 357 ? 10.766 61.781 62.065 1.00 13.06 389 TYR A C 1
ATOM 2696 O O . TYR A 1 357 ? 11.912 62.186 62.265 1.00 12.98 389 TYR A O 1
ATOM 2705 N N . VAL A 1 358 ? 10.243 60.729 62.707 1.00 12.55 390 VAL A N 1
ATOM 2706 C CA . VAL A 1 358 ? 10.988 59.996 63.725 1.00 12.11 390 VAL A CA 1
ATOM 2707 C C . VAL A 1 358 ? 10.939 58.512 63.373 1.00 12.37 390 VAL A C 1
ATOM 2708 O O . VAL A 1 358 ? 10.046 58.045 62.664 1.00 10.95 390 VAL A O 1
ATOM 2712 N N . TRP A 1 359 ? 11.929 57.771 63.859 1.00 11.70 391 TRP A N 1
ATOM 2713 C CA . TRP A 1 359 ? 11.869 56.312 63.790 1.00 11.35 391 TRP A CA 1
ATOM 2714 C C . TRP A 1 359 ? 11.359 55.867 65.152 1.00 12.72 391 TRP A C 1
ATOM 2715 O O . TRP A 1 359 ? 12.133 55.603 66.077 1.00 13.22 391 TRP A O 1
ATOM 2726 N N . GLY A 1 360 ? 10.030 55.846 65.281 1.00 12.29 392 GLY A N 1
ATOM 2727 C CA . GLY A 1 360 ? 9.415 55.426 66.529 1.00 12.10 392 GLY A CA 1
ATOM 2728 C C . GLY A 1 360 ? 9.731 53.987 66.862 1.00 13.38 392 GLY A C 1
ATOM 2729 O O . GLY A 1 360 ? 10.111 53.662 67.986 1.00 13.63 392 GLY A O 1
ATOM 2730 N N . LYS A 1 361 ? 9.583 53.103 65.890 1.00 12.87 393 LYS A N 1
ATOM 2731 C CA . LYS A 1 361 ? 10.009 51.724 66.044 1.00 13.18 393 LYS A CA 1
ATOM 2732 C C . LYS A 1 361 ? 11.154 51.469 65.079 1.00 13.66 393 LYS A C 1
ATOM 2733 O O . LYS A 1 361 ? 10.970 51.566 63.860 1.00 13.64 393 LYS A O 1
ATOM 2739 N N . GLY A 1 362 ? 12.324 51.141 65.622 1.00 14.58 394 GLY A N 1
ATOM 2740 C CA . GLY A 1 362 ? 13.488 50.833 64.804 1.00 14.37 394 GLY A CA 1
ATOM 2741 C C . GLY A 1 362 ? 13.293 49.615 63.925 1.00 13.45 394 GLY A C 1
ATOM 2742 O O . GLY A 1 362 ? 12.968 48.529 64.421 1.00 14.07 394 GLY A O 1
ATOM 2743 N N . GLY A 1 363 ? 13.468 49.789 62.612 1.00 13.15 395 GLY A N 1
ATOM 2744 C CA . GLY A 1 363 ? 13.256 48.720 61.657 1.00 12.54 395 GLY A CA 1
ATOM 2745 C C . GLY A 1 363 ? 14.150 47.539 61.965 1.00 13.07 395 GLY A C 1
ATOM 2746 O O . GLY A 1 363 ? 15.344 47.724 62.214 1.00 13.25 395 GLY A O 1
ATOM 2747 N N . GLY A 1 364 ? 13.585 46.328 61.966 1.00 12.09 396 GLY A N 1
ATOM 2748 C CA . GLY A 1 364 ? 14.312 45.109 62.285 1.00 13.02 396 GLY A CA 1
ATOM 2749 C C . GLY A 1 364 ? 13.816 44.417 63.541 1.00 13.27 396 GLY A C 1
ATOM 2750 O O . GLY A 1 364 ? 13.992 43.200 63.684 1.00 13.76 396 GLY A O 1
ATOM 2751 N N . GLU A 1 365 ? 13.206 45.162 64.459 1.00 12.72 397 GLU A N 1
ATOM 2752 C CA . GLU A 1 365 ? 12.646 44.536 65.651 1.00 13.43 397 GLU A CA 1
ATOM 2753 C C . GLU A 1 365 ? 11.280 43.930 65.342 1.00 13.20 397 GLU A C 1
ATOM 2754 O O . GLU A 1 365 ? 10.486 44.483 64.572 1.00 13.34 397 GLU A O 1
ATOM 2760 N N . SER A 1 366 ? 11.037 42.754 65.907 1.00 12.80 398 SER A N 1
ATOM 2761 C CA . SER A 1 366 ? 9.828 42.001 65.608 1.00 12.91 398 SER A CA 1
ATOM 2762 C C . SER A 1 366 ? 8.608 42.615 66.285 1.00 13.33 398 SER A C 1
ATOM 2763 O O . SER A 1 366 ? 8.685 43.115 67.413 1.00 13.80 398 SER A O 1
ATOM 2766 N N . ASP A 1 367 ? 7.474 42.581 65.574 1.00 12.93 399 ASP A N 1
ATOM 2767 C CA . ASP A 1 367 ? 6.180 43.000 66.109 1.00 13.44 399 ASP A CA 1
ATOM 2768 C C . ASP A 1 367 ? 5.496 41.897 66.911 1.00 14.01 399 ASP A C 1
ATOM 2769 O O . ASP A 1 367 ? 4.459 42.154 67.538 1.00 13.37 399 ASP A O 1
ATOM 2774 N N . GLY A 1 368 ? 6.049 40.697 66.899 1.00 13.62 400 GLY A N 1
ATOM 2775 C CA . GLY A 1 368 ? 5.510 39.548 67.610 1.00 13.29 400 GLY A CA 1
ATOM 2776 C C . GLY A 1 368 ? 5.914 38.282 66.863 1.00 13.23 400 GLY A C 1
ATOM 2777 O O . GLY A 1 368 ? 6.157 38.266 65.657 1.00 12.75 400 GLY A O 1
ATOM 2778 N N . SER A 1 369 ? 5.978 37.173 67.598 1.00 12.68 401 SER A N 1
ATOM 2779 C CA . SER A 1 369 ? 6.416 35.918 67.014 1.00 12.64 401 SER A CA 1
ATOM 2780 C C . SER A 1 369 ? 5.286 35.283 66.205 1.00 13.03 401 SER A C 1
ATOM 2781 O O . SER A 1 369 ? 4.099 35.559 66.418 1.00 12.73 401 SER A O 1
ATOM 2784 N N . SER A 1 370 ? 5.671 34.453 65.241 1.00 12.96 402 SER A N 1
ATOM 2785 C CA . SER A 1 370 ? 4.717 33.791 64.360 1.00 13.07 402 SER A CA 1
ATOM 2786 C C . SER A 1 370 ? 4.188 32.482 64.944 1.00 13.21 402 SER A C 1
ATOM 2787 O O . SER A 1 370 ? 3.429 31.773 64.267 1.00 12.86 402 SER A O 1
ATOM 2790 N N . LYS A 1 371 ? 4.605 32.145 66.163 1.00 12.96 403 LYS A N 1
ATOM 2791 C CA . LYS A 1 371 ? 4.101 31.023 66.957 1.00 13.61 403 LYS A CA 1
ATOM 2792 C C . LYS A 1 371 ? 4.395 31.368 68.413 1.00 13.22 403 LYS A C 1
ATOM 2793 O O . LYS A 1 371 ? 5.025 32.387 68.699 1.00 13.23 403 LYS A O 1
ATOM 2799 N N . TYR A 1 372 ? 3.943 30.527 69.345 1.00 13.35 404 TYR A N 1
ATOM 2800 C CA . TYR A 1 372 ? 4.334 30.738 70.741 1.00 14.10 404 TYR A CA 1
ATOM 2801 C C . TYR A 1 372 ? 5.719 30.140 70.958 1.00 14.25 404 TYR A C 1
ATOM 2802 O O . TYR A 1 372 ? 5.906 28.918 70.849 1.00 14.37 404 TYR A O 1
ATOM 2811 N N . ILE A 1 373 ? 6.669 31.003 71.289 1.00 14.03 405 ILE A N 1
ATOM 2812 C CA . ILE A 1 373 ? 8.067 30.640 71.502 1.00 14.35 405 ILE A CA 1
ATOM 2813 C C . ILE A 1 373 ? 8.356 30.718 72.995 1.00 13.83 405 ILE A C 1
ATOM 2814 O O . ILE A 1 373 ? 8.032 31.736 73.620 1.00 13.66 405 ILE A O 1
ATOM 2819 N N . PRO A 1 374 ? 8.959 29.692 73.600 1.00 14.06 406 PRO A N 1
ATOM 2820 C CA . PRO A 1 374 ? 9.312 29.795 75.024 1.00 14.34 406 PRO A CA 1
ATOM 2821 C C . PRO A 1 374 ? 10.217 30.994 75.249 1.00 15.17 406 PRO A C 1
ATOM 2822 O O . PRO A 1 374 ? 11.176 31.217 74.502 1.00 13.76 406 PRO A O 1
ATOM 2826 N N . ASN A 1 375 ? 9.864 31.794 76.251 1.00 14.09 407 ASN A N 1
ATOM 2827 C CA . ASN A 1 375 ? 10.618 32.986 76.591 1.00 15.17 407 ASN A CA 1
ATOM 2828 C C . ASN A 1 375 ? 10.285 33.363 78.022 1.00 16.60 407 ASN A C 1
ATOM 2829 O O . ASN A 1 375 ? 9.254 32.958 78.569 1.00 15.57 407 ASN A O 1
ATOM 2834 N N . LYS A 1 376 ? 11.176 34.141 78.631 1.00 17.81 408 LYS A N 1
ATOM 2835 C CA . LYS A 1 376 ? 10.979 34.556 80.011 1.00 18.98 408 LYS A CA 1
ATOM 2836 C C . LYS A 1 376 ? 10.451 35.977 80.139 1.00 19.34 408 LYS A C 1
ATOM 2837 O O . LYS A 1 376 ? 10.440 36.515 81.246 1.00 21.80 408 LYS A O 1
ATOM 2843 N N . GLN A 1 377 ? 9.982 36.588 79.052 1.00 19.52 409 GLN A N 1
ATOM 2844 C CA . GLN A 1 377 ? 9.435 37.939 79.115 1.00 19.51 409 GLN A CA 1
ATOM 2845 C C . GLN A 1 377 ? 7.921 37.973 79.037 1.00 19.63 409 GLN A C 1
ATOM 2846 O O . GLN A 1 377 ? 7.341 39.060 78.984 1.00 20.35 409 GLN A O 1
ATOM 2852 N N . GLY A 1 378 ? 7.265 36.821 79.017 1.00 18.92 410 GLY A N 1
ATOM 2853 C CA . GLY A 1 378 ? 5.819 36.820 78.926 1.00 19.14 410 GLY A CA 1
ATOM 2854 C C . GLY A 1 378 ? 5.293 37.313 77.601 1.00 18.34 410 GLY A C 1
ATOM 2855 O O . GLY A 1 378 ? 4.236 37.959 77.557 1.00 18.35 410 GLY A O 1
ATOM 2856 N N . LYS A 1 379 ? 6.005 37.042 76.514 1.00 16.83 411 LYS A N 1
ATOM 2857 C CA . LYS A 1 379 ? 5.557 37.451 75.189 1.00 16.87 411 LYS A CA 1
ATOM 2858 C C . LYS A 1 379 ? 4.859 36.292 74.490 1.00 16.11 411 LYS A C 1
ATOM 2859 O O . LYS A 1 379 ? 5.424 35.202 74.366 1.00 15.79 411 LYS A O 1
ATOM 2865 N N . GLY A 1 380 ? 3.638 36.540 74.029 1.00 14.76 412 GLY A N 1
ATOM 2866 C CA . GLY A 1 380 ? 2.751 35.504 73.552 1.00 15.24 412 GLY A CA 1
ATOM 2867 C C . GLY A 1 380 ? 2.688 35.403 72.042 1.00 14.57 412 GLY A C 1
ATOM 2868 O O . GLY A 1 380 ? 3.620 35.788 71.323 1.00 14.01 412 GLY A O 1
ATOM 2869 N N . PHE A 1 381 ? 1.574 34.853 71.560 1.00 13.79 413 PHE A N 1
ATOM 2870 C CA . PHE A 1 381 ? 1.381 34.512 70.155 1.00 13.95 413 PHE A CA 1
ATOM 2871 C C . PHE A 1 381 ? 0.098 35.204 69.695 1.00 14.31 413 PHE A C 1
ATOM 2872 O O . PHE A 1 381 ? -1.015 34.740 69.976 1.00 14.21 413 PHE A O 1
ATOM 2880 N N . ASP A 1 382 ? 0.261 36.324 69.001 1.00 13.98 414 ASP A N 1
ATOM 2881 C CA . ASP A 1 382 ? -0.848 37.034 68.380 1.00 14.10 414 ASP A CA 1
ATOM 2882 C C . ASP A 1 382 ? -1.011 36.486 66.967 1.00 14.14 414 ASP A C 1
ATOM 2883 O O . ASP A 1 382 ? -0.058 36.511 66.184 1.00 14.13 414 ASP A O 1
ATOM 2888 N N . ARG A 1 383 ? -2.196 35.957 66.648 1.00 13.67 415 ARG A N 1
ATOM 2889 C CA . ARG A 1 383 ? -2.403 35.393 65.314 1.00 14.37 415 ARG A CA 1
ATOM 2890 C C . ARG A 1 383 ? -2.240 36.426 64.199 1.00 13.98 415 ARG A C 1
ATOM 2891 O O . ARG A 1 383 ? -2.018 36.044 63.047 1.00 13.85 415 ARG A O 1
ATOM 2899 N N . TYR A 1 384 ? -2.322 37.724 64.498 1.00 14.05 416 TYR A N 1
ATOM 2900 C CA . TYR A 1 384 ? -2.027 38.661 63.420 1.00 13.44 416 TYR A CA 1
ATOM 2901 C C . TYR A 1 384 ? -0.567 38.603 62.989 1.00 13.27 416 TYR A C 1
ATOM 2902 O O . TYR A 1 384 ? -0.225 39.189 61.955 1.00 12.71 416 TYR A O 1
ATOM 2911 N N . CYS A 1 385 ? 0.288 37.897 63.744 1.00 12.18 417 CYS A N 1
ATOM 2912 C CA . CYS A 1 385 ? 1.683 37.644 63.393 1.00 13.46 417 CYS A CA 1
ATOM 2913 C C . CYS A 1 385 ? 1.877 36.277 62.738 1.00 13.98 417 CYS A C 1
ATOM 2914 O O . CYS A 1 385 ? 3.015 35.899 62.427 1.00 13.53 417 CYS A O 1
ATOM 2917 N N . ASP A 1 386 ? 0.790 35.536 62.553 1.00 13.10 418 ASP A N 1
ATOM 2918 C CA . ASP A 1 386 ? 0.794 34.219 61.934 1.00 13.71 418 ASP A CA 1
ATOM 2919 C C . ASP A 1 386 ? 0.550 34.392 60.435 1.00 14.27 418 ASP A C 1
ATOM 2920 O O . ASP A 1 386 ? -0.551 34.822 60.044 1.00 13.84 418 ASP A O 1
ATOM 2925 N N . PRO A 1 387 ? 1.519 34.077 59.566 1.00 14.18 419 PRO A N 1
ATOM 2926 C CA . PRO A 1 387 ? 1.297 34.251 58.110 1.00 14.89 419 PRO A CA 1
ATOM 2927 C C . PRO A 1 387 ? 0.068 33.531 57.560 1.00 14.75 419 PRO A C 1
ATOM 2928 O O . PRO A 1 387 ? -0.472 33.970 56.533 1.00 14.64 419 PRO A O 1
ATOM 2932 N N . THR A 1 388 ? -0.385 32.453 58.210 1.00 14.43 420 THR A N 1
ATOM 2933 C CA . THR A 1 388 ? -1.444 31.586 57.708 1.00 15.35 420 THR A CA 1
ATOM 2934 C C . THR A 1 388 ? -2.821 31.955 58.244 1.00 16.59 420 THR A C 1
ATOM 2935 O O . THR A 1 388 ? -3.814 31.318 57.870 1.00 16.75 420 THR A O 1
ATOM 2939 N N . TYR A 1 389 ? -2.909 32.949 59.115 1.00 15.32 421 TYR A N 1
ATOM 2940 C CA . TYR A 1 389 ? -4.161 33.244 59.800 1.00 16.06 421 TYR A CA 1
ATOM 2941 C C . TYR A 1 389 ? -5.057 34.111 58.925 1.00 15.93 421 TYR A C 1
ATOM 2942 O O . TYR A 1 389 ? -4.600 35.090 58.330 1.00 14.58 421 TYR A O 1
ATOM 2951 N N . THR A 1 390 ? -6.333 33.738 58.825 1.00 16.90 422 THR A N 1
ATOM 2952 C CA . THR A 1 390 ? -7.317 34.568 58.137 1.00 16.20 422 THR A CA 1
ATOM 2953 C C . THR A 1 390 ? -7.960 35.499 59.160 1.00 16.51 422 THR A C 1
ATOM 2954 O O . THR A 1 390 ? -8.602 35.034 60.106 1.00 16.10 422 THR A O 1
ATOM 2958 N N . THR A 1 391 ? -7.760 36.811 58.985 1.00 16.50 423 THR A N 1
ATOM 2959 C CA . THR A 1 391 ? -8.214 37.808 59.949 1.00 17.31 423 THR A CA 1
ATOM 2960 C C . THR A 1 391 ? -9.733 37.957 59.895 1.00 18.53 423 THR A C 1
ATOM 2961 O O . THR A 1 391 ? -10.387 37.438 58.992 1.00 17.36 423 THR A O 1
ATOM 2965 N N . PRO A 1 392 ? -10.326 38.687 60.845 1.00 18.74 424 PRO A N 1
ATOM 2966 C CA . PRO A 1 392 ? -11.760 39.004 60.732 1.00 19.02 424 PRO A CA 1
ATOM 2967 C C . PRO A 1 392 ? -12.106 39.843 59.506 1.00 20.78 424 PRO A C 1
ATOM 2968 O O . PRO A 1 392 ? -13.295 39.958 59.163 1.00 19.69 424 PRO A O 1
ATOM 2972 N N . ASP A 1 393 ? -11.114 40.439 58.848 1.00 19.66 425 ASP A N 1
ATOM 2973 C CA . ASP A 1 393 ? -11.344 41.224 57.646 1.00 20.65 425 ASP A CA 1
ATOM 2974 C C . ASP A 1 393 ? -11.286 40.382 56.388 1.00 20.96 425 ASP A C 1
ATOM 2975 O O . ASP A 1 393 ? -11.494 40.914 55.292 1.00 21.72 425 ASP A O 1
ATOM 2980 N N . GLY A 1 394 ? -11.026 39.087 56.525 1.00 19.85 426 GLY A N 1
ATOM 2981 C CA . GLY A 1 394 ? -11.146 38.170 55.414 1.00 20.00 426 GLY A CA 1
ATOM 2982 C C . GLY A 1 394 ? -9.935 38.049 54.525 1.00 19.19 426 GLY A C 1
ATOM 2983 O O . GLY A 1 394 ? -10.070 37.573 53.395 1.00 20.34 426 GLY A O 1
ATOM 2984 N N . THR A 1 395 ? -8.755 38.460 54.984 1.00 17.48 427 THR A N 1
ATOM 2985 C CA . THR A 1 395 ? -7.520 38.236 54.243 1.00 16.45 427 THR A CA 1
ATOM 2986 C C . THR A 1 395 ? -6.496 37.568 55.150 1.00 15.37 427 THR A C 1
ATOM 2987 O O . THR A 1 395 ? -6.669 37.485 56.365 1.00 15.88 427 THR A O 1
ATOM 2991 N N . LEU A 1 396 ? -5.394 37.135 54.554 1.00 15.35 428 LEU A N 1
ATOM 2992 C CA . LEU A 1 396 ? -4.279 36.682 55.360 1.00 15.74 428 LEU A CA 1
ATOM 2993 C C . LEU A 1 396 ? -3.580 37.890 55.991 1.00 15.48 428 LEU A C 1
ATOM 2994 O O . LEU A 1 396 ? -3.882 39.049 55.686 1.00 14.80 428 LEU A O 1
ATOM 2999 N N . THR A 1 397 ? -2.630 37.607 56.881 1.00 14.76 429 THR A N 1
ATOM 3000 C CA . THR A 1 397 ? -2.030 38.663 57.688 1.00 14.52 429 THR A CA 1
ATOM 3001 C C . THR A 1 397 ? -0.917 39.421 56.963 1.00 14.08 429 THR A C 1
ATOM 3002 O O . THR A 1 397 ? -0.592 40.551 57.350 1.00 13.12 429 THR A O 1
ATOM 3006 N N . GLY A 1 398 ? -0.276 38.811 55.967 1.00 13.99 430 GLY A N 1
ATOM 3007 C CA . GLY A 1 398 ? 0.922 39.396 55.390 1.00 13.30 430 GLY A CA 1
ATOM 3008 C C . GLY A 1 398 ? 2.152 39.378 56.280 1.00 13.80 430 GLY A C 1
ATOM 3009 O O . GLY A 1 398 ? 3.181 39.946 55.904 1.00 13.75 430 GLY A O 1
ATOM 3010 N N . ALA A 1 399 ? 2.090 38.755 57.451 1.00 13.35 431 ALA A N 1
ATOM 3011 C CA . ALA A 1 399 ? 3.247 38.737 58.336 1.00 13.27 431 ALA A CA 1
ATOM 3012 C C . ALA A 1 399 ? 4.325 37.797 57.799 1.00 14.25 431 ALA A C 1
ATOM 3013 O O . ALA A 1 399 ? 4.022 36.744 57.227 1.00 14.04 431 ALA A O 1
ATOM 3015 N N . LEU A 1 400 ? 5.593 38.176 57.988 1.00 14.10 432 LEU A N 1
ATOM 3016 C CA . LEU A 1 400 ? 6.690 37.304 57.570 1.00 14.18 432 LEU A CA 1
ATOM 3017 C C . LEU A 1 400 ? 6.751 36.055 58.448 1.00 14.66 432 LEU A C 1
ATOM 3018 O O . LEU A 1 400 ? 6.563 36.142 59.667 1.00 14.47 432 LEU A O 1
ATOM 3023 N N . PRO A 1 401 ? 7.029 34.888 57.870 1.00 15.18 433 PRO A N 1
ATOM 3024 C CA . PRO A 1 401 ? 7.117 33.659 58.665 1.00 15.84 433 PRO A CA 1
ATOM 3025 C C . PRO A 1 401 ? 8.400 33.588 59.482 1.00 15.27 433 PRO A C 1
ATOM 3026 O O . PRO A 1 401 ? 9.361 34.336 59.277 1.00 14.64 433 PRO A O 1
ATOM 3030 N N . ASN A 1 402 ? 8.388 32.649 60.434 1.00 15.25 434 ASN A N 1
ATOM 3031 C CA . ASN A 1 402 ? 9.540 32.366 61.281 1.00 14.95 434 ASN A CA 1
ATOM 3032 C C . ASN A 1 402 ? 10.022 33.620 62.019 1.00 14.81 434 ASN A C 1
ATOM 3033 O O . ASN A 1 402 ? 11.211 33.934 62.051 1.00 14.20 434 ASN A O 1
ATOM 3038 N N . ALA A 1 403 ? 9.074 34.336 62.637 1.00 13.95 435 ALA A N 1
ATOM 3039 C CA . ALA A 1 403 ? 9.351 35.586 63.342 1.00 13.67 435 ALA A CA 1
ATOM 3040 C C . ALA A 1 403 ? 9.633 35.332 64.826 1.00 13.57 435 ALA A C 1
ATOM 3041 O O . ALA A 1 403 ? 8.972 34.489 65.449 1.00 13.66 435 ALA A O 1
ATOM 3043 N N . PRO A 1 404 ? 10.596 36.038 65.419 1.00 13.61 436 PRO A N 1
ATOM 3044 C CA . PRO A 1 404 ? 10.891 35.876 66.847 1.00 13.12 436 PRO A CA 1
ATOM 3045 C C . PRO A 1 404 ? 9.957 36.737 67.694 1.00 13.12 436 PRO A C 1
ATOM 3046 O O . PRO A 1 404 ? 9.125 37.490 67.181 1.00 13.20 436 PRO A O 1
ATOM 3050 N N . ILE A 1 405 ? 10.122 36.637 69.015 1.00 13.02 437 ILE A N 1
ATOM 3051 C CA . ILE A 1 405 ? 9.159 37.293 69.894 1.00 12.85 437 ILE A CA 1
ATOM 3052 C C . ILE A 1 405 ? 9.250 38.816 69.753 1.00 13.52 437 ILE A C 1
ATOM 3053 O O . ILE A 1 405 ? 10.272 39.389 69.346 1.00 12.90 437 ILE A O 1
ATOM 3058 N N . ALA A 1 406 ? 8.156 39.470 70.128 1.00 13.22 438 ALA A N 1
ATOM 3059 C CA . ALA A 1 406 ? 8.013 40.917 70.027 1.00 14.24 438 ALA A CA 1
ATOM 3060 C C . ALA A 1 406 ? 9.186 41.647 70.665 1.00 13.37 438 ALA A C 1
ATOM 3061 O O . ALA A 1 406 ? 9.592 41.329 71.783 1.00 13.55 438 ALA A O 1
ATOM 3063 N N . GLY A 1 407 ? 9.708 42.642 69.950 1.00 14.01 439 GLY A N 1
ATOM 3064 C CA . GLY A 1 407 ? 10.764 43.497 70.461 1.00 14.97 439 GLY A CA 1
ATOM 3065 C C . GLY A 1 407 ? 12.164 42.925 70.400 1.00 14.30 439 GLY A C 1
ATOM 3066 O O . GLY A 1 407 ? 13.082 43.520 70.977 1.00 15.17 439 GLY A O 1
ATOM 3067 N N . THR A 1 408 ? 12.363 41.789 69.737 1.00 13.73 440 THR A N 1
ATOM 3068 C CA . THR A 1 408 ? 13.689 41.224 69.506 1.00 14.25 440 THR A CA 1
ATOM 3069 C C . THR A 1 408 ? 13.973 41.164 68.005 1.00 13.81 440 THR A C 1
ATOM 3070 O O . THR A 1 408 ? 13.072 41.280 67.170 1.00 13.01 440 THR A O 1
ATOM 3074 N N . TRP A 1 409 ? 15.248 40.965 67.664 1.00 13.99 441 TRP A N 1
ATOM 3075 C CA . TRP A 1 409 ? 15.705 41.220 66.302 1.00 14.00 441 TRP A CA 1
ATOM 3076 C C . TRP A 1 409 ? 15.206 40.179 65.304 1.00 13.76 441 TRP A C 1
ATOM 3077 O O . TRP A 1 409 ? 15.253 38.971 65.558 1.00 13.74 441 TRP A O 1
ATOM 3088 N N . PHE A 1 410 ? 14.786 40.652 64.135 1.00 13.00 442 PHE A N 1
ATOM 3089 C CA . PHE A 1 410 ? 14.210 39.822 63.080 1.00 13.44 442 PHE A CA 1
ATOM 3090 C C . PHE A 1 410 ? 15.047 40.058 61.824 1.00 13.73 442 PHE A C 1
ATOM 3091 O O . PHE A 1 410 ? 14.724 40.917 61.002 1.00 12.29 442 PHE A O 1
ATOM 3099 N N . HIS A 1 411 ? 16.128 39.276 61.690 1.00 14.17 443 HIS A N 1
ATOM 3100 C CA . HIS A 1 411 ? 17.098 39.492 60.617 1.00 14.38 443 HIS A CA 1
ATOM 3101 C C . HIS A 1 411 ? 16.445 39.525 59.236 1.00 13.83 443 HIS A C 1
ATOM 3102 O O . HIS A 1 411 ? 16.760 40.400 58.418 1.00 12.92 443 HIS A O 1
ATOM 3109 N N . ALA A 1 412 ? 15.520 38.599 58.955 1.00 13.10 444 ALA A N 1
ATOM 3110 C CA . ALA A 1 412 ? 14.925 38.560 57.620 1.00 14.02 444 ALA A CA 1
ATOM 3111 C C . ALA A 1 412 ? 14.102 39.815 57.330 1.00 13.05 444 ALA A C 1
ATOM 3112 O O . ALA A 1 412 ? 14.175 40.365 56.226 1.00 11.65 444 ALA A O 1
ATOM 3114 N N . HIS A 1 413 ? 13.316 40.286 58.303 1.00 13.20 445 HIS A N 1
ATOM 3115 C CA . HIS A 1 413 ? 12.583 41.544 58.112 1.00 11.88 445 HIS A CA 1
ATOM 3116 C C . HIS A 1 413 ? 13.534 42.720 57.927 1.00 12.62 445 HIS A C 1
ATOM 3117 O O . HIS A 1 413 ? 13.241 43.664 57.175 1.00 11.63 445 HIS A O 1
ATOM 3124 N N . PHE A 1 414 ? 14.662 42.701 58.637 1.00 12.02 446 PHE A N 1
ATOM 3125 C CA . PHE A 1 414 ? 15.601 43.812 58.562 1.00 12.14 446 PHE A CA 1
ATOM 3126 C C . PHE A 1 414 ? 16.179 43.944 57.161 1.00 12.34 446 PHE A C 1
ATOM 3127 O O . PHE A 1 414 ? 16.142 45.023 56.562 1.00 11.27 446 PHE A O 1
ATOM 3135 N N . VAL A 1 415 ? 16.735 42.848 56.634 1.00 12.79 447 VAL A N 1
ATOM 3136 C CA . VAL A 1 415 ? 17.274 42.851 55.279 1.00 12.55 447 VAL A CA 1
ATOM 3137 C C . VAL A 1 415 ? 16.231 43.343 54.292 1.00 12.98 447 VAL A C 1
ATOM 3138 O O . VAL A 1 415 ? 16.522 44.157 53.405 1.00 13.76 447 VAL A O 1
ATOM 3142 N N . GLN A 1 416 ? 14.994 42.865 54.434 1.00 12.54 448 GLN A N 1
ATOM 3143 C CA . GLN A 1 416 ? 13.920 43.303 53.549 1.00 12.11 448 GLN A CA 1
ATOM 3144 C C . GLN A 1 416 ? 13.673 44.809 53.690 1.00 12.95 448 GLN A C 1
ATOM 3145 O O . GLN A 1 416 ? 13.591 45.534 52.692 1.00 11.58 448 GLN A O 1
ATOM 3151 N N . LEU A 1 417 ? 13.594 45.301 54.932 1.00 11.93 449 LEU A N 1
ATOM 3152 C CA . LEU A 1 417 ? 13.323 46.719 55.163 1.00 11.93 449 LEU A CA 1
ATOM 3153 C C . LEU A 1 417 ? 14.400 47.616 54.561 1.00 13.10 449 LEU A C 1
ATOM 3154 O O . LEU A 1 417 ? 14.087 48.668 53.981 1.00 11.85 449 LEU A O 1
ATOM 3159 N N . VAL A 1 418 ? 15.674 47.234 54.707 1.00 12.35 450 VAL A N 1
ATOM 3160 C CA . VAL A 1 418 ? 16.765 48.021 54.130 1.00 13.04 450 VAL A CA 1
ATOM 3161 C C . VAL A 1 418 ? 16.715 47.975 52.607 1.00 14.11 450 VAL A C 1
ATOM 3162 O O . VAL A 1 418 ? 16.836 49.008 51.933 1.00 13.72 450 VAL A O 1
ATOM 3166 N N . THR A 1 419 ? 16.540 46.773 52.046 1.00 13.71 451 THR A N 1
ATOM 3167 C CA . THR A 1 419 ? 16.488 46.605 50.598 1.00 14.25 451 THR A CA 1
ATOM 3168 C C . THR A 1 419 ? 15.373 47.434 49.979 1.00 13.43 451 THR A C 1
ATOM 3169 O O . THR A 1 419 ? 15.523 47.972 48.876 1.00 13.34 451 THR A O 1
ATOM 3173 N N . ASN A 1 420 ? 14.244 47.550 50.674 1.00 13.17 452 ASN A N 1
ATOM 3174 C CA . ASN A 1 420 ? 13.064 48.193 50.121 1.00 13.48 452 ASN A CA 1
ATOM 3175 C C . ASN A 1 420 ? 12.912 49.633 50.605 1.00 14.13 452 ASN A C 1
ATOM 3176 O O . ASN A 1 420 ? 11.808 50.191 50.557 1.00 14.56 452 ASN A O 1
ATOM 3181 N N . ALA A 1 421 ? 14.004 50.252 51.047 1.00 13.30 453 ALA A N 1
ATOM 3182 C CA . ALA A 1 421 ? 13.920 51.577 51.633 1.00 14.23 453 ALA A CA 1
ATOM 3183 C C . ALA A 1 421 ? 13.476 52.595 50.591 1.00 14.82 453 ALA A C 1
ATOM 3184 O O . ALA A 1 421 ? 13.837 52.506 49.414 1.00 13.87 453 ALA A O 1
ATOM 3186 N N . TYR A 1 422 ? 12.663 53.543 51.024 1.00 14.20 454 TYR A N 1
ATOM 3187 C CA . TYR A 1 422 ? 12.303 54.666 50.173 1.00 15.29 454 TYR A CA 1
ATOM 3188 C C . TYR A 1 422 ? 12.193 55.912 51.037 1.00 15.31 454 TYR A C 1
ATOM 3189 O O . TYR A 1 422 ? 11.312 55.988 51.903 1.00 13.94 454 TYR A O 1
ATOM 3198 N N . PRO A 1 423 ? 13.048 56.922 50.815 1.00 15.76 455 PRO A N 1
ATOM 3199 C CA . PRO A 1 423 ? 14.098 56.935 49.789 1.00 16.73 455 PRO A CA 1
ATOM 3200 C C . PRO A 1 423 ? 15.195 55.890 50.012 1.00 17.00 455 PRO A C 1
ATOM 3201 O O . PRO A 1 423 ? 15.357 55.423 51.133 1.00 15.82 455 PRO A O 1
ATOM 3205 N N . ALA A 1 424 ? 15.918 55.523 48.957 1.00 18.26 456 ALA A N 1
ATOM 3206 C CA . ALA A 1 424 ? 16.948 54.504 49.102 1.00 18.74 456 ALA A CA 1
ATOM 3207 C C . ALA A 1 424 ? 18.005 54.965 50.105 1.00 18.84 456 ALA A C 1
ATOM 3208 O O . ALA A 1 424 ? 18.206 56.167 50.332 1.00 18.39 456 ALA A O 1
ATOM 3210 N N . ILE A 1 425 ? 18.638 53.996 50.765 1.00 19.13 457 ILE A N 1
ATOM 3211 C CA . ILE A 1 425 ? 19.657 54.341 51.758 1.00 20.48 457 ILE A CA 1
ATOM 3212 C C . ILE A 1 425 ? 20.875 54.924 51.047 1.00 21.36 457 ILE A C 1
ATOM 3213 O O . ILE A 1 425 ? 21.281 54.408 50.005 1.00 22.95 457 ILE A O 1
#

Sequence (424 aa):
SHVDNPFVGASGYVNPDYSKEVDSSIVKVKDVQLKAKMQVVKSYPTYVWLDSIDAIYGGSRNAGRLSLQGHLNAALAQKKANTPITVGLVIYDMPGRDCHALASNGELPLTQAGLQRYKTEYIDVIASTLANPKYKGLRIVNIIEPDSLPNLVTNQSTPACGQASSSGIYEAGIKYALDKLHAIPNVYNYMDIGHSGWLAWRSNMTPAISLYTRVVQGTAAGLASADGFITNTANYTPLHEPNLPNPDLTIGGQPISSSTFYQWNSVFDESSTYAEVLYNAFVGAGWPSKIGFLIDTGRNGWGGSARPTSASGNDVNTYVNSGRVDRRLHRGNWCNQSGAGIGMPPTAAPGGHIHAYVWGKGGGESDGSSKYIPNKQGKGFDRYCDPTYTTPDGTLTGALPNAPIAGTWFHAHFVQLVTNAYPAI

CATH classification: 3.20.20.40

Secondary structure (DSSP, 8-state):
---S-TTTT-EE---HHHHHHHHHHHTT---HHHHHHHHHHTTS--PEEE-SHHHHH-GGGTTTPPPHHHHHHHHHHHPPTT--EEEEEEE---TT-STTSSS----S-SSHHHHHHIIIIIIHHHHHHHT-GGGTTSEEEEEE-TTSHHHHHH-TTSHHHHHHHHT-HHHHHHHHHHHHHHTSTTEEEEEE--SSSGGGSGGGHHHHHHHHHHHHHTSTTGGGG--EEEE-TT----S--TT---TT-EETTEEGGGSTTTTT----SHHHHHHHHHHHHHHTT--TT-EEEEE-SS----STT-------SSHHHHHHHH-S---S-TT--SSBTT----SPPEEEEETTEEEEE-SS-TTB-SS-SS----SS-----GGG-TTPBPTTSSB--BPSS--STTSB-HHHHHHHHHT-SS--

Nearest PDB structures (foldseek):
  5xyh-assembly1_A  TM=1.002E+00  e=2.179E-97  Xanthomonas oryzae pv. oryzae
  6k54-assembly3_C  TM=9.550E-01  e=1.368E-59  metagenome
  4b4h-assembly2_B  TM=9.413E-01  e=7.195E-50  Thermobifida fusca
  4avo-assembly1_A  TM=9.302E-01  e=6.872E-49  Thermobifida fusca YX
  4avn-assembly1_A  TM=9.204E-01  e=4.484E-49  Thermobifida fusca YX

=== Feature glossary ===
Key to the feature types in this record:

pLDDT. pLDDT is the predicted lDDT-Cα score: AlphaFold's confidence that the local environment of each residue (all inter-atomic distances within 15 Å) is correctly placed. It is a per-residue number between 0 and 100, with higher meaning more reliable.

Radius of gyration, Cα contacts, bounding box. The geometric summary reports three shape descriptors. Rg (radius of gyration) measures how spread out the Cα atoms are about their centre of mass; compact globular proteins have small Rg, elongated or unfolded ones large. Cα contacts (<8 Å, |i−j|>4) count long-range residue pairs in spatial proximity — high for tightly packed folds, near zero for rods or random coil. The bounding-box extents give the protein's footprint along x, y, z in Å.

Backbone torsions (φ/ψ). Backbone dihedral angles. Every residue except chain termini has a φ (preceding-C → N → Cα → C) and a ψ (N → Cα → C → next-N). They are reported in degrees following the IUPAC sign convention. Secondary structure is essentially a statement about which (φ, ψ) basin each residue occupies.

Contact-map, Ramachandran, and PAE plots. Plot images: a contact map (which residues are close in 3D, as an N×N binary image), a Ramachandran scatter (backbone torsion angles, revealing secondary-structure composition at a glance), and — for AlphaFold structures — a PAE heatmap (pairwise prediction confidence).

Predicted aligned error. Predicted Aligned Error (PAE) is an AlphaFold confidence matrix: entry (i, j) is the expected error in the position of residue j, in ångströms, when the prediction is superimposed on the true structure at residue i. Low PAE within a block of residues means that block is internally rigid and well-predicted; high PAE between two blocks means their relative placement is uncertain even if each block individually is confident.

Secondary structure (3-state, P-SEA). Three-state secondary structure (P-SEA) collapses the eight DSSP classes into helix (a), strand (b), and coil (c). P-SEA assigns these from Cα geometry alone — distances and angles — without requiring backbone oxygens, so it works on any Cα trace.

Solvent-accessible surface area. Solvent-accessible surface area (SASA) is the area in Å² traced out by the centre of a 1.4 Å probe sphere (a water molecule) rolled over the protein's van der Waals surface (Shrake–Rupley / Lee–Richards construction). Buried residues have near-zero SASA; fully exposed residues can exceed 200 Å². The total SASA scales roughly with the number of surface residues.

Foldseek 3Di. The Foldseek 3Di string encodes local tertiary geometry as a 20-letter alphabet — one character per residue — derived from the relative positions of nearby Cα atoms. Unlike the amino-acid sequence, 3Di is a direct function of the 3D structure, so two proteins with the same fold have similar 3Di strings even at low sequence identity.

B-factor. For experimental (PDB) structures, the B-factor (temperature factor) quantifies the positional spread of each atom in the crystal — a combination of thermal vibration and static disorder — in units of Å². High B-factors mark flexible loops or poorly resolved regions; low B-factors mark the rigid, well-ordered core.

mmCIF coordinates. The mmCIF block holds the 3D Cartesian coordinates of each backbone atom (N, Cα, C, O) in ångströms. mmCIF is the PDB's canonical archive format — a tagged-loop text representation of the atomic model.

InterPro / GO / CATH / organism. Functional annotations link the protein to curated databases. InterPro entries identify conserved domains and families by matching the sequence against member-database signatures (Pfam, PROSITE, CDD, …). Gene Ontology (GO) terms describe molecular function, biological process, and cellular component in a controlled vocabulary. CATH places the structure in a hierarchical fold classification (Class/Architecture/Topology/Homologous-superfamily). The organism is the source species.

Rendered structure images. Structure images are PyMOL renders from six orthogonal camera directions. Cartoon representation draws helices as coils and strands as arrows; sticks shows the backbone as bonds; surface shows the solvent-excluded envelope. Rainbow coloring maps sequence position to hue (blue→red, N→C); chain coloring assigns a distinct color per polypeptide.

Sequence. This is the polypeptide sequence — one letter per residue, N-terminus first. Length ranges from a few dozen residues for small domains to over a thousand for large multi-domain proteins.

Secondary structure (8-state, DSSP). The SS8 string is DSSP's per-residue secondary-structure call. α-helix (H) means an i→i+4 H-bond ladder; β-strand (E) means the residue participates in a β-sheet; 3₁₀ (G) and π (I) are tighter and wider helices; T/S are turns/bends; '-' is loop.

Nearest PDB structures. Structural nearest neighbors (via Foldseek easy-search vs the PDB). Reported per hit: target PDB id, E-value, and alignment TM-score. A TM-score above ~0.5 is the conventional threshold for 'same fold'.